Protein AF-A0A2A5E508-F1 (afdb_monomer_lite)

Foldseek 3Di:
DPDVPPPPPQPPPPDDPDDDPQFKRKGKFWLDDPQLCVQWDPVVLQVVLVVVVVVVCRVLPSPPDLQKKKKWKWKAAQDDFIDIDIFIVVDDDPVSRVVSRVVSRPRDHDHINAGITIMMMMISFDCPPDSGPRPPDDRPVVVLVVCLLPDALLVLLVSQLCCLQRPNLSSLLSVQCPDDVVLVLSNVLSVLSVPDRLLDDDDLCVSAVLDLSLVSNVVSDDWQDCSSVLSSLSSCSNNLLLQASVLSLVQSLVRHDPVDPSNVSSVVSNVSSVSSVVNLVVLLVVLVVCVVVVVLVVSLVSLVVSCVSRVLDLSSLQSNLVSVVSVCVVVVVDDPLDCVSVVVSLVSSCVSPVLDADDDDDPALLSQLLNVLSVCLVVAPPDPVCNLVSLQSVLVSCVSSVVLSSSLVSLSNSLNVPDDDSVVSVLSNQLSCVSSVSPPVCVVDDDPNVVSNVVVVVVSVCCSCPDPRNVVRHD

Radius of gyration: 27.61 Å; chains: 1; bounding box: 78×39×84 Å

Secondary structure (DSSP, 8-state):
-----------------S--TT---EEEEE-S-GGGHHHHS-HHHHHHHHHHHHHHHHHHHTTS-TT-EEEEEEEE-SSSSPEEEEEEESPPPHHHHHHHHHHHTTS--PPPSSS-EEEEEEES---SSSS---TT---HHHHHHHHHHHS-HHHHHHHHHHIIIIIIHHHHHHHHHTS-TT-HHHHHHHHHHHH--TTS---HHHHTTT-HHHHHHHHHSPTT--HHHHHHHHHHHHTT-HHHHHHHHHHHGGG--TTSHHHHHHHHHHHHHHHHHHHHHHHHHHHHHHHHTT-HHHHHHHHHHHHHH-TT-HHHHHHHHHHHHHHHHHTTSS-TT--HHHHHHHHHHHHH-TT-------SSHHHHHHHHHHHHGGGTTSSGGGHHHHHHHHHHHHHHTT-HHHHHHHHHHHHHH-SS--HHHHHHHHHHHHHTT--SGGGGS-S-HHHHHHHHHHHHHHHHHH-HHHHTT--

pLDDT: mean 91.11, std 14.02, range [22.0, 98.88]

Structure (mmCIF, N/CA/C/O backbone):
data_AF-A0A2A5E508-F1
#
_entry.id   AF-A0A2A5E508-F1
#
loop_
_atom_site.group_PDB
_atom_site.id
_atom_site.type_symbol
_atom_site.label_atom_id
_atom_site.label_alt_id
_atom_site.label_comp_id
_atom_site.label_asym_id
_atom_site.label_entity_id
_atom_site.label_seq_id
_atom_site.pdbx_PDB_ins_code
_atom_site.Cartn_x
_atom_site.Cartn_y
_atom_site.Cartn_z
_atom_site.occupancy
_atom_site.B_iso_or_equiv
_atom_site.auth_seq_id
_atom_site.auth_comp_id
_atom_site.auth_asym_id
_atom_site.auth_atom_id
_atom_site.pdbx_PDB_model_num
ATOM 1 N N . MET A 1 1 ? -27.174 -1.695 -2.731 1.00 31.20 1 MET A N 1
ATOM 2 C CA . MET A 1 1 ? -27.702 -2.671 -1.748 1.00 31.20 1 MET A CA 1
ATOM 3 C C . MET A 1 1 ? -28.114 -1.898 -0.502 1.00 31.20 1 MET A C 1
ATOM 5 O O . MET A 1 1 ? -27.252 -1.266 0.088 1.00 31.20 1 MET A O 1
ATOM 9 N N . LYS A 1 2 ? -29.403 -1.854 -0.126 1.00 22.00 2 LYS A N 1
ATOM 10 C CA . LYS A 1 2 ? -29.805 -1.292 1.177 1.00 22.00 2 LYS A CA 1
ATOM 11 C C . LYS A 1 2 ? -29.399 -2.305 2.250 1.00 22.00 2 LYS A C 1
ATOM 13 O O . LYS A 1 2 ? -30.232 -3.091 2.694 1.00 22.00 2 LYS A O 1
ATOM 18 N N . LEU A 1 3 ? -28.110 -2.331 2.609 1.00 26.16 3 LEU A N 1
ATOM 19 C CA . LEU A 1 3 ? -27.728 -2.822 3.930 1.00 26.16 3 LEU A CA 1
ATOM 20 C C . LEU A 1 3 ? -28.636 -2.081 4.905 1.00 26.16 3 LEU A C 1
ATOM 22 O O . LEU A 1 3 ? -28.805 -0.864 4.785 1.00 26.16 3 LEU A O 1
ATOM 26 N N . LYS A 1 4 ? -29.240 -2.805 5.843 1.00 26.89 4 LYS A N 1
ATOM 27 C CA . LYS A 1 4 ? -29.723 -2.169 7.059 1.00 26.89 4 LYS A CA 1
ATOM 28 C C . LYS A 1 4 ? -28.480 -1.571 7.718 1.00 26.89 4 LYS A C 1
ATOM 30 O O . LYS A 1 4 ? -27.784 -2.257 8.451 1.00 26.89 4 LYS A O 1
ATOM 35 N N . PHE A 1 5 ? -28.165 -0.327 7.360 1.00 32.62 5 PHE A N 1
ATOM 36 C CA . PHE A 1 5 ? -27.287 0.548 8.109 1.00 32.62 5 PHE A CA 1
ATOM 37 C C . PHE A 1 5 ? -27.988 0.732 9.450 1.00 32.62 5 PHE A C 1
ATOM 39 O O . PHE A 1 5 ? -28.766 1.663 9.647 1.00 32.62 5 PHE A O 1
ATOM 46 N N . THR A 1 6 ? -27.755 -0.184 10.381 1.00 36.19 6 THR A N 1
ATOM 47 C CA . THR A 1 6 ? -27.716 0.212 11.779 1.00 36.19 6 THR A CA 1
ATOM 48 C C . THR A 1 6 ? -26.472 1.072 11.868 1.00 36.19 6 THR A C 1
ATOM 50 O O . THR A 1 6 ? -25.376 0.588 12.125 1.00 36.19 6 THR A O 1
ATOM 53 N N . ALA A 1 7 ? -26.638 2.355 11.528 1.00 36.38 7 ALA A N 1
ATOM 54 C CA . ALA A 1 7 ? -25.718 3.381 11.961 1.00 36.38 7 ALA A CA 1
ATOM 55 C C . ALA A 1 7 ? -25.434 3.073 13.429 1.00 36.38 7 ALA A C 1
ATOM 57 O O . ALA A 1 7 ? -26.375 2.868 14.206 1.00 36.38 7 ALA A O 1
ATOM 58 N N . PHE A 1 8 ? -24.156 2.964 13.782 1.00 40.06 8 PHE A N 1
ATOM 59 C CA . PHE A 1 8 ? -23.723 2.991 15.166 1.00 40.06 8 PHE A CA 1
ATOM 60 C C . PHE A 1 8 ? -24.040 4.412 15.647 1.00 40.06 8 PHE A C 1
ATOM 62 O O . PHE A 1 8 ? -23.209 5.307 15.658 1.00 40.06 8 PHE A O 1
ATOM 69 N N . ILE A 1 9 ? -25.332 4.656 15.871 1.00 39.44 9 ILE A N 1
ATOM 70 C CA . ILE A 1 9 ? -25.879 5.895 16.380 1.00 39.44 9 ILE A CA 1
ATOM 71 C C . ILE A 1 9 ? -25.134 6.106 17.679 1.00 39.44 9 ILE A C 1
ATOM 73 O O . ILE A 1 9 ? -25.100 5.198 18.510 1.00 39.44 9 ILE A O 1
ATOM 77 N N . LEU A 1 10 ? -24.529 7.285 17.805 1.00 38.62 10 LEU A N 1
ATOM 78 C CA . LEU A 1 10 ? -24.146 7.915 19.058 1.00 38.62 10 LEU A CA 1
ATOM 79 C C . LEU A 1 10 ? -25.056 7.362 20.160 1.00 38.62 10 LEU A C 1
ATOM 81 O O . LEU A 1 10 ? -26.228 7.738 20.221 1.00 38.62 10 LEU A O 1
ATOM 85 N N . ILE A 1 11 ? -24.580 6.393 20.952 1.00 42.84 11 ILE A N 1
ATOM 86 C CA . ILE A 1 11 ? -25.413 5.795 21.994 1.00 42.84 11 ILE A CA 1
ATOM 87 C C . ILE A 1 11 ? -25.461 6.829 23.119 1.00 42.84 11 ILE A C 1
ATOM 89 O O . ILE A 1 11 ? -24.784 6.730 24.139 1.00 42.84 11 ILE A O 1
ATOM 93 N N . LEU A 1 12 ? -26.273 7.863 22.908 1.00 38.28 12 LEU A N 1
ATOM 94 C CA . LEU A 1 12 ? -26.947 8.582 23.963 1.00 38.28 12 LEU A CA 1
ATOM 95 C C . LEU A 1 12 ? -27.862 7.545 24.602 1.00 38.28 12 LEU A C 1
ATOM 97 O O . LEU A 1 12 ? -28.999 7.345 24.176 1.00 38.28 12 LEU A O 1
ATOM 101 N N . VAL A 1 13 ? -27.358 6.849 25.622 1.00 38.78 13 VAL A N 1
ATOM 102 C CA . VAL A 1 13 ? -28.239 6.202 26.592 1.00 38.78 13 VAL A CA 1
ATOM 103 C C . VAL A 1 13 ? -28.934 7.338 27.349 1.00 38.78 13 VAL A C 1
ATOM 105 O O . VAL A 1 13 ? -28.588 7.653 28.484 1.00 38.78 13 VAL A O 1
ATOM 108 N N . CYS A 1 14 ? -29.899 7.995 26.703 1.00 33.44 14 CYS A N 1
ATOM 109 C CA . CYS A 1 14 ? -30.878 8.834 27.368 1.00 33.44 14 CYS A CA 1
ATOM 110 C C . CYS A 1 14 ? -31.764 7.885 28.173 1.00 33.44 14 CYS A C 1
ATOM 112 O O . CYS A 1 14 ? -32.794 7.414 27.693 1.00 33.44 14 CYS A O 1
ATOM 114 N N . GLY A 1 15 ? -31.330 7.552 29.390 1.00 34.38 15 GLY A N 1
ATOM 115 C CA . GLY A 1 15 ? -32.227 6.981 30.382 1.00 34.38 15 GLY A CA 1
ATOM 116 C C . GLY A 1 15 ? -33.406 7.936 30.537 1.00 34.38 15 GLY A C 1
ATOM 117 O O . GLY A 1 15 ? -33.190 9.108 30.822 1.00 34.38 15 GLY A O 1
ATOM 118 N N . ASN A 1 16 ? -34.609 7.440 30.238 1.00 30.69 16 ASN A N 1
ATOM 119 C CA . ASN A 1 16 ? -35.920 8.068 30.415 1.00 30.69 16 ASN A CA 1
ATOM 120 C C . ASN A 1 16 ? -35.886 9.527 30.892 1.00 30.69 16 ASN A C 1
ATOM 122 O O . ASN A 1 16 ? -35.824 9.807 32.089 1.00 30.69 16 ASN A O 1
ATOM 126 N N . ALA A 1 17 ? -36.000 10.453 29.939 1.00 29.12 17 ALA A N 1
ATOM 127 C CA . ALA A 1 17 ? -36.277 11.854 30.205 1.00 29.12 17 ALA A CA 1
ATOM 128 C C . ALA A 1 17 ? -37.707 12.013 30.756 1.00 29.12 17 ALA A C 1
ATOM 130 O O . ALA A 1 17 ? -38.631 12.396 30.048 1.00 29.12 17 ALA A O 1
ATOM 131 N N . PHE A 1 18 ? -37.873 11.726 32.044 1.00 28.92 18 PHE A N 1
ATOM 132 C CA . PHE A 1 18 ? -38.863 12.364 32.900 1.00 28.92 18 PHE A CA 1
ATOM 133 C C . PHE A 1 18 ? -38.118 12.921 34.113 1.00 28.92 18 PHE A C 1
ATOM 135 O O . PHE A 1 18 ? -37.776 12.194 35.036 1.00 28.92 18 PHE A O 1
ATOM 142 N N . SER A 1 19 ? -37.825 14.223 34.040 1.00 33.50 19 SER A N 1
ATOM 143 C CA . SER A 1 19 ? -37.636 15.154 35.160 1.00 33.50 19 SER A CA 1
ATOM 144 C C . SER A 1 19 ? -37.196 14.537 36.501 1.00 33.50 19 SER A C 1
ATOM 146 O O . SER A 1 19 ? -38.007 14.311 37.395 1.00 33.50 19 SER A O 1
ATOM 148 N N . GLN A 1 20 ? -35.889 14.341 36.675 1.00 33.56 20 GLN A N 1
ATOM 149 C CA . GLN A 1 20 ? -35.255 14.427 37.992 1.00 33.56 20 GLN A CA 1
ATOM 150 C C . GLN A 1 20 ? -33.941 15.196 37.841 1.00 33.56 20 GLN A C 1
ATOM 152 O O . GLN A 1 20 ? -32.984 14.710 37.246 1.00 33.56 20 GLN A O 1
ATOM 157 N N . GLU A 1 21 ? -33.890 16.417 38.378 1.00 44.00 21 GLU A N 1
ATOM 158 C CA . GLU A 1 21 ? -32.791 17.388 38.223 1.00 44.00 21 GLU A CA 1
ATOM 159 C C . GLU A 1 21 ? -31.424 16.936 38.790 1.00 44.00 21 GLU A C 1
ATOM 161 O O . GLU A 1 21 ? -30.444 17.674 38.669 1.00 44.00 21 GLU A O 1
ATOM 166 N N . ASN A 1 22 ? -31.307 15.721 39.337 1.00 49.94 22 ASN A N 1
ATOM 167 C CA . ASN A 1 22 ? -30.144 15.238 40.091 1.00 49.94 22 ASN A CA 1
ATOM 168 C C . ASN A 1 22 ? -29.423 14.009 39.505 1.00 49.94 22 ASN A C 1
ATOM 170 O O . ASN A 1 22 ? -28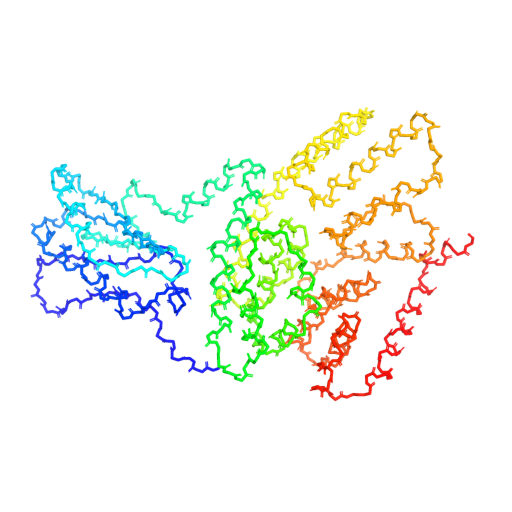.539 13.482 40.171 1.00 49.94 22 ASN A O 1
ATOM 174 N N . GLN A 1 23 ? -29.751 13.539 38.297 1.00 57.78 23 GLN A N 1
ATOM 175 C CA . GLN A 1 23 ? -29.015 12.415 37.697 1.00 57.78 23 GLN A CA 1
ATOM 176 C C . GLN A 1 23 ? -27.729 12.877 36.997 1.00 57.78 23 GLN A C 1
ATOM 178 O O . GLN A 1 23 ? -27.722 13.895 36.300 1.00 57.78 23 GLN A O 1
ATOM 183 N N . ALA A 1 24 ? -26.641 12.130 37.193 1.00 62.75 24 ALA A N 1
ATOM 184 C CA . ALA A 1 24 ? -25.369 12.379 36.527 1.00 62.75 24 ALA A CA 1
ATOM 185 C C . ALA A 1 24 ? -25.492 12.172 35.006 1.00 62.75 24 ALA A C 1
ATOM 187 O O . ALA A 1 24 ? -25.988 11.145 34.540 1.00 62.75 24 ALA A O 1
ATOM 188 N N . GLU A 1 25 ? -25.030 13.151 34.227 1.00 72.88 25 GLU A N 1
ATOM 189 C CA . GLU A 1 25 ? -25.066 13.104 32.762 1.00 72.88 25 GLU A CA 1
ATOM 190 C C . GLU A 1 25 ? -23.936 12.197 32.262 1.00 72.88 25 GLU A C 1
ATOM 192 O O . GLU A 1 25 ? -22.765 12.508 32.488 1.00 72.88 25 GLU A O 1
ATOM 197 N N . LEU A 1 26 ? -24.275 11.072 31.621 1.00 82.81 26 LEU A N 1
ATOM 198 C CA . LEU A 1 26 ? -23.318 10.097 31.089 1.00 82.81 26 LEU A CA 1
ATOM 199 C C . LEU A 1 26 ? -23.293 10.147 29.561 1.00 82.81 26 LEU A C 1
ATOM 201 O O . LEU A 1 26 ? -24.332 10.091 28.908 1.00 82.81 26 LEU A O 1
ATOM 205 N N . MET A 1 27 ? -22.091 10.182 28.996 1.00 84.69 27 MET A N 1
ATOM 206 C CA . MET A 1 27 ? -21.857 10.203 27.554 1.00 84.69 27 MET A CA 1
ATOM 207 C C . MET A 1 27 ? -20.774 9.194 27.184 1.00 84.69 27 MET A C 1
ATOM 209 O O . MET A 1 27 ? -19.806 9.026 27.925 1.00 84.69 27 MET A O 1
ATOM 213 N N . ILE A 1 28 ? -20.923 8.538 26.035 1.00 85.88 28 ILE A N 1
ATOM 214 C CA . ILE A 1 28 ? -19.960 7.568 25.507 1.00 85.88 28 ILE A CA 1
ATOM 215 C C . ILE A 1 28 ? -19.473 8.072 24.150 1.00 85.88 28 ILE A C 1
ATOM 217 O O . ILE A 1 28 ? -20.267 8.254 23.232 1.00 85.88 28 ILE A O 1
ATOM 221 N N . ASN A 1 29 ? -18.167 8.283 24.027 1.00 85.00 29 ASN A N 1
ATOM 222 C CA . ASN A 1 29 ? -17.506 8.707 22.798 1.00 85.00 29 ASN A CA 1
ATOM 223 C C . ASN A 1 29 ? -16.642 7.560 22.269 1.00 85.00 29 ASN A C 1
ATOM 225 O O . ASN A 1 29 ? -15.801 7.029 22.995 1.00 85.00 29 ASN A O 1
ATOM 229 N N . LEU A 1 30 ? -16.812 7.185 21.005 1.00 84.31 30 LEU A N 1
ATOM 230 C CA . LEU A 1 30 ? -15.923 6.226 20.355 1.00 84.31 30 LEU A CA 1
ATOM 231 C C . LEU A 1 30 ? -14.629 6.928 19.941 1.00 84.31 30 LEU A C 1
ATOM 233 O O . LEU A 1 30 ? -14.662 8.001 19.344 1.00 84.31 30 LEU A O 1
ATOM 237 N N . LEU A 1 31 ? -13.488 6.338 20.292 1.00 84.50 31 LEU A N 1
ATOM 238 C CA . LEU A 1 31 ? -12.167 6.850 19.909 1.00 84.50 31 LEU A CA 1
ATOM 239 C C . LEU A 1 31 ? -11.579 6.079 18.726 1.00 84.50 31 LEU A C 1
ATOM 241 O O . LEU A 1 31 ? -10.780 6.625 17.963 1.00 84.50 31 LEU A O 1
ATOM 245 N N . SER A 1 32 ? -11.946 4.803 18.610 1.00 79.69 32 SER A N 1
ATOM 246 C CA . SER A 1 32 ? -11.687 3.979 17.433 1.00 79.69 32 SER A CA 1
ATOM 247 C C . SER A 1 32 ? -12.692 4.289 16.329 1.00 79.69 32 SER A C 1
ATOM 249 O O . SER A 1 32 ? -13.781 4.799 16.584 1.00 79.69 32 SER A O 1
ATOM 251 N N . ASN A 1 33 ? -12.331 3.941 15.097 1.00 79.88 33 ASN A N 1
ATOM 252 C CA . ASN A 1 33 ? -13.217 4.093 13.956 1.00 79.88 33 ASN A CA 1
ATOM 253 C C . ASN A 1 33 ? -14.506 3.273 14.146 1.00 79.88 33 ASN A C 1
ATOM 255 O O . ASN A 1 33 ? -14.470 2.048 14.217 1.00 79.88 33 ASN A O 1
ATOM 259 N N . GLU A 1 34 ? -15.656 3.934 14.205 1.00 79.06 34 GLU A N 1
ATOM 260 C CA . GLU A 1 34 ? -16.954 3.267 14.350 1.00 79.06 34 GLU A CA 1
ATOM 261 C C . GLU A 1 34 ? -17.309 2.385 13.146 1.00 79.06 34 GLU A C 1
ATOM 263 O O . GLU A 1 34 ? -17.997 1.375 13.292 1.00 79.06 34 GLU A O 1
ATOM 268 N N . ARG A 1 35 ? -16.772 2.710 11.962 1.00 84.38 35 ARG A N 1
ATOM 269 C CA . ARG A 1 35 ? -17.058 2.004 10.712 1.00 84.38 35 ARG A CA 1
ATOM 270 C C . ARG A 1 35 ? -16.555 0.573 10.708 1.00 84.38 35 ARG A C 1
ATOM 272 O O . ARG A 1 35 ? -16.964 -0.141 9.810 1.00 84.38 35 ARG A O 1
ATOM 279 N N . ILE A 1 36 ? -15.702 0.158 11.655 1.00 90.31 36 ILE A N 1
ATOM 280 C CA . ILE A 1 36 ? -15.206 -1.227 11.752 1.00 90.31 36 ILE A CA 1
ATOM 281 C C . ILE A 1 36 ? -16.023 -2.107 12.705 1.00 90.31 36 ILE A C 1
ATOM 283 O O . ILE A 1 36 ? -15.734 -3.297 12.828 1.00 90.31 36 ILE A O 1
ATOM 287 N N . ALA A 1 37 ? -17.016 -1.550 13.408 1.00 86.31 37 ALA A N 1
ATOM 288 C CA . ALA A 1 37 ? -17.761 -2.279 14.435 1.00 86.31 37 ALA A CA 1
ATOM 289 C C . ALA A 1 37 ? -18.422 -3.559 13.887 1.00 86.31 37 ALA A C 1
ATOM 291 O O . ALA A 1 37 ? -18.382 -4.597 14.546 1.00 86.31 37 ALA A O 1
ATOM 292 N N . ASP A 1 38 ? -18.939 -3.515 12.655 1.00 86.62 38 ASP A N 1
ATOM 293 C CA . ASP A 1 38 ? -19.639 -4.637 12.009 1.00 86.62 38 ASP A CA 1
ATOM 294 C C . ASP A 1 38 ? -18.783 -5.901 11.857 1.00 86.62 38 ASP A C 1
ATOM 296 O O . ASP A 1 38 ? -19.307 -7.015 11.878 1.00 86.62 38 ASP A O 1
ATOM 300 N N . VAL A 1 39 ? -17.464 -5.742 11.729 1.00 92.62 39 VAL A N 1
ATOM 301 C CA . VAL A 1 39 ? -16.522 -6.865 11.605 1.00 92.62 39 VAL A CA 1
ATOM 302 C C . VAL A 1 39 ? -15.699 -7.088 12.869 1.00 92.62 39 VAL A C 1
ATOM 304 O O . VAL A 1 39 ? -15.227 -8.200 13.104 1.00 92.62 39 VAL A O 1
ATOM 307 N N . ASN A 1 40 ? -15.531 -6.057 13.700 1.00 94.25 40 ASN A N 1
ATOM 308 C CA . ASN A 1 40 ? -14.612 -6.097 14.830 1.00 94.25 40 ASN A CA 1
ATOM 309 C C . ASN A 1 40 ? -15.266 -6.497 16.158 1.00 94.25 40 ASN A C 1
ATOM 311 O O . ASN A 1 40 ? -14.558 -6.893 17.078 1.00 94.25 40 ASN A O 1
ATOM 315 N N . VAL A 1 41 ? -16.591 -6.425 16.296 1.00 91.94 41 VAL A N 1
ATOM 316 C CA . VAL A 1 41 ? -17.270 -6.826 17.538 1.00 91.94 41 VAL A CA 1
ATOM 317 C C . VAL A 1 41 ? -18.458 -7.749 17.275 1.00 91.94 41 VAL A C 1
ATOM 319 O O . VAL A 1 41 ? -18.965 -7.879 16.162 1.00 91.94 41 VAL A O 1
ATOM 322 N N . ASP A 1 42 ? -18.873 -8.486 18.302 1.00 91.75 42 ASP A N 1
ATOM 323 C CA . ASP A 1 42 ? -20.221 -9.053 18.378 1.00 91.75 42 ASP A CA 1
ATOM 324 C C . ASP A 1 42 ? -21.117 -7.954 18.955 1.00 91.75 42 ASP A C 1
ATOM 326 O O . ASP A 1 42 ? -20.965 -7.600 20.122 1.00 91.75 42 ASP A O 1
ATOM 330 N N . GLN A 1 43 ? -21.961 -7.342 18.118 1.00 86.38 43 GLN A N 1
ATOM 331 C CA . GLN A 1 43 ? -22.661 -6.101 18.468 1.00 86.38 43 GLN A CA 1
ATOM 332 C C . GLN A 1 43 ? -23.490 -6.242 19.750 1.00 86.38 43 GLN A C 1
ATOM 334 O O . GLN A 1 43 ? -23.411 -5.380 20.621 1.00 86.38 43 GLN A O 1
ATOM 339 N N . GLU A 1 44 ? -24.229 -7.341 19.906 1.00 88.94 44 GLU A N 1
ATOM 340 C CA . GLU A 1 44 ? -25.077 -7.568 21.077 1.00 88.94 44 GLU A CA 1
ATOM 341 C C . GLU A 1 44 ? -24.233 -7.764 22.343 1.00 88.94 44 GLU A C 1
ATOM 343 O O . GLU A 1 44 ? -24.441 -7.085 23.352 1.00 88.94 44 GLU A O 1
ATOM 348 N N . LYS A 1 45 ? -23.212 -8.630 22.284 1.00 91.69 45 LYS A N 1
ATOM 349 C CA . LYS A 1 45 ? -22.314 -8.851 23.432 1.00 91.69 45 LYS A CA 1
ATOM 350 C C . LYS A 1 45 ? -21.534 -7.599 23.804 1.00 91.69 45 LYS A C 1
ATOM 352 O O . LYS A 1 45 ? -21.305 -7.344 24.989 1.00 91.69 45 LYS A O 1
ATOM 357 N N . PHE A 1 46 ? -21.122 -6.820 22.810 1.00 89.62 46 PHE A N 1
ATOM 358 C CA . PHE A 1 46 ? -20.370 -5.595 23.021 1.00 89.62 46 PHE A CA 1
ATOM 359 C C . PHE A 1 46 ? -21.248 -4.524 23.668 1.00 89.62 46 PHE A C 1
ATOM 361 O O . PHE A 1 46 ? -20.868 -3.992 24.707 1.00 89.62 46 PHE A O 1
ATOM 368 N N . ILE A 1 47 ? -22.460 -4.284 23.153 1.00 88.19 47 ILE A N 1
ATOM 369 C CA . ILE A 1 47 ? -23.429 -3.355 23.761 1.00 88.19 47 ILE A CA 1
ATOM 370 C C . ILE A 1 47 ? -23.745 -3.762 25.206 1.00 88.19 47 ILE A C 1
ATOM 372 O O . ILE A 1 47 ? -23.732 -2.912 26.099 1.00 88.19 47 ILE A O 1
ATOM 376 N N . ASN A 1 48 ? -23.946 -5.057 25.467 1.00 90.88 48 ASN A N 1
ATOM 377 C CA . ASN A 1 48 ? -24.157 -5.562 26.826 1.00 90.88 48 ASN A CA 1
ATOM 378 C C . ASN A 1 48 ? -22.945 -5.296 27.731 1.00 90.88 48 ASN A C 1
ATOM 380 O O . ASN A 1 48 ? -23.105 -4.885 28.878 1.00 90.88 48 ASN A O 1
ATOM 384 N N . SER A 1 49 ? -21.727 -5.472 27.216 1.00 92.44 49 SER A N 1
ATOM 385 C CA . SER A 1 49 ? -20.494 -5.195 27.961 1.00 92.44 49 SER A CA 1
ATOM 386 C C . SER A 1 49 ? -20.348 -3.710 28.301 1.00 92.44 49 SER A C 1
ATOM 388 O O . SER A 1 49 ? -20.064 -3.365 29.446 1.00 92.44 49 SER A O 1
ATOM 390 N N . ILE A 1 50 ? -20.607 -2.817 27.342 1.00 90.19 50 ILE A N 1
ATOM 391 C CA . ILE A 1 50 ? -20.563 -1.366 27.573 1.00 90.19 50 ILE A CA 1
ATOM 392 C C . ILE A 1 50 ? -21.665 -0.921 28.542 1.00 90.19 50 ILE A C 1
ATOM 394 O O . ILE A 1 50 ? -21.429 -0.044 29.374 1.00 90.19 50 ILE A O 1
ATOM 398 N N . SER A 1 51 ? -22.834 -1.565 28.505 1.00 90.06 51 SER A N 1
ATOM 399 C CA . SER A 1 51 ? -23.929 -1.295 29.445 1.00 90.06 51 SER A CA 1
ATOM 400 C C . SER A 1 51 ? -23.527 -1.606 30.888 1.00 90.06 51 SER A C 1
ATOM 402 O O . SER A 1 51 ? -23.746 -0.766 31.752 1.00 90.06 51 SER A O 1
ATOM 404 N N . LYS A 1 52 ? -22.816 -2.717 31.145 1.00 93.62 52 LYS A N 1
ATOM 405 C CA . LYS A 1 52 ? -22.275 -3.027 32.487 1.00 93.62 52 LYS A CA 1
ATOM 406 C C . LYS A 1 52 ? -21.365 -1.916 33.020 1.00 93.62 52 LYS A C 1
ATOM 408 O O . LYS A 1 52 ? -21.445 -1.565 34.194 1.00 93.62 52 LYS A O 1
ATOM 413 N N . ILE A 1 53 ? -20.514 -1.347 32.162 1.00 93.38 53 ILE A N 1
ATOM 414 C CA . ILE A 1 53 ? -19.629 -0.233 32.538 1.00 93.38 53 ILE A CA 1
ATOM 415 C C . ILE A 1 53 ? -20.455 1.034 32.801 1.00 93.38 53 ILE A C 1
ATOM 417 O O . ILE A 1 53 ? -20.213 1.742 33.776 1.00 93.38 53 ILE A O 1
ATOM 421 N N . SER A 1 54 ? -21.457 1.315 31.963 1.00 89.69 54 SER A N 1
ATOM 422 C CA . SER A 1 54 ? -22.363 2.455 32.154 1.00 89.69 54 SER A CA 1
ATOM 423 C C . SER A 1 54 ? -23.142 2.355 33.467 1.00 89.69 54 SER A C 1
ATOM 425 O O . SER A 1 54 ? -23.232 3.338 34.202 1.00 89.69 54 SER A O 1
ATOM 427 N N . ASP A 1 55 ? -23.656 1.172 33.793 1.00 91.19 55 ASP A N 1
ATOM 428 C CA . ASP A 1 55 ? -24.400 0.919 35.025 1.00 91.19 55 ASP A CA 1
ATOM 429 C C . ASP A 1 55 ? -23.493 1.035 36.248 1.00 91.19 55 ASP A C 1
ATOM 431 O O . ASP A 1 55 ? -23.849 1.722 37.205 1.00 91.19 55 ASP A O 1
ATOM 435 N N . TYR A 1 56 ? -22.276 0.486 36.174 1.00 93.62 56 TYR A N 1
ATOM 436 C CA . TYR A 1 56 ? -21.245 0.704 37.186 1.00 93.62 56 TYR A CA 1
ATOM 437 C C . TYR A 1 56 ? -21.005 2.202 37.432 1.00 93.62 56 TYR A C 1
ATOM 439 O O . TYR A 1 56 ? -21.025 2.663 38.577 1.00 93.62 56 TYR A O 1
ATOM 447 N N . CYS A 1 57 ? -20.814 2.973 36.358 1.00 91.12 57 CYS A N 1
ATOM 448 C CA . CYS A 1 57 ? -20.593 4.412 36.420 1.00 91.12 57 CYS A CA 1
ATOM 449 C C . CYS A 1 57 ? -21.776 5.145 37.069 1.00 91.12 57 CYS A C 1
ATOM 451 O O . CYS A 1 57 ? -21.568 6.007 37.922 1.00 91.12 57 CYS A O 1
ATOM 453 N N . LYS A 1 58 ? -23.016 4.795 36.715 1.00 87.12 58 LYS A N 1
ATOM 454 C CA . LYS A 1 58 ? -24.218 5.383 37.327 1.00 87.12 58 LYS A CA 1
ATOM 455 C C . LYS A 1 58 ? -24.291 5.051 38.816 1.00 87.12 58 LYS A C 1
ATOM 457 O O . LYS A 1 58 ? -24.449 5.956 39.627 1.00 87.12 58 LYS A O 1
ATOM 462 N N . SER A 1 59 ? -24.119 3.793 39.206 1.00 89.06 59 SER A N 1
ATOM 463 C CA . SER A 1 59 ? -24.202 3.390 40.614 1.00 89.06 59 SER A CA 1
ATOM 464 C C . SER A 1 59 ? -23.133 4.052 41.486 1.00 89.06 59 SER A C 1
ATOM 466 O O . SER A 1 59 ? -23.434 4.488 42.596 1.00 89.06 59 SER A O 1
ATOM 468 N N . ASN A 1 60 ? -21.903 4.181 40.981 1.00 89.19 60 ASN A N 1
ATOM 469 C CA . ASN A 1 60 ? -20.773 4.660 41.778 1.00 89.19 60 ASN A CA 1
ATOM 470 C C . ASN A 1 60 ? -20.527 6.166 41.695 1.00 89.19 60 ASN A C 1
ATOM 472 O O . ASN A 1 60 ? -19.869 6.704 42.577 1.00 89.19 60 ASN A O 1
ATOM 476 N N . PHE A 1 61 ? -21.057 6.870 40.691 1.00 89.69 61 PHE A N 1
ATOM 477 C CA . PHE A 1 61 ? -20.779 8.300 40.511 1.00 89.69 61 PHE A CA 1
ATOM 478 C C . PHE A 1 61 ? -22.018 9.200 40.544 1.00 89.69 61 PHE A C 1
ATOM 480 O O . PHE A 1 61 ? -21.865 10.417 40.597 1.00 89.69 61 PHE A O 1
ATOM 487 N N . ASN A 1 62 ? -23.240 8.654 40.589 1.00 83.69 62 ASN A N 1
ATOM 488 C CA . ASN A 1 62 ? -24.464 9.470 40.611 1.00 83.69 62 ASN A CA 1
ATOM 489 C C . ASN A 1 62 ? -24.633 10.325 41.882 1.00 83.69 62 ASN A C 1
ATOM 491 O O . ASN A 1 62 ? -25.385 11.291 41.877 1.00 83.69 62 ASN A O 1
ATOM 495 N N . HIS A 1 63 ? -23.931 9.995 42.968 1.00 83.62 63 HIS A N 1
ATOM 496 C CA . HIS A 1 63 ? -23.935 10.791 44.198 1.00 83.62 63 HIS A CA 1
ATOM 497 C C . HIS A 1 63 ? -22.927 11.955 44.174 1.00 83.62 63 HIS A C 1
ATOM 499 O O . HIS A 1 63 ? -22.930 12.784 45.085 1.00 83.62 63 HIS A O 1
ATOM 505 N N . LEU A 1 64 ? -22.040 12.014 43.173 1.00 85.44 64 LEU A N 1
ATOM 506 C CA . LEU A 1 64 ? -21.041 13.072 43.063 1.00 85.44 64 LEU A CA 1
ATOM 507 C C . LEU A 1 64 ? -21.696 14.391 42.619 1.00 85.44 64 LEU A C 1
ATOM 509 O O . LEU A 1 64 ? -22.621 14.381 41.802 1.00 85.44 64 LEU A O 1
ATOM 513 N N . PRO A 1 65 ? -21.214 15.549 43.106 1.00 87.19 65 PRO A N 1
ATOM 514 C CA . PRO A 1 65 ? -21.748 16.837 42.682 1.00 87.19 65 PRO A CA 1
ATOM 515 C C . PRO A 1 65 ? -21.506 17.055 41.183 1.00 87.19 65 PRO A C 1
ATOM 517 O O . PRO A 1 65 ? -20.491 16.621 40.644 1.00 87.19 65 PRO A O 1
ATOM 520 N N . LYS A 1 66 ? -22.378 17.811 40.502 1.00 83.88 66 LYS A N 1
ATOM 521 C CA . LYS A 1 66 ? -22.226 18.120 39.061 1.00 83.88 66 LYS A CA 1
ATOM 522 C C . LYS A 1 66 ? -20.922 18.853 38.713 1.00 83.88 66 LYS A C 1
ATOM 524 O O . LYS A 1 66 ? -20.521 18.887 37.555 1.00 83.88 66 LYS A O 1
ATOM 529 N N . THR A 1 67 ? -20.263 19.457 39.701 1.00 87.38 67 THR A N 1
ATOM 530 C CA . THR A 1 67 ? -18.936 20.072 39.558 1.00 87.38 67 THR A CA 1
ATOM 531 C C . THR A 1 67 ? -17.805 19.044 39.477 1.00 87.38 67 THR A C 1
ATOM 533 O O . THR A 1 67 ? -16.732 19.380 38.984 1.00 87.38 67 THR A O 1
ATOM 536 N N . GLN A 1 68 ? -18.037 17.808 39.929 1.00 89.56 68 GLN A N 1
ATOM 537 C CA . GLN A 1 68 ? -17.109 16.690 39.848 1.00 89.56 68 GLN A CA 1
ATOM 538 C C . GLN A 1 68 ? -17.319 15.942 38.532 1.00 89.56 68 GLN A C 1
ATOM 540 O O . GLN A 1 68 ? -18.304 15.223 38.343 1.00 89.56 68 GLN A O 1
ATOM 545 N N . LYS A 1 69 ? -16.357 16.097 37.627 1.00 91.12 69 LYS A N 1
ATOM 546 C CA . LYS A 1 69 ? -16.308 15.402 36.340 1.00 91.12 69 LYS A CA 1
ATOM 547 C C . LYS A 1 69 ? -15.493 14.130 36.474 1.00 91.12 69 LYS A C 1
ATOM 549 O O . LYS A 1 69 ? -14.441 14.154 37.118 1.00 91.12 69 LYS A O 1
ATOM 554 N N . ILE A 1 70 ? -15.942 13.058 35.828 1.00 92.12 70 ILE A N 1
ATOM 555 C CA . ILE A 1 70 ? -15.215 11.784 35.729 1.00 92.12 70 ILE A CA 1
ATOM 556 C C . ILE A 1 70 ? -15.101 11.390 34.259 1.00 92.12 70 ILE A C 1
ATOM 558 O O . ILE A 1 70 ? -16.028 11.586 33.477 1.00 92.12 70 ILE A O 1
ATOM 562 N N . GLY A 1 71 ? -13.947 10.860 33.880 1.00 92.50 71 GLY A N 1
ATOM 563 C CA . GLY A 1 71 ? -13.673 10.330 32.556 1.00 92.50 71 GLY A CA 1
ATOM 564 C C . GLY A 1 71 ? -13.090 8.934 32.666 1.00 92.50 71 GLY A C 1
ATOM 565 O O . GLY A 1 71 ? -12.198 8.704 33.475 1.00 92.50 71 GLY A O 1
ATOM 566 N N . LEU A 1 72 ? -13.562 8.008 31.848 1.00 93.94 72 LEU A N 1
ATOM 567 C CA . LEU A 1 72 ? -13.090 6.635 31.810 1.00 93.94 72 LEU A CA 1
ATOM 568 C C . LEU A 1 72 ? -12.701 6.286 30.378 1.00 93.94 72 LEU A C 1
ATOM 570 O O . LEU A 1 72 ? -13.557 6.133 29.509 1.00 93.94 72 LEU A O 1
ATOM 574 N N . LEU A 1 73 ? -11.400 6.148 30.137 1.00 95.06 73 LEU A N 1
ATOM 575 C CA . LEU A 1 73 ? -10.898 5.520 28.922 1.00 95.06 73 LEU A CA 1
ATOM 576 C C . LEU A 1 73 ? -10.974 4.005 29.101 1.00 95.06 73 LEU A C 1
ATOM 578 O O . LEU A 1 73 ? -10.407 3.474 30.058 1.00 95.06 73 LEU A O 1
ATOM 582 N N . VAL A 1 74 ? -11.632 3.337 28.161 1.00 95.44 74 VAL A N 1
ATOM 583 C CA . VAL A 1 74 ? -11.715 1.880 28.078 1.00 95.44 74 VAL A CA 1
ATOM 584 C C . VAL A 1 74 ? -11.091 1.451 26.757 1.00 95.44 74 VAL A C 1
ATOM 586 O O . VAL A 1 74 ? -11.518 1.903 25.694 1.00 95.44 74 VAL A O 1
ATOM 589 N N . ILE A 1 75 ? -10.086 0.581 26.820 1.00 95.31 75 ILE A N 1
ATOM 590 C CA . ILE A 1 75 ? -9.504 -0.077 25.648 1.00 95.31 75 ILE A CA 1
ATOM 591 C C . ILE A 1 75 ? -9.895 -1.546 25.728 1.00 95.31 75 ILE A C 1
ATOM 593 O O . ILE A 1 75 ? -9.417 -2.278 26.593 1.00 95.31 75 ILE A O 1
ATOM 597 N N . VAL A 1 76 ? -10.803 -1.963 24.852 1.00 95.38 76 VAL A N 1
ATOM 598 C CA . VAL A 1 76 ? -11.217 -3.359 24.737 1.00 95.38 76 VAL A CA 1
ATOM 599 C C . VAL A 1 76 ? -10.256 -4.054 23.786 1.00 95.38 76 VAL A C 1
ATOM 601 O O . VAL A 1 76 ? -10.139 -3.661 22.625 1.00 95.38 76 VAL A O 1
ATOM 604 N N . HIS A 1 77 ? -9.557 -5.063 24.293 1.00 95.25 77 HIS A N 1
ATOM 605 C CA . HIS A 1 77 ? -8.528 -5.770 23.543 1.00 95.25 77 HIS A CA 1
ATOM 606 C C . HIS A 1 77 ? -9.090 -6.975 22.792 1.00 95.25 77 HIS A C 1
ATOM 608 O O . HIS A 1 77 ? -10.120 -7.541 23.182 1.00 95.25 77 HIS A O 1
ATOM 614 N N . LYS A 1 78 ? -8.368 -7.404 21.753 1.00 94.38 78 LYS A N 1
ATOM 615 C CA . LYS A 1 78 ? -8.655 -8.660 21.039 1.00 94.38 78 LYS A CA 1
ATOM 616 C C . LYS A 1 78 ? -8.541 -9.882 21.958 1.00 94.38 78 LYS A C 1
ATOM 618 O O . LYS A 1 78 ? -9.308 -10.832 21.847 1.00 94.38 78 LYS A O 1
ATOM 623 N N . GLU A 1 79 ? -7.587 -9.849 22.881 1.00 92.81 79 GLU A N 1
ATOM 624 C CA . GLU A 1 79 ? -7.320 -10.920 23.840 1.00 92.81 79 GLU A CA 1
ATOM 625 C C . GLU A 1 79 ? -7.032 -10.310 25.219 1.00 92.81 79 GLU A C 1
ATOM 627 O O . GLU A 1 79 ? -6.479 -9.216 25.321 1.00 92.81 79 GLU A O 1
ATOM 632 N N . GLY A 1 80 ? -7.401 -11.016 26.290 1.00 93.25 80 GLY A N 1
ATOM 633 C CA . GLY A 1 80 ? -7.179 -10.563 27.667 1.00 93.25 80 GLY A CA 1
ATOM 634 C C . GLY A 1 80 ? -8.241 -9.592 28.199 1.00 93.25 80 GLY A C 1
ATOM 635 O O . GLY A 1 80 ? -9.299 -9.402 27.602 1.00 93.25 80 GLY A O 1
ATOM 636 N N . LYS A 1 81 ? -7.987 -9.008 29.376 1.00 94.56 81 LYS A N 1
ATOM 637 C CA . LYS A 1 81 ? -8.908 -8.058 30.025 1.00 94.56 81 LYS A CA 1
ATOM 638 C C . LYS A 1 81 ? -8.769 -6.652 29.431 1.00 94.56 81 LYS A C 1
ATOM 640 O O . LYS A 1 81 ? -7.652 -6.296 29.071 1.00 94.56 81 LYS A O 1
ATOM 645 N N . PRO A 1 82 ? -9.841 -5.836 29.388 1.00 96.00 82 PRO A N 1
ATOM 646 C CA . PRO A 1 82 ? -9.756 -4.439 28.969 1.00 96.00 82 PRO A CA 1
ATOM 647 C C . PRO A 1 82 ? -8.790 -3.620 29.827 1.00 96.00 82 PRO A C 1
ATOM 649 O O . PRO A 1 82 ? -8.659 -3.858 31.027 1.00 96.00 82 PRO A O 1
ATOM 652 N N . THR A 1 83 ? -8.192 -2.594 29.228 1.00 96.25 83 THR A N 1
ATOM 653 C CA . THR A 1 83 ? -7.434 -1.579 29.967 1.00 96.25 83 THR A CA 1
ATOM 654 C C . THR A 1 83 ? -8.335 -0.401 30.326 1.00 96.25 83 THR A C 1
ATOM 656 O O . THR A 1 83 ? -9.023 0.150 29.464 1.00 96.25 83 THR A O 1
ATOM 659 N N . TYR A 1 84 ? -8.274 0.036 31.585 1.00 96.31 84 TYR A N 1
ATOM 660 C CA . TYR A 1 84 ? -9.026 1.180 32.102 1.00 96.31 84 TYR A CA 1
ATOM 661 C C . TYR A 1 84 ? -8.093 2.315 32.546 1.00 96.31 84 TYR A C 1
ATOM 663 O O . TYR A 1 84 ? -7.106 2.078 33.243 1.00 96.31 84 TYR A O 1
ATOM 671 N N . LYS A 1 85 ? -8.427 3.567 32.206 1.00 95.31 85 LYS A N 1
ATOM 672 C CA . LYS A 1 85 ? -7.822 4.764 32.822 1.00 95.31 85 LYS A CA 1
ATOM 673 C C . LYS A 1 85 ? -8.901 5.730 33.301 1.00 95.31 85 LYS A C 1
ATOM 675 O O . LYS A 1 85 ? -9.771 6.122 32.527 1.00 95.31 85 LYS A O 1
ATOM 680 N N . VAL A 1 86 ? -8.793 6.151 34.561 1.00 94.38 86 VAL A N 1
ATOM 681 C CA . VAL A 1 86 ? -9.715 7.103 35.198 1.00 94.38 86 VAL A CA 1
ATOM 682 C C . VAL A 1 86 ? -9.108 8.506 35.222 1.00 94.38 86 VAL A C 1
ATOM 684 O O . VAL A 1 86 ? -7.983 8.708 35.693 1.00 94.38 86 VAL A O 1
ATOM 687 N N . TYR A 1 87 ? -9.898 9.467 34.758 1.00 93.56 87 TYR A N 1
ATOM 688 C CA . TYR A 1 87 ? -9.668 10.904 34.771 1.00 93.56 87 TYR A CA 1
ATOM 689 C C . TYR A 1 87 ? -10.724 11.573 35.651 1.00 93.56 87 TYR A C 1
ATOM 691 O O . TYR A 1 87 ? -11.856 11.105 35.747 1.00 93.56 87 TYR A O 1
ATOM 699 N N . SER A 1 88 ? -10.365 12.682 36.289 1.00 92.38 88 SER A N 1
ATOM 700 C CA . SER A 1 88 ? -11.276 13.409 37.171 1.00 92.38 88 SER A CA 1
ATOM 701 C C . SER A 1 88 ? -10.928 14.889 37.225 1.00 92.38 88 SER A C 1
ATOM 703 O O . SER A 1 88 ? -9.747 15.240 37.175 1.00 92.38 88 SER A O 1
ATOM 705 N N . ASN A 1 89 ? -11.939 15.747 37.342 1.00 90.31 89 ASN A N 1
ATOM 706 C CA . ASN A 1 89 ? -11.760 17.177 37.572 1.00 90.31 89 ASN A CA 1
ATOM 707 C C . ASN A 1 89 ? -12.918 17.741 38.424 1.00 90.31 89 ASN A C 1
ATOM 709 O O . ASN A 1 89 ? -14.048 17.729 37.932 1.00 90.31 89 ASN A O 1
ATOM 713 N N . PRO A 1 90 ? -12.669 18.253 39.648 1.00 91.12 90 PRO A N 1
ATOM 714 C CA . PRO A 1 90 ? -11.404 18.205 40.401 1.00 91.12 90 PRO A CA 1
ATOM 715 C C . PRO A 1 90 ? -10.874 16.775 40.617 1.00 91.12 90 PRO A C 1
ATOM 717 O O . PRO A 1 90 ? -11.553 15.806 40.289 1.00 91.12 90 PRO A O 1
ATOM 720 N N . ASN A 1 91 ? -9.643 16.605 41.109 1.00 91.06 91 ASN A N 1
ATOM 721 C CA . ASN A 1 91 ? -9.122 15.255 41.355 1.00 91.06 91 ASN A CA 1
ATOM 722 C C . ASN A 1 91 ? -9.967 14.539 42.417 1.00 91.06 91 ASN A C 1
ATOM 724 O O . ASN A 1 91 ? -10.163 15.085 43.501 1.00 91.06 91 ASN A O 1
ATOM 728 N N . ILE A 1 92 ? -10.428 13.324 42.110 1.00 90.44 92 ILE A N 1
ATOM 729 C CA . ILE A 1 92 ? -10.992 12.435 43.130 1.00 90.44 92 ILE A CA 1
ATOM 730 C C . ILE A 1 92 ? -9.886 11.882 44.026 1.00 90.44 92 ILE A C 1
ATOM 732 O O . ILE A 1 92 ? -8.713 11.855 43.638 1.00 90.44 92 ILE A O 1
ATOM 736 N N . ASP A 1 93 ? -10.280 11.413 45.206 1.00 91.00 93 ASP A N 1
ATOM 737 C CA . ASP A 1 93 ? -9.368 10.731 46.111 1.00 91.00 93 ASP A CA 1
ATOM 738 C C . ASP A 1 93 ? -8.770 9.455 45.482 1.00 91.00 93 ASP A C 1
ATOM 740 O O . ASP A 1 93 ? -9.391 8.780 44.650 1.00 91.00 93 ASP A O 1
ATOM 744 N N . ILE A 1 94 ? -7.532 9.142 45.870 1.00 92.44 94 ILE A N 1
ATOM 745 C CA . ILE A 1 94 ? -6.772 8.017 45.323 1.00 92.44 94 ILE A CA 1
ATOM 746 C C . ILE A 1 94 ? -7.411 6.670 45.675 1.00 92.44 94 ILE A C 1
ATOM 748 O O . ILE A 1 94 ? -7.362 5.753 44.855 1.00 92.44 94 ILE A O 1
ATOM 752 N N . GLU A 1 95 ? -8.057 6.555 46.840 1.00 93.75 95 GLU A N 1
ATOM 753 C CA . GLU A 1 95 ? -8.753 5.342 47.265 1.00 93.75 95 GLU A CA 1
ATOM 754 C C . GLU A 1 95 ? -9.954 5.073 46.356 1.00 93.75 95 GLU A C 1
ATOM 756 O O . GLU A 1 95 ? -10.090 3.975 45.816 1.00 93.75 95 GLU A O 1
ATOM 761 N N . LEU A 1 96 ? -10.760 6.106 46.074 1.00 91.00 96 LEU A N 1
ATOM 762 C CA . LEU A 1 96 ? -11.887 6.003 45.142 1.00 91.00 96 LEU A CA 1
ATOM 763 C C . LEU A 1 96 ? -11.418 5.628 43.731 1.00 91.00 96 LEU A C 1
ATOM 765 O O . LEU A 1 96 ? -12.038 4.789 43.074 1.00 91.00 96 LEU A O 1
ATOM 769 N N . LYS A 1 97 ? -10.311 6.215 43.262 1.00 94.00 97 LYS A N 1
ATOM 770 C CA . LYS A 1 97 ? -9.727 5.880 41.957 1.00 94.00 97 LYS A CA 1
ATOM 771 C C . LYS A 1 97 ? -9.274 4.418 41.894 1.00 94.00 97 LYS A C 1
ATOM 773 O O . LYS A 1 97 ? -9.563 3.744 40.907 1.00 94.00 97 LYS A O 1
ATOM 778 N N . ASN A 1 98 ? -8.572 3.934 42.916 1.00 95.62 98 ASN A N 1
ATOM 779 C CA . ASN A 1 98 ? -8.069 2.560 42.955 1.00 95.62 98 ASN A CA 1
ATOM 780 C C . ASN A 1 98 ? -9.213 1.552 43.059 1.00 95.62 98 ASN A C 1
ATOM 782 O O . ASN A 1 98 ? -9.259 0.620 42.260 1.00 95.62 98 ASN A O 1
ATOM 786 N N . LYS A 1 99 ? -10.186 1.806 43.942 1.00 95.56 99 LYS A N 1
ATOM 787 C CA . LYS A 1 99 ? -11.410 1.007 44.053 1.00 95.56 99 LYS A CA 1
ATOM 788 C C . LYS A 1 99 ? -12.150 0.930 42.717 1.00 95.56 99 LYS A C 1
ATOM 790 O O . LYS A 1 99 ? -12.539 -0.151 42.289 1.00 95.56 99 LYS A O 1
ATOM 795 N N . THR A 1 100 ? -12.269 2.063 42.021 1.00 95.19 100 THR A N 1
ATOM 796 C CA . THR A 1 100 ? -12.884 2.115 40.687 1.00 95.19 100 THR A CA 1
ATOM 797 C C . THR A 1 100 ? -12.181 1.181 39.707 1.00 95.19 100 THR A C 1
ATOM 799 O O . THR A 1 100 ? -12.826 0.417 38.994 1.00 95.19 100 THR A O 1
ATOM 802 N N . LEU A 1 101 ? -10.849 1.235 39.660 1.00 96.38 101 LEU A N 1
ATOM 803 C CA . LEU A 1 101 ? -10.066 0.386 38.768 1.00 96.38 101 LEU A CA 1
ATOM 804 C C . LEU A 1 101 ? -10.173 -1.096 39.146 1.00 96.38 101 LEU A C 1
ATOM 806 O O . LEU A 1 101 ? -10.295 -1.928 38.250 1.00 96.38 101 LEU A O 1
ATOM 810 N N . GLU A 1 102 ? -10.146 -1.445 40.433 1.00 96.25 102 GLU A N 1
ATOM 811 C CA . GLU A 1 102 ? -10.333 -2.828 40.888 1.00 96.25 102 GLU A CA 1
ATOM 812 C C . GLU A 1 102 ? -11.699 -3.376 40.473 1.00 96.25 102 GLU A C 1
ATOM 814 O O . GLU A 1 102 ? -11.765 -4.429 39.841 1.00 96.25 102 GLU A O 1
ATOM 819 N N . GLU A 1 103 ? -12.778 -2.639 40.741 1.00 96.75 103 GLU A N 1
ATOM 820 C CA . GLU A 1 103 ? -14.142 -3.071 40.430 1.00 96.75 103 GLU A CA 1
ATOM 821 C C . GLU A 1 103 ? -14.373 -3.183 38.917 1.00 96.75 103 GLU A C 1
ATOM 823 O O . GLU A 1 103 ? -14.899 -4.196 38.451 1.00 96.75 103 GLU A O 1
ATOM 828 N N . LEU A 1 104 ? -13.902 -2.218 38.119 1.00 96.25 104 LEU A N 1
ATOM 829 C CA . LEU A 1 104 ? -13.976 -2.300 36.656 1.00 96.25 104 LEU A CA 1
ATOM 830 C C . LEU A 1 104 ? -13.218 -3.516 36.098 1.00 96.25 104 LEU A C 1
ATOM 832 O O . LEU A 1 104 ? -13.671 -4.137 35.136 1.00 96.25 104 LEU A O 1
ATOM 836 N N . ASN A 1 105 ? -12.102 -3.909 36.720 1.00 95.00 105 ASN A N 1
ATOM 837 C CA . ASN A 1 105 ? -11.334 -5.099 36.338 1.00 95.00 105 ASN A CA 1
ATOM 838 C C . ASN A 1 105 ? -12.017 -6.432 36.703 1.00 95.00 105 ASN A C 1
ATOM 840 O O . ASN A 1 105 ? -11.565 -7.495 36.247 1.00 95.00 105 ASN A O 1
ATOM 844 N N . THR A 1 106 ? -13.084 -6.400 37.509 1.00 95.25 106 THR A N 1
ATOM 845 C CA . THR A 1 106 ? -13.946 -7.567 37.771 1.00 95.25 106 THR A CA 1
ATOM 846 C C . THR A 1 106 ? -15.052 -7.734 36.729 1.00 95.25 106 THR A C 1
ATOM 848 O O . THR A 1 106 ? -15.604 -8.826 36.609 1.00 95.25 106 THR A O 1
ATOM 851 N N . LEU A 1 107 ? -15.360 -6.689 35.948 1.00 94.62 107 LEU A N 1
ATOM 852 C CA . LEU A 1 107 ? -16.401 -6.756 34.927 1.00 94.62 107 LEU A CA 1
ATOM 853 C C . LEU A 1 107 ? -15.977 -7.662 33.768 1.00 94.62 107 LEU A C 1
ATOM 855 O O . LEU A 1 107 ? -14.919 -7.489 33.161 1.00 94.62 107 LEU A O 1
ATOM 859 N N . GLU A 1 108 ? -16.855 -8.594 33.409 1.00 93.19 108 GLU A N 1
ATOM 860 C CA . GLU A 1 108 ? -16.704 -9.397 32.199 1.00 93.19 108 GLU A CA 1
ATOM 861 C C . GLU A 1 108 ? -17.139 -8.598 30.968 1.00 93.19 108 GLU A C 1
ATOM 863 O O . GLU A 1 108 ? -18.339 -8.371 30.745 1.00 93.19 108 GLU A O 1
ATOM 868 N N . ILE A 1 109 ? -16.142 -8.202 30.177 1.00 94.25 109 ILE A N 1
ATOM 869 C CA . ILE A 1 109 ? -16.280 -7.458 28.926 1.00 94.25 109 ILE A CA 1
ATOM 870 C C . ILE A 1 109 ? -15.883 -8.367 27.767 1.00 94.25 109 ILE A C 1
ATOM 872 O O . ILE A 1 109 ? -14.826 -8.995 27.799 1.00 94.25 109 ILE A O 1
ATOM 876 N N . ALA A 1 110 ? -16.727 -8.428 26.740 1.00 93.38 110 ALA A N 1
ATOM 877 C CA . ALA A 1 110 ? -16.435 -9.183 25.531 1.00 93.38 110 ALA A CA 1
ATOM 878 C C . ALA A 1 110 ? -15.231 -8.585 24.788 1.00 93.38 110 ALA A C 1
ATOM 880 O O . ALA A 1 110 ? -15.179 -7.378 24.553 1.00 93.38 110 ALA A O 1
ATOM 881 N N . ASN A 1 111 ? -14.294 -9.443 24.386 1.00 94.94 111 ASN A N 1
ATOM 882 C CA . ASN A 1 111 ? -13.171 -9.056 23.542 1.00 94.94 111 ASN A CA 1
ATOM 883 C C . ASN A 1 111 ? -13.618 -8.618 22.142 1.00 94.94 111 ASN A C 1
ATOM 885 O O . ASN A 1 111 ? -14.686 -8.998 21.649 1.00 94.94 111 ASN A O 1
ATOM 889 N N . THR A 1 112 ? -12.762 -7.841 21.483 1.00 95.12 112 THR A N 1
ATOM 890 C CA . THR A 1 112 ? -12.894 -7.565 20.050 1.00 95.12 112 THR A CA 1
ATOM 891 C C . THR A 1 112 ? -12.407 -8.762 19.229 1.00 95.12 112 THR A C 1
ATOM 893 O O . THR A 1 112 ? -11.732 -9.658 19.730 1.00 95.12 112 THR A O 1
ATOM 896 N N . LYS A 1 113 ? -12.778 -8.808 17.949 1.00 95.25 113 LYS A N 1
ATOM 897 C CA . LYS A 1 113 ? -12.472 -9.923 17.043 1.00 95.25 113 LYS A CA 1
ATOM 898 C C . LYS A 1 113 ? -11.143 -9.736 16.316 1.00 95.25 113 LYS A C 1
ATOM 900 O O . LYS A 1 113 ? -10.420 -10.709 16.121 1.00 95.25 113 LYS A O 1
ATOM 905 N N . LEU A 1 114 ? -10.847 -8.512 15.875 1.00 94.69 114 LEU A N 1
ATOM 906 C CA . LEU A 1 114 ? -9.760 -8.238 14.930 1.00 94.69 114 LEU A CA 1
ATOM 907 C C . LEU A 1 114 ? -8.711 -7.298 15.524 1.00 94.69 114 LEU A C 1
ATOM 909 O O . LEU A 1 114 ? -7.527 -7.614 15.490 1.00 94.69 114 LEU A O 1
ATOM 913 N N . VAL A 1 115 ? -9.144 -6.163 16.076 1.00 94.38 115 VAL A N 1
ATOM 914 C CA . VAL A 1 115 ? -8.274 -5.090 16.575 1.00 94.38 115 VAL A CA 1
ATOM 915 C C . VAL A 1 115 ? -8.825 -4.478 17.855 1.00 94.38 115 VAL A C 1
ATOM 917 O O . VAL A 1 115 ? -10.026 -4.551 18.130 1.00 94.38 115 VAL A O 1
ATOM 920 N N . ASP A 1 116 ? -7.958 -3.829 18.622 1.00 93.75 116 ASP A N 1
ATOM 921 C CA . ASP A 1 116 ? -8.356 -3.102 19.825 1.00 93.75 116 ASP A CA 1
ATOM 922 C C . ASP A 1 116 ? -9.382 -2.001 19.516 1.00 93.75 116 ASP A C 1
ATOM 924 O O . ASP A 1 116 ? -9.317 -1.311 18.493 1.00 93.75 116 ASP A O 1
ATOM 928 N N . PHE A 1 117 ? -10.330 -1.814 20.432 1.00 91.88 117 PHE A N 1
ATOM 929 C CA . PHE A 1 117 ? -11.420 -0.858 20.285 1.00 91.88 117 PHE A CA 1
ATOM 930 C C . PHE A 1 117 ? -11.506 0.043 21.516 1.00 91.88 117 PHE A C 1
ATOM 932 O O . PHE A 1 117 ? -11.740 -0.413 22.634 1.00 91.88 117 PHE A O 1
ATOM 939 N N . SER A 1 118 ? -11.268 1.335 21.307 1.00 92.38 118 SER A N 1
ATOM 940 C CA . SER A 1 118 ? -11.152 2.335 22.364 1.00 92.38 118 SER A CA 1
ATOM 941 C C . SER A 1 118 ? -12.387 3.227 22.417 1.00 92.38 118 SER A C 1
ATOM 943 O O . SER A 1 118 ? -12.861 3.723 21.392 1.00 92.38 118 SER A O 1
ATOM 945 N N . LEU A 1 119 ? -12.868 3.486 23.628 1.00 91.88 119 LEU A N 1
ATOM 946 C CA . LEU A 1 119 ? -13.989 4.380 23.912 1.00 91.88 119 LEU A CA 1
ATOM 947 C C . LEU A 1 119 ? -13.720 5.199 25.174 1.00 91.88 119 LEU A C 1
ATOM 949 O O . LEU A 1 119 ? -12.936 4.814 26.041 1.00 91.88 119 LEU A O 1
ATOM 953 N N . PHE A 1 120 ? -14.382 6.343 25.267 1.00 91.50 120 PHE A N 1
ATOM 954 C CA . PHE A 1 120 ? -14.274 7.272 26.375 1.00 91.50 120 PHE A CA 1
ATOM 955 C C . PHE A 1 120 ? -15.652 7.558 26.962 1.00 91.50 120 PHE A C 1
ATOM 957 O O . PHE A 1 120 ? -16.518 8.107 26.283 1.00 91.50 120 PHE A O 1
ATOM 964 N N . ILE A 1 121 ? -15.852 7.196 28.226 1.00 90.94 121 ILE A N 1
ATOM 965 C CA . ILE A 1 121 ? -17.090 7.451 28.962 1.00 90.94 121 ILE A CA 1
ATOM 966 C C . ILE A 1 121 ? -16.871 8.672 29.847 1.00 90.94 121 ILE A C 1
ATOM 968 O O . ILE A 1 121 ? -15.953 8.685 30.662 1.00 90.94 121 ILE A O 1
ATOM 972 N N . SER A 1 122 ? -17.703 9.697 29.710 1.00 89.50 122 SER A N 1
ATOM 973 C CA . SER A 1 122 ? -17.627 10.908 30.526 1.00 89.50 122 SER A CA 1
ATOM 974 C C . SER A 1 122 ? -18.883 11.101 31.362 1.00 89.50 122 SER A C 1
ATOM 976 O O . SER A 1 122 ? -19.989 10.862 30.884 1.00 89.50 122 SER A O 1
ATOM 978 N N . ILE A 1 123 ? -18.697 11.574 32.592 1.00 89.19 123 ILE A N 1
ATOM 979 C CA . ILE A 1 123 ? -19.750 11.840 33.571 1.00 89.19 123 ILE A CA 1
ATOM 980 C C . ILE A 1 123 ? -19.656 13.298 34.011 1.00 89.19 123 ILE A C 1
ATOM 982 O O . ILE A 1 123 ? -18.565 13.764 34.356 1.00 89.19 123 ILE A O 1
ATOM 986 N N . ASN A 1 124 ? -20.789 14.006 34.002 1.00 85.75 124 ASN A N 1
ATOM 987 C CA . ASN A 1 124 ? -20.901 15.437 34.326 1.00 85.75 124 ASN A CA 1
ATOM 988 C C . ASN A 1 124 ? -19.987 16.346 33.472 1.00 85.75 124 ASN A C 1
ATOM 990 O O . ASN A 1 124 ? -19.711 17.491 33.838 1.00 85.75 124 ASN A O 1
ATOM 994 N N . SER A 1 125 ? -19.512 15.853 32.325 1.00 77.19 125 SER A N 1
ATOM 995 C CA . SER A 1 125 ? -18.746 16.627 31.346 1.00 77.19 125 SER A CA 1
ATOM 996 C C . SER A 1 125 ? -19.596 16.875 30.104 1.00 77.19 125 SER A C 1
ATOM 998 O O . SER A 1 125 ? -20.294 15.980 29.631 1.00 77.19 125 SER A O 1
ATOM 1000 N N . LYS A 1 126 ? -19.540 18.106 29.590 1.00 67.00 126 LYS A N 1
ATOM 1001 C CA . LYS A 1 126 ? -20.255 18.523 28.382 1.00 67.00 126 LYS A CA 1
ATOM 1002 C C . LYS A 1 126 ? -19.299 18.497 27.199 1.00 67.00 126 LYS A C 1
ATOM 1004 O O . LYS A 1 126 ? -18.194 19.023 27.291 1.00 67.00 126 LYS A O 1
ATOM 1009 N N . ASN A 1 127 ? -19.758 17.949 26.081 1.00 60.62 127 ASN A N 1
ATOM 1010 C CA . ASN A 1 127 ? -19.009 17.926 24.834 1.00 60.62 127 ASN A CA 1
ATOM 1011 C C . ASN A 1 127 ? -19.316 19.211 24.049 1.00 60.62 127 ASN A C 1
ATOM 1013 O O . ASN A 1 127 ? -20.393 19.367 23.479 1.00 60.62 127 ASN A O 1
ATOM 1017 N N . THR A 1 128 ? -18.384 20.164 24.072 1.00 57.91 128 THR A N 1
ATOM 1018 C CA . THR A 1 128 ? -18.460 21.424 23.312 1.00 57.91 128 THR A CA 1
ATOM 1019 C C . THR A 1 128 ? -17.728 21.329 21.967 1.00 57.91 128 THR A C 1
ATOM 1021 O O . THR A 1 128 ? -17.198 22.327 21.488 1.00 57.91 128 THR A O 1
ATOM 1024 N N . GLY A 1 129 ? -17.663 20.132 21.369 1.00 60.12 129 GLY A N 1
ATOM 1025 C CA . GLY A 1 129 ? -16.962 19.860 20.107 1.00 60.12 129 GLY A CA 1
ATOM 1026 C C . GLY A 1 129 ? -15.601 19.169 20.263 1.00 60.12 129 GLY A C 1
ATOM 1027 O O . GLY A 1 129 ? -14.994 18.796 19.262 1.00 60.12 129 GLY A O 1
ATOM 1028 N N . GLU A 1 130 ? -15.133 18.950 21.494 1.00 67.75 130 GLU A N 1
ATOM 1029 C CA . GLU A 1 130 ? -13.945 18.148 21.805 1.00 67.75 130 GLU A CA 1
ATOM 1030 C C . GLU A 1 130 ? -14.350 16.809 22.432 1.00 67.75 130 GLU A C 1
ATOM 1032 O O . GLU A 1 130 ? -15.283 16.753 23.227 1.00 67.75 130 GLU A O 1
ATOM 1037 N N . ILE A 1 131 ? -13.603 15.733 22.140 1.00 70.00 131 ILE A N 1
ATOM 1038 C CA . ILE A 1 131 ? -13.840 14.388 22.710 1.00 70.00 131 ILE A CA 1
ATOM 1039 C C . ILE A 1 131 ? -13.968 14.439 24.241 1.00 70.00 131 ILE A C 1
ATOM 1041 O O . ILE A 1 131 ? -14.741 13.678 24.822 1.00 70.00 131 ILE A O 1
ATOM 1045 N N . THR A 1 132 ? -13.184 15.302 24.898 1.00 79.75 132 THR A N 1
ATOM 1046 C CA . THR A 1 132 ? -13.219 15.489 26.347 1.00 79.75 132 THR A CA 1
ATOM 1047 C C . THR A 1 132 ? -12.497 16.761 26.796 1.00 79.75 132 THR A C 1
ATOM 1049 O O . THR A 1 132 ? -11.560 17.200 26.138 1.00 79.75 132 THR A O 1
ATOM 1052 N N . ASP A 1 133 ? -12.885 17.307 27.953 1.00 80.31 133 ASP A N 1
ATOM 1053 C CA . ASP A 1 133 ? -12.298 18.494 28.587 1.00 80.31 133 ASP A CA 1
ATOM 1054 C C . ASP A 1 133 ? -11.203 18.173 29.631 1.00 80.31 133 ASP A C 1
ATOM 1056 O O . ASP A 1 133 ? -10.653 19.073 30.281 1.00 80.31 133 ASP A O 1
ATOM 1060 N N . PHE A 1 134 ? -10.848 16.894 29.820 1.00 87.88 134 PHE A N 1
ATOM 1061 C CA . PHE A 1 134 ? -9.750 16.516 30.716 1.00 87.88 134 PHE A CA 1
ATOM 1062 C C . PHE A 1 134 ? -8.390 16.848 30.091 1.00 87.88 134 PHE A C 1
ATOM 1064 O O . PHE A 1 134 ? -7.900 16.139 29.220 1.00 87.88 134 PHE A O 1
ATOM 1071 N N . LYS A 1 135 ? -7.704 17.864 30.629 1.00 83.00 135 LYS A N 1
ATOM 1072 C CA . LYS A 1 135 ? -6.386 18.332 30.142 1.00 83.00 135 LYS A CA 1
ATOM 1073 C C . LYS A 1 135 ? -5.290 17.259 30.050 1.00 83.00 135 LYS A C 1
ATOM 1075 O O . LYS A 1 135 ? -4.357 17.421 29.278 1.00 83.00 135 LYS A O 1
ATOM 1080 N N . LYS A 1 136 ? -5.365 16.204 30.872 1.00 86.19 136 LYS A N 1
ATOM 1081 C CA . LYS A 1 136 ? -4.394 15.090 30.895 1.00 86.19 136 LYS A CA 1
ATOM 1082 C C . LYS A 1 136 ? -4.835 13.886 30.054 1.00 86.19 136 LYS A C 1
ATOM 1084 O O . LYS A 1 136 ? -4.207 12.836 30.133 1.00 86.19 136 LYS A O 1
ATOM 1089 N N . PHE A 1 137 ? -5.955 13.986 29.339 1.00 88.81 137 PHE A N 1
ATOM 1090 C CA . PHE A 1 137 ? -6.425 12.906 28.486 1.00 88.81 137 PHE A CA 1
ATOM 1091 C C . PHE A 1 137 ? -5.493 12.722 27.291 1.00 88.81 137 PHE A C 1
ATOM 1093 O O . PHE A 1 137 ? -5.158 13.672 26.588 1.00 88.81 137 PHE A O 1
ATOM 1100 N N . GLU A 1 138 ? -5.131 11.469 27.042 1.00 86.62 138 GLU A N 1
ATOM 1101 C CA . GLU A 1 138 ? -4.324 11.071 25.901 1.00 86.62 138 GLU A CA 1
ATOM 1102 C C . GLU A 1 138 ? -5.157 10.119 25.045 1.00 86.62 138 GLU A C 1
ATOM 1104 O O . GLU A 1 138 ? -5.520 9.026 25.485 1.00 86.62 138 GLU A O 1
ATOM 1109 N N . ASN A 1 139 ? -5.487 10.533 23.822 1.00 88.62 139 ASN A N 1
ATOM 1110 C CA . ASN A 1 139 ? -6.218 9.682 22.890 1.00 88.62 139 ASN A CA 1
ATOM 1111 C C . ASN A 1 139 ? -5.274 8.577 22.364 1.00 88.62 139 ASN A C 1
ATOM 1113 O O . ASN A 1 139 ? -4.265 8.927 21.745 1.00 88.62 139 ASN A O 1
ATOM 1117 N N . PRO A 1 140 ? -5.588 7.276 22.539 1.00 90.31 140 PRO A N 1
ATOM 1118 C CA . PRO A 1 140 ? -4.713 6.181 22.108 1.00 90.31 140 PRO A CA 1
ATOM 1119 C C . PRO A 1 140 ? -4.323 6.235 20.626 1.00 90.31 140 PRO A C 1
ATOM 1121 O O . PRO A 1 140 ? -3.164 6.014 20.283 1.00 90.31 140 PRO A O 1
ATOM 1124 N N . SER A 1 141 ? -5.260 6.596 19.746 1.00 86.06 141 SER A N 1
ATOM 1125 C CA . SER A 1 141 ? -5.007 6.731 18.308 1.00 86.06 141 SER A CA 1
ATOM 1126 C C . SER A 1 141 ? -4.037 7.880 18.015 1.00 86.06 141 SER A C 1
ATOM 1128 O O . SER A 1 141 ? -3.148 7.739 17.177 1.00 86.06 141 SER A O 1
ATOM 1130 N N . LYS A 1 142 ? -4.151 9.000 18.747 1.00 87.69 142 LYS A N 1
ATOM 1131 C CA . LYS A 1 142 ? -3.205 10.125 18.635 1.00 87.69 142 LYS A CA 1
ATOM 1132 C C . LYS A 1 142 ? -1.829 9.779 19.203 1.00 87.69 142 LYS A C 1
ATOM 1134 O O . LYS A 1 142 ? -0.834 10.223 18.645 1.00 87.69 142 LYS A O 1
ATOM 1139 N N . LEU A 1 143 ? -1.758 8.982 20.272 1.00 90.69 143 LEU A N 1
ATOM 1140 C CA . LEU A 1 143 ? -0.485 8.510 20.825 1.00 90.69 143 LEU A CA 1
ATOM 1141 C C . LEU A 1 143 ? 0.267 7.633 19.821 1.00 90.69 143 LEU A C 1
ATOM 1143 O O . LEU A 1 143 ? 1.428 7.914 19.547 1.00 90.69 143 LEU A O 1
ATOM 1147 N N . LYS A 1 144 ? -0.404 6.644 19.212 1.00 91.19 144 LYS A N 1
ATOM 1148 C CA . LYS A 1 144 ? 0.188 5.807 18.151 1.00 91.19 144 LYS A CA 1
ATOM 1149 C C . LYS A 1 144 ? 0.686 6.640 16.966 1.00 91.19 144 LYS A C 1
ATOM 1151 O O . LYS A 1 144 ? 1.714 6.327 16.372 1.00 91.19 144 LYS A O 1
ATOM 1156 N N . LEU A 1 145 ? -0.057 7.687 16.596 1.00 90.62 145 LEU A N 1
ATOM 1157 C CA . LEU A 1 145 ? 0.348 8.589 15.520 1.00 90.62 145 LEU A CA 1
ATOM 1158 C C . LEU A 1 145 ? 1.570 9.428 15.912 1.00 90.62 145 LEU A C 1
ATOM 1160 O O . LEU A 1 145 ? 2.508 9.509 15.133 1.00 90.62 145 LEU A O 1
ATOM 1164 N N . SER A 1 146 ? 1.589 9.980 17.126 1.00 93.12 146 SER A N 1
ATOM 1165 C CA . SER A 1 146 ? 2.724 10.745 17.655 1.00 93.12 146 SER A CA 1
ATOM 1166 C C . SER A 1 146 ? 3.987 9.887 17.791 1.00 93.12 146 SER A C 1
ATOM 1168 O O . SER A 1 146 ? 5.077 10.324 17.428 1.00 93.12 146 SER A O 1
ATOM 1170 N N . GLU A 1 147 ? 3.857 8.639 18.250 1.00 95.25 147 GLU A N 1
ATOM 1171 C CA . GLU A 1 147 ? 4.959 7.669 18.263 1.00 95.25 147 GLU A CA 1
ATOM 1172 C C . GLU A 1 147 ? 5.517 7.468 16.852 1.00 95.25 147 GLU A C 1
ATOM 1174 O O . GLU A 1 147 ? 6.726 7.537 16.645 1.00 95.25 147 GLU A O 1
ATOM 1179 N N . TYR A 1 148 ? 4.634 7.295 15.867 1.00 97.12 148 TYR A N 1
ATOM 1180 C CA . TYR A 1 148 ? 5.038 7.175 14.475 1.00 97.12 148 TYR A CA 1
ATOM 1181 C C . TYR A 1 148 ? 5.701 8.451 13.941 1.00 97.12 148 TYR A C 1
ATOM 1183 O O . TYR A 1 148 ? 6.727 8.356 13.284 1.00 97.12 148 TYR A O 1
ATOM 1191 N N . GLU A 1 149 ? 5.152 9.638 14.202 1.00 96.75 149 GLU A N 1
ATOM 1192 C CA . GLU A 1 149 ? 5.699 10.922 13.739 1.00 96.75 149 GLU A CA 1
ATOM 1193 C C . GLU A 1 149 ? 7.133 11.149 14.237 1.00 96.75 149 GLU A C 1
ATOM 1195 O O . GLU A 1 149 ? 7.997 11.556 13.454 1.00 96.75 149 GLU A O 1
ATOM 1200 N N . ASN A 1 150 ? 7.387 10.821 15.508 1.00 96.75 150 ASN A N 1
ATOM 1201 C CA . ASN A 1 150 ? 8.669 11.021 16.186 1.00 96.75 150 ASN A CA 1
ATOM 1202 C C . ASN A 1 150 ? 9.667 9.862 16.003 1.00 96.75 150 ASN A C 1
ATOM 1204 O O . ASN A 1 150 ? 10.818 9.977 16.423 1.00 96.75 150 ASN A O 1
ATOM 1208 N N . ALA A 1 151 ? 9.242 8.750 15.403 1.00 98.12 151 ALA A N 1
ATOM 1209 C CA . ALA A 1 151 ? 10.089 7.591 15.158 1.00 98.12 151 ALA A CA 1
ATOM 1210 C C . ALA A 1 151 ? 11.169 7.863 14.093 1.00 98.12 151 ALA A C 1
ATOM 1212 O O . ALA A 1 151 ? 10.964 8.630 13.148 1.00 98.12 151 ALA A O 1
ATOM 1213 N N . ASP A 1 152 ? 12.306 7.173 14.217 1.00 97.88 152 ASP A N 1
ATOM 1214 C CA . ASP A 1 152 ? 13.329 7.134 13.170 1.00 97.88 152 ASP A CA 1
ATOM 1215 C C . ASP A 1 152 ? 12.863 6.337 11.935 1.00 97.88 152 ASP A C 1
ATOM 1217 O O . ASP A 1 152 ? 11.812 5.687 11.931 1.00 97.88 152 ASP A O 1
ATOM 1221 N N . LEU A 1 153 ? 13.649 6.385 10.856 1.00 97.56 153 LEU A N 1
ATOM 1222 C CA . LEU A 1 153 ? 13.295 5.759 9.580 1.00 97.56 153 LEU A CA 1
ATOM 1223 C C . LEU A 1 153 ? 13.068 4.241 9.707 1.00 97.56 153 LEU A C 1
ATOM 1225 O O . LEU A 1 153 ? 12.107 3.705 9.148 1.00 97.56 153 LEU A O 1
ATOM 1229 N N . GLN A 1 154 ? 13.921 3.547 10.467 1.00 98.31 154 GLN A N 1
ATOM 1230 C CA . GLN A 1 154 ? 13.826 2.100 10.676 1.00 98.31 154 GLN A CA 1
ATOM 1231 C C . GLN A 1 154 ? 12.565 1.727 11.459 1.00 98.31 154 GLN A C 1
ATOM 1233 O O . GLN A 1 154 ? 11.852 0.782 11.109 1.00 98.31 154 GLN A O 1
ATOM 1238 N N . THR A 1 155 ? 12.254 2.502 12.491 1.00 98.50 155 THR A N 1
ATOM 1239 C CA . THR A 1 155 ? 11.068 2.321 13.318 1.00 98.50 155 THR A CA 1
ATOM 1240 C C . THR A 1 155 ? 9.805 2.654 12.526 1.00 98.50 155 THR A C 1
ATOM 1242 O O . THR A 1 155 ? 8.853 1.879 12.570 1.00 98.50 155 THR A O 1
ATOM 1245 N N . LYS A 1 156 ? 9.793 3.709 11.697 1.00 98.69 156 LYS A N 1
ATOM 1246 C CA . LYS A 1 156 ? 8.669 4.015 10.789 1.00 98.69 156 LYS A CA 1
ATOM 1247 C C . LYS A 1 156 ? 8.412 2.893 9.782 1.00 98.69 156 LYS A C 1
ATOM 1249 O O . LYS A 1 156 ? 7.254 2.527 9.565 1.00 98.69 156 LYS A O 1
ATOM 1254 N N . LEU A 1 157 ? 9.464 2.307 9.200 1.00 98.62 157 LEU A N 1
ATOM 1255 C CA . LEU A 1 157 ? 9.339 1.133 8.327 1.00 98.62 157 LEU A CA 1
ATOM 1256 C C . LEU A 1 157 ? 8.648 -0.023 9.059 1.00 98.62 157 LEU A C 1
ATOM 1258 O O . LEU A 1 157 ? 7.662 -0.569 8.559 1.00 98.62 157 LEU A O 1
ATOM 1262 N N . LYS A 1 158 ? 9.133 -0.365 10.258 1.00 98.44 158 LYS A N 1
ATOM 1263 C CA . LYS A 1 158 ? 8.554 -1.420 11.096 1.00 98.44 158 LYS A CA 1
ATOM 1264 C C . LYS A 1 158 ? 7.088 -1.130 11.436 1.00 98.44 158 LYS A C 1
ATOM 1266 O O . LYS A 1 158 ? 6.230 -1.966 11.162 1.00 98.44 158 LYS A O 1
ATOM 1271 N N . LEU A 1 159 ? 6.792 0.062 11.951 1.00 98.50 159 LEU A N 1
ATOM 1272 C CA . LEU A 1 159 ? 5.449 0.462 12.374 1.00 98.50 159 LEU A CA 1
ATOM 1273 C C . LEU A 1 159 ? 4.443 0.476 11.217 1.00 98.50 159 LEU A C 1
ATOM 1275 O O . LEU A 1 159 ? 3.276 0.165 11.429 1.00 98.50 159 LEU A O 1
ATOM 1279 N N . ASN A 1 160 ? 4.850 0.818 9.991 1.00 98.62 160 ASN A N 1
ATOM 1280 C CA . ASN A 1 160 ? 3.960 0.730 8.827 1.00 98.62 160 ASN A CA 1
ATOM 1281 C C . ASN A 1 160 ? 3.646 -0.715 8.438 1.00 98.62 160 ASN A C 1
ATOM 1283 O O . ASN A 1 160 ? 2.495 -1.020 8.123 1.00 98.62 160 ASN A O 1
ATOM 1287 N N . LYS A 1 161 ? 4.642 -1.609 8.494 1.00 98.62 161 LYS A N 1
ATOM 1288 C CA . LYS A 1 161 ? 4.422 -3.042 8.263 1.00 98.62 161 LYS A CA 1
ATOM 1289 C C . LYS A 1 161 ? 3.489 -3.623 9.323 1.00 98.62 161 LYS A C 1
ATOM 1291 O O . LYS A 1 161 ? 2.511 -4.273 8.974 1.00 98.62 161 LYS A O 1
ATOM 1296 N N . GLU A 1 162 ? 3.744 -3.343 10.599 1.00 98.12 162 GLU A N 1
ATOM 1297 C CA . GLU A 1 162 ? 2.906 -3.808 11.712 1.00 98.12 162 GLU A CA 1
ATOM 1298 C C . GLU A 1 162 ? 1.485 -3.253 11.628 1.00 98.12 162 GLU A C 1
ATOM 1300 O O . GLU A 1 162 ? 0.531 -4.005 11.798 1.00 98.12 162 GLU A O 1
ATOM 1305 N N . TYR A 1 163 ? 1.327 -1.973 11.286 1.00 97.75 163 TYR A N 1
ATOM 1306 C CA . TYR A 1 163 ? 0.014 -1.373 11.059 1.00 97.75 163 TYR A CA 1
ATOM 1307 C C . TYR A 1 163 ? -0.753 -2.100 9.945 1.00 97.75 163 TYR A C 1
ATOM 1309 O O . TYR A 1 163 ? -1.918 -2.458 10.118 1.00 97.75 163 TYR A O 1
ATOM 1317 N N . ALA A 1 164 ? -0.093 -2.400 8.822 1.00 98.62 164 ALA A N 1
ATOM 1318 C CA . ALA A 1 164 ? -0.703 -3.163 7.737 1.00 98.62 164 ALA A CA 1
ATOM 1319 C C . ALA A 1 164 ? -1.113 -4.583 8.164 1.00 98.62 164 ALA A C 1
ATOM 1321 O O . ALA A 1 164 ? -2.242 -4.992 7.898 1.00 98.62 164 ALA A O 1
ATOM 1322 N N . ILE A 1 165 ? -0.210 -5.315 8.823 1.00 98.50 165 ILE A N 1
ATOM 1323 C CA . ILE A 1 165 ? -0.382 -6.734 9.177 1.00 98.50 165 ILE A CA 1
ATOM 1324 C C . ILE A 1 165 ? -1.397 -6.916 10.304 1.00 98.50 165 ILE A C 1
ATOM 1326 O O . ILE A 1 165 ? -2.275 -7.769 10.206 1.00 98.50 165 ILE A O 1
ATOM 1330 N N . ASN A 1 166 ? -1.268 -6.134 11.374 1.00 96.19 166 ASN A N 1
ATOM 1331 C CA . ASN A 1 166 ? -1.974 -6.381 12.628 1.00 96.19 166 ASN A CA 1
ATOM 1332 C C . ASN A 1 166 ? -3.285 -5.606 12.729 1.00 96.19 166 ASN A C 1
ATOM 1334 O O . ASN A 1 166 ? -4.181 -6.041 13.446 1.00 96.19 166 ASN A O 1
ATOM 1338 N N . GLU A 1 167 ? -3.406 -4.468 12.036 1.00 95.06 167 GLU A N 1
ATOM 1339 C CA . GLU A 1 167 ? -4.599 -3.626 12.138 1.00 95.06 167 GLU A CA 1
ATOM 1340 C C . GLU A 1 167 ? -5.444 -3.659 10.864 1.00 95.06 167 GLU A C 1
ATOM 1342 O O . GLU A 1 167 ? -6.653 -3.872 10.929 1.00 95.06 167 GLU A O 1
ATOM 1347 N N . ILE A 1 168 ? -4.834 -3.480 9.690 1.00 97.75 168 ILE A N 1
ATOM 1348 C CA . ILE A 1 168 ? -5.614 -3.151 8.490 1.00 97.75 168 ILE A CA 1
ATOM 1349 C C . ILE A 1 168 ? -6.027 -4.363 7.658 1.00 97.75 168 ILE A C 1
ATOM 1351 O O . ILE A 1 168 ? -7.209 -4.502 7.333 1.00 97.75 168 ILE A O 1
ATOM 1355 N N . LEU A 1 169 ? -5.096 -5.254 7.311 1.00 98.50 169 LEU A N 1
ATOM 1356 C CA . LEU A 1 169 ? -5.416 -6.448 6.519 1.00 98.50 169 LEU A CA 1
ATOM 1357 C C . LEU A 1 169 ? -6.477 -7.348 7.185 1.00 98.50 169 LEU A C 1
ATOM 1359 O O . LEU A 1 169 ? -7.376 -7.795 6.463 1.00 98.50 169 LEU A O 1
ATOM 1363 N N . PRO A 1 170 ? -6.480 -7.564 8.520 1.00 97.81 170 PRO A N 1
ATOM 1364 C CA . PRO A 1 170 ? -7.544 -8.314 9.188 1.00 97.81 170 PRO A CA 1
ATOM 1365 C C . PRO A 1 170 ? -8.926 -7.676 9.003 1.00 97.81 170 PRO A C 1
ATOM 1367 O O . PRO A 1 170 ? -9.893 -8.371 8.699 1.00 97.81 170 PRO A O 1
ATOM 1370 N N . VAL A 1 171 ? -9.023 -6.347 9.120 1.00 97.81 171 VAL A N 1
ATOM 1371 C CA . VAL A 1 171 ? -10.291 -5.617 8.969 1.00 97.81 171 VAL A CA 1
ATOM 1372 C C . VAL A 1 171 ? -10.774 -5.632 7.519 1.00 97.81 171 VAL A C 1
ATOM 1374 O O . VAL A 1 171 ? -11.927 -5.977 7.257 1.00 97.81 171 VAL A O 1
ATOM 1377 N N . LEU A 1 172 ? -9.907 -5.291 6.562 1.00 98.25 172 LEU A N 1
ATOM 1378 C CA . LEU A 1 172 ? -10.279 -5.240 5.145 1.00 98.25 172 LEU A CA 1
ATOM 1379 C C . LEU A 1 172 ? -10.718 -6.608 4.618 1.00 98.25 172 LEU A C 1
ATOM 1381 O O . LEU A 1 172 ? -11.717 -6.703 3.903 1.00 98.25 172 LEU A O 1
ATOM 1385 N N . SER A 1 173 ? -9.994 -7.664 4.982 1.00 98.25 173 SER A N 1
ATOM 1386 C CA . SER A 1 173 ? -10.326 -9.026 4.566 1.00 98.25 173 SER A CA 1
ATOM 1387 C C . SER A 1 173 ? -11.595 -9.546 5.244 1.00 98.25 173 SER A C 1
ATOM 1389 O O . SER A 1 173 ? -12.395 -10.213 4.594 1.00 98.25 173 SER A O 1
ATOM 1391 N N . ALA A 1 174 ? -11.867 -9.170 6.500 1.00 98.06 174 ALA A N 1
ATOM 1392 C CA . ALA A 1 174 ? -13.144 -9.476 7.142 1.00 98.06 174 ALA A CA 1
ATOM 1393 C C . ALA A 1 174 ? -14.330 -8.873 6.378 1.00 98.06 174 ALA A C 1
ATOM 1395 O O . ALA A 1 174 ? -15.288 -9.593 6.102 1.00 98.06 174 ALA A O 1
ATOM 1396 N N . TYR A 1 175 ? -14.240 -7.610 5.941 1.00 97.31 175 TYR A N 1
ATOM 1397 C CA . TYR A 1 175 ? -15.270 -7.002 5.085 1.00 97.31 175 TYR A CA 1
ATOM 1398 C C . TYR A 1 175 ? -15.474 -7.744 3.765 1.00 97.31 175 TYR A C 1
ATOM 1400 O O . TYR A 1 175 ? -16.597 -7.816 3.275 1.00 97.31 175 TYR A O 1
ATOM 1408 N N . GLN A 1 176 ? -14.407 -8.306 3.201 1.00 98.25 176 GLN A N 1
ATOM 1409 C CA . GLN A 1 176 ? -14.474 -9.085 1.966 1.00 98.25 176 GLN A CA 1
ATOM 1410 C C . GLN A 1 176 ? -15.123 -10.453 2.179 1.00 98.25 176 GLN A C 1
ATOM 1412 O O . GLN A 1 176 ? -15.861 -10.914 1.319 1.00 98.25 176 GLN A O 1
ATOM 1417 N N . VAL A 1 177 ? -14.894 -11.105 3.320 1.00 97.88 177 VAL A N 1
ATOM 1418 C CA . VAL A 1 177 ? -15.436 -12.445 3.593 1.00 97.88 177 VAL A CA 1
ATOM 1419 C C . VAL A 1 177 ? -16.924 -12.413 3.949 1.00 97.88 177 VAL A C 1
ATOM 1421 O O . VAL A 1 177 ? -17.651 -13.348 3.609 1.00 97.88 177 VAL A O 1
ATOM 1424 N N . ILE A 1 178 ? -17.410 -11.350 4.597 1.00 95.50 178 ILE A N 1
ATOM 1425 C CA . ILE A 1 178 ? -18.818 -11.265 5.030 1.00 95.50 178 ILE A CA 1
ATOM 1426 C C . ILE A 1 178 ? -19.799 -10.874 3.915 1.00 95.50 178 ILE A C 1
ATOM 1428 O O . ILE A 1 178 ? -21.002 -10.800 4.162 1.00 95.50 178 ILE A O 1
ATOM 1432 N N . VAL A 1 179 ? -19.314 -10.604 2.699 1.00 95.88 179 VAL A N 1
ATOM 1433 C CA . VAL A 1 179 ? -20.186 -10.277 1.564 1.00 95.88 179 VAL A CA 1
ATOM 1434 C C . VAL A 1 179 ? -21.099 -11.452 1.190 1.00 95.88 179 VAL A C 1
ATOM 1436 O O . VAL A 1 179 ? -20.819 -12.620 1.488 1.00 95.88 179 VAL A O 1
ATOM 1439 N N . ASP A 1 180 ? -22.194 -11.125 0.502 1.00 96.25 180 ASP A N 1
ATOM 1440 C CA . ASP A 1 180 ? -23.122 -12.091 -0.097 1.00 96.25 180 ASP A CA 1
ATOM 1441 C C . ASP A 1 180 ? -22.374 -13.092 -0.999 1.00 96.25 180 ASP A C 1
ATOM 1443 O O . ASP A 1 180 ? -21.462 -12.710 -1.736 1.00 96.25 180 ASP A O 1
ATOM 1447 N N . ASP A 1 181 ? -22.771 -14.367 -0.955 1.00 96.50 181 ASP A N 1
ATOM 1448 C CA . ASP A 1 181 ? -22.132 -15.475 -1.681 1.00 96.50 181 ASP A CA 1
ATOM 1449 C C . ASP A 1 181 ? -22.053 -15.264 -3.199 1.00 96.50 181 ASP A C 1
ATOM 1451 O O . ASP A 1 181 ? -21.205 -15.863 -3.861 1.00 96.50 181 ASP A O 1
ATOM 1455 N N . LYS A 1 182 ? -22.889 -14.388 -3.773 1.00 96.56 182 LYS A N 1
ATOM 1456 C CA . LYS A 1 182 ? -22.805 -14.040 -5.199 1.00 96.56 182 LYS A CA 1
ATOM 1457 C C . LYS A 1 182 ? -21.523 -13.284 -5.577 1.00 96.56 182 LYS A C 1
ATOM 1459 O O . LYS A 1 182 ? -21.120 -13.343 -6.739 1.00 96.56 182 LYS A O 1
ATOM 1464 N N . PHE A 1 183 ? -20.881 -12.589 -4.633 1.00 97.81 183 PHE A N 1
ATOM 1465 C CA . PHE A 1 183 ? -19.626 -11.852 -4.844 1.00 97.81 183 PHE A CA 1
ATOM 1466 C C . PHE A 1 183 ? -18.418 -12.762 -4.584 1.00 97.81 183 PHE A C 1
ATOM 1468 O O . PHE A 1 183 ? -17.638 -12.575 -3.648 1.00 97.81 183 PHE A O 1
ATOM 1475 N N . VAL A 1 184 ? -18.313 -13.816 -5.395 1.00 97.56 184 VAL A N 1
ATOM 1476 C CA . VAL A 1 184 ? -17.336 -14.897 -5.200 1.00 97.56 184 VAL A CA 1
ATOM 1477 C C . VAL A 1 184 ? -15.900 -14.379 -5.282 1.00 97.56 184 VAL A C 1
ATOM 1479 O O . VAL A 1 184 ? -15.062 -14.809 -4.497 1.00 97.56 184 VAL A O 1
ATOM 1482 N N . GLY A 1 185 ? -15.597 -13.457 -6.202 1.00 98.19 185 GLY A N 1
ATOM 1483 C CA . GLY A 1 185 ? -14.252 -12.895 -6.324 1.00 98.19 185 GLY A CA 1
ATOM 1484 C C . GLY A 1 185 ? -13.830 -12.180 -5.046 1.00 98.19 185 GLY A C 1
ATOM 1485 O O . GLY A 1 185 ? -12.760 -12.469 -4.510 1.00 98.19 185 GLY A O 1
ATOM 1486 N N . VAL A 1 186 ? -14.695 -11.299 -4.534 1.00 98.62 186 VAL A N 1
ATOM 1487 C CA . VAL A 1 186 ? -14.462 -10.561 -3.282 1.00 98.62 186 VAL A CA 1
ATOM 1488 C C . VAL A 1 186 ? -14.250 -11.527 -2.118 1.00 98.62 186 VAL A C 1
ATOM 1490 O O . VAL A 1 186 ? -13.258 -11.415 -1.400 1.00 98.62 186 VAL A O 1
ATOM 1493 N N . LYS A 1 187 ? -15.133 -12.517 -1.969 1.00 98.56 187 LYS A N 1
ATOM 1494 C CA . LYS A 1 187 ? -15.098 -13.471 -0.857 1.00 98.56 187 LYS A CA 1
ATOM 1495 C C . LYS A 1 187 ? -13.850 -14.350 -0.864 1.00 98.56 187 LYS A C 1
ATOM 1497 O O . LYS A 1 187 ? -13.189 -14.483 0.164 1.00 98.56 187 LYS A O 1
ATOM 1502 N N . GLU A 1 188 ? -13.507 -14.929 -2.013 1.00 98.56 188 GLU A N 1
ATOM 1503 C CA . GLU A 1 188 ? -12.345 -15.815 -2.144 1.00 98.56 188 GLU A CA 1
ATOM 1504 C C . GLU A 1 188 ? -11.020 -15.049 -2.057 1.00 98.56 188 GLU A C 1
ATOM 1506 O O . GLU A 1 188 ? -10.054 -15.555 -1.486 1.00 98.56 188 GLU A O 1
ATOM 1511 N N . PHE A 1 189 ? -10.965 -13.807 -2.551 1.00 98.69 189 PHE A N 1
ATOM 1512 C CA . PHE A 1 189 ? -9.808 -12.945 -2.312 1.00 98.69 189 PHE A CA 1
ATOM 1513 C C . PHE A 1 189 ? -9.673 -12.599 -0.820 1.00 98.69 189 PHE A C 1
ATOM 1515 O O . PHE A 1 189 ? -8.585 -12.726 -0.266 1.00 98.69 189 PHE A O 1
ATOM 1522 N N . GLY A 1 190 ? -10.777 -12.272 -0.140 1.00 98.56 190 GLY A N 1
ATOM 1523 C CA . GLY A 1 190 ? -10.788 -12.024 1.303 1.00 98.56 190 GLY A CA 1
ATOM 1524 C C . GLY A 1 190 ? -10.266 -13.202 2.126 1.00 98.56 190 GLY A C 1
ATOM 1525 O O . GLY A 1 190 ? -9.421 -13.003 2.998 1.00 98.56 190 GLY A O 1
ATOM 1526 N N . LYS A 1 191 ? -10.705 -14.431 1.820 1.00 98.62 191 LYS A N 1
ATOM 1527 C CA . LYS A 1 191 ? -10.212 -15.655 2.479 1.00 98.62 191 LYS A CA 1
ATOM 1528 C C . LYS A 1 191 ? -8.712 -15.843 2.289 1.00 98.62 191 LYS A C 1
ATOM 1530 O O . LYS A 1 191 ? -8.005 -16.050 3.270 1.00 98.62 191 LYS A O 1
ATOM 1535 N N . LEU A 1 192 ? -8.217 -15.681 1.058 1.00 98.56 192 LEU A N 1
ATOM 1536 C CA . LEU A 1 192 ? -6.781 -15.752 0.779 1.00 98.56 192 LEU A CA 1
ATOM 1537 C C . LEU A 1 192 ? -5.995 -14.774 1.663 1.00 98.56 192 LEU A C 1
ATOM 1539 O O . LEU A 1 192 ? -4.971 -15.146 2.233 1.00 98.56 192 LEU A O 1
ATOM 1543 N N . ILE A 1 193 ? -6.468 -13.531 1.793 1.00 98.50 193 ILE A N 1
ATOM 1544 C CA . ILE A 1 193 ? -5.805 -12.525 2.630 1.00 98.50 193 ILE A CA 1
ATOM 1545 C C . ILE A 1 193 ? -5.873 -12.902 4.119 1.00 98.50 193 ILE A C 1
ATOM 1547 O O . ILE A 1 193 ? -4.867 -12.747 4.804 1.00 98.50 193 ILE A O 1
ATOM 1551 N N . GLN A 1 194 ? -6.994 -13.439 4.619 1.00 97.00 194 GLN A N 1
ATOM 1552 C CA . GLN A 1 194 ? -7.108 -13.902 6.014 1.00 97.00 194 GLN A CA 1
ATOM 1553 C C . GLN A 1 194 ? -6.172 -15.071 6.342 1.00 97.00 194 GLN A C 1
ATOM 1555 O O . GLN A 1 194 ? -5.619 -15.127 7.437 1.00 97.00 194 GLN A O 1
ATOM 1560 N N . GLU A 1 195 ? -5.998 -16.002 5.406 1.00 97.19 195 GLU A N 1
ATOM 1561 C CA . GLU A 1 195 ? -5.181 -17.207 5.589 1.00 97.19 195 GLU A CA 1
ATOM 1562 C C . GLU A 1 195 ? -3.676 -16.939 5.411 1.00 97.19 195 GLU A C 1
ATOM 1564 O O . GLU A 1 195 ? -2.836 -17.739 5.831 1.00 97.19 195 GLU A O 1
ATOM 1569 N N . THR A 1 196 ? -3.307 -15.806 4.806 1.00 97.69 196 THR A N 1
ATOM 1570 C CA . THR A 1 196 ? -1.910 -15.466 4.524 1.00 97.69 196 THR A CA 1
ATOM 1571 C C . THR A 1 196 ? -1.213 -14.863 5.748 1.00 97.69 196 THR A C 1
ATOM 1573 O O . THR A 1 196 ? -1.573 -13.795 6.240 1.00 97.69 196 THR A O 1
ATOM 1576 N N . ASN A 1 197 ? -0.122 -15.489 6.203 1.00 97.12 197 ASN A N 1
ATOM 1577 C CA . ASN A 1 197 ? 0.727 -14.929 7.259 1.00 97.12 197 ASN A CA 1
ATOM 1578 C C . ASN A 1 197 ? 1.695 -13.866 6.712 1.00 97.12 197 ASN A C 1
ATOM 1580 O O . ASN A 1 197 ? 2.824 -14.183 6.337 1.00 97.12 197 ASN A O 1
ATOM 1584 N N . PHE A 1 198 ? 1.300 -12.596 6.724 1.00 97.00 198 PHE A N 1
ATOM 1585 C CA . PHE A 1 198 ? 2.126 -11.496 6.208 1.00 97.00 198 PHE A CA 1
ATOM 1586 C C . PHE A 1 198 ? 3.376 -11.148 7.038 1.00 97.00 198 PHE A C 1
ATOM 1588 O O . PHE A 1 198 ? 4.159 -10.299 6.612 1.00 97.00 198 PHE A O 1
ATOM 1595 N N . ASN A 1 199 ? 3.621 -11.817 8.172 1.00 96.19 199 ASN A N 1
ATOM 1596 C CA . ASN A 1 199 ? 4.886 -11.680 8.908 1.00 96.19 199 ASN A CA 1
ATOM 1597 C C . ASN A 1 199 ? 6.069 -12.353 8.191 1.00 96.19 199 ASN A C 1
ATOM 1599 O O . ASN A 1 199 ? 7.224 -12.080 8.516 1.00 96.19 199 ASN A O 1
ATOM 1603 N N . THR A 1 200 ? 5.801 -13.230 7.220 1.00 96.00 200 THR A N 1
ATOM 1604 C CA . THR A 1 200 ? 6.822 -13.847 6.365 1.00 96.00 200 THR A CA 1
ATOM 1605 C C . THR A 1 200 ? 6.834 -13.212 4.979 1.00 96.00 200 THR A C 1
ATOM 1607 O O . THR A 1 200 ? 5.852 -12.606 4.559 1.00 96.00 200 THR A O 1
ATOM 1610 N N . LYS A 1 201 ? 7.941 -13.378 4.245 1.00 95.75 201 LYS A N 1
ATOM 1611 C CA . LYS A 1 201 ? 8.065 -12.876 2.872 1.00 95.75 201 LYS A CA 1
ATOM 1612 C C . LYS A 1 201 ? 7.089 -13.594 1.937 1.00 95.75 201 LYS A C 1
ATOM 1614 O O . LYS A 1 201 ? 7.112 -14.821 1.872 1.00 95.75 201 LYS A O 1
ATOM 1619 N N . HIS A 1 202 ? 6.318 -12.830 1.167 1.00 94.69 202 HIS A N 1
ATOM 1620 C CA . HIS A 1 202 ? 5.380 -13.350 0.166 1.00 94.69 202 HIS A CA 1
ATOM 1621 C C . HIS A 1 202 ? 5.586 -12.736 -1.215 1.00 94.69 202 HIS A C 1
ATOM 1623 O O . HIS A 1 202 ? 6.052 -11.608 -1.361 1.00 94.69 202 HIS A O 1
ATOM 1629 N N . ASP A 1 203 ? 5.195 -13.490 -2.241 1.00 94.50 203 ASP A N 1
ATOM 1630 C CA . ASP A 1 203 ? 5.094 -12.994 -3.612 1.00 94.50 203 ASP A CA 1
ATOM 1631 C C . ASP A 1 203 ? 3.765 -12.244 -3.784 1.00 94.50 203 ASP A C 1
ATOM 1633 O O . ASP A 1 203 ? 2.699 -12.839 -3.970 1.00 94.50 203 ASP A O 1
ATOM 1637 N N . ILE A 1 204 ? 3.832 -10.915 -3.699 1.00 94.75 204 ILE A N 1
ATOM 1638 C CA . ILE A 1 204 ? 2.640 -10.065 -3.759 1.00 94.75 204 ILE A CA 1
ATOM 1639 C C . ILE A 1 204 ? 1.964 -10.094 -5.126 1.00 94.75 204 ILE A C 1
ATOM 1641 O O . ILE A 1 204 ? 0.737 -9.978 -5.200 1.00 94.75 204 ILE A O 1
ATOM 1645 N N . GLN A 1 205 ? 2.718 -10.309 -6.207 1.00 94.56 205 GLN A N 1
ATOM 1646 C CA . GLN A 1 205 ? 2.123 -10.420 -7.535 1.00 94.56 205 GLN A CA 1
ATOM 1647 C C . GLN A 1 205 ? 1.260 -11.675 -7.631 1.00 94.56 205 GLN A C 1
ATOM 1649 O O . GLN A 1 205 ? 0.148 -11.596 -8.147 1.00 94.56 205 GLN A O 1
ATOM 1654 N N . LYS A 1 206 ? 1.702 -12.804 -7.063 1.00 96.44 206 LYS A N 1
ATOM 1655 C CA . LYS A 1 206 ? 0.877 -14.023 -6.991 1.00 96.44 206 LYS A CA 1
ATOM 1656 C C . LYS A 1 206 ? -0.379 -13.847 -6.152 1.00 96.44 206 LYS A C 1
ATOM 1658 O O . LYS A 1 206 ? -1.429 -14.336 -6.551 1.00 96.44 206 LYS A O 1
ATOM 1663 N N . ALA A 1 207 ? -0.288 -13.151 -5.020 1.00 95.69 207 ALA A N 1
ATOM 1664 C CA . ALA A 1 207 ? -1.455 -12.902 -4.176 1.00 95.69 207 ALA A CA 1
ATOM 1665 C C . ALA A 1 207 ? -2.479 -11.976 -4.859 1.00 95.69 207 ALA A C 1
ATOM 1667 O O . ALA A 1 207 ? -3.679 -12.129 -4.633 1.00 95.69 207 ALA A O 1
ATOM 1668 N N . THR A 1 208 ? -2.019 -11.046 -5.707 1.00 96.88 208 THR A N 1
ATOM 1669 C CA . THR A 1 208 ? -2.842 -9.970 -6.286 1.00 96.88 208 THR A CA 1
ATOM 1670 C C . THR A 1 208 ? -2.860 -9.983 -7.819 1.00 96.88 208 THR A C 1
ATOM 1672 O O . THR A 1 208 ? -3.767 -10.539 -8.423 1.00 96.88 208 THR A O 1
ATOM 1675 N N . SER A 1 209 ? -1.868 -9.391 -8.477 1.00 95.81 209 SER A N 1
ATOM 1676 C CA . SER A 1 209 ? -1.842 -9.119 -9.920 1.00 95.81 209 SER A CA 1
ATOM 1677 C C . SER A 1 209 ? -2.013 -10.345 -10.824 1.00 95.81 209 SER A C 1
ATOM 1679 O O . SER A 1 209 ? -2.616 -10.242 -11.890 1.00 95.81 209 SER A O 1
ATOM 1681 N N . LEU A 1 210 ? -1.510 -11.508 -10.416 1.00 97.38 210 LEU A N 1
ATOM 1682 C CA . LEU A 1 210 ? -1.637 -12.775 -11.144 1.00 97.38 210 LEU A CA 1
ATOM 1683 C C . LEU A 1 210 ? -2.831 -13.612 -10.656 1.00 97.38 210 LEU A C 1
ATOM 1685 O O . LEU A 1 210 ? -3.098 -14.682 -11.194 1.00 97.38 210 LEU A O 1
ATOM 1689 N N . ASN A 1 211 ? -3.559 -13.133 -9.647 1.00 97.62 211 ASN A N 1
ATOM 1690 C CA . ASN A 1 211 ? -4.689 -13.825 -9.050 1.00 97.62 211 ASN A CA 1
ATOM 1691 C C . ASN A 1 211 ? -6.000 -13.444 -9.749 1.00 97.62 211 ASN A C 1
ATOM 1693 O O . ASN A 1 211 ? -6.439 -12.293 -9.721 1.00 97.62 211 ASN A O 1
ATOM 1697 N N . THR A 1 212 ? -6.688 -14.434 -10.314 1.00 97.50 212 THR A N 1
ATOM 1698 C CA . THR A 1 212 ? -7.985 -14.217 -10.966 1.00 97.50 212 THR A CA 1
ATOM 1699 C C . THR A 1 212 ? -9.059 -13.727 -9.997 1.00 97.50 212 THR A C 1
ATOM 1701 O O . THR A 1 212 ? -9.886 -12.904 -10.389 1.00 97.50 212 THR A O 1
ATOM 1704 N N . ASN A 1 213 ? -9.029 -14.146 -8.727 1.00 98.19 213 ASN A N 1
ATOM 1705 C CA . ASN A 1 213 ? -9.988 -13.679 -7.725 1.00 98.19 213 ASN A CA 1
ATOM 1706 C C . ASN A 1 213 ? -9.789 -12.198 -7.383 1.00 98.19 213 ASN A C 1
ATOM 1708 O O . ASN A 1 213 ? -10.783 -11.510 -7.201 1.00 98.19 213 ASN A O 1
ATOM 1712 N N . TYR A 1 214 ? -8.558 -11.671 -7.397 1.00 98.62 214 TYR A N 1
ATOM 1713 C CA . TYR A 1 214 ? -8.309 -10.231 -7.214 1.00 98.62 214 TYR A CA 1
ATOM 1714 C C . TYR A 1 214 ? -8.982 -9.394 -8.314 1.00 98.62 214 TYR A C 1
ATOM 1716 O O . TYR A 1 214 ? -9.668 -8.404 -8.041 1.00 98.62 214 TYR A O 1
ATOM 1724 N N . TRP A 1 215 ? -8.829 -9.806 -9.574 1.00 98.44 215 TRP A N 1
ATOM 1725 C CA . TRP A 1 215 ? -9.434 -9.090 -10.698 1.00 98.44 215 TRP A CA 1
ATOM 1726 C C . TRP A 1 215 ? -10.943 -9.268 -10.758 1.00 98.44 215 TRP A C 1
ATOM 1728 O O . TRP A 1 215 ? -11.663 -8.306 -11.010 1.00 98.44 215 TRP A O 1
ATOM 1738 N N . ARG A 1 216 ? -11.437 -10.473 -10.463 1.00 98.25 216 ARG A N 1
ATOM 1739 C CA . ARG A 1 216 ? -12.872 -10.716 -10.324 1.00 98.25 216 ARG A CA 1
ATOM 1740 C C . ARG A 1 216 ? -13.469 -9.851 -9.215 1.00 98.25 216 ARG A C 1
ATOM 1742 O O . ARG A 1 216 ? -14.484 -9.210 -9.447 1.00 98.25 216 ARG A O 1
ATOM 1749 N N . ALA A 1 217 ? -12.815 -9.781 -8.057 1.00 98.44 217 ALA A N 1
ATOM 1750 C CA . ALA A 1 217 ? -13.233 -8.934 -6.949 1.00 98.44 217 ALA A CA 1
ATOM 1751 C C . ALA A 1 217 ? -13.280 -7.458 -7.364 1.00 98.44 217 ALA A C 1
ATOM 1753 O O . ALA A 1 217 ? -14.265 -6.783 -7.099 1.00 98.44 217 ALA A O 1
ATOM 1754 N N . THR A 1 218 ? -12.258 -6.974 -8.078 1.00 97.81 218 THR A N 1
ATOM 1755 C CA . THR A 1 218 ? -12.218 -5.604 -8.622 1.00 97.81 218 THR A CA 1
ATOM 1756 C C . THR A 1 218 ? -13.423 -5.295 -9.525 1.00 97.81 218 THR A C 1
ATOM 1758 O O . THR A 1 218 ? -13.966 -4.195 -9.452 1.00 97.81 218 THR A O 1
ATOM 1761 N N . LEU A 1 219 ? -13.866 -6.258 -10.343 1.00 96.75 219 LEU A N 1
ATOM 1762 C CA . LEU A 1 219 ? -15.049 -6.131 -11.210 1.00 96.75 219 LEU A CA 1
ATOM 1763 C C . LEU A 1 219 ? -16.382 -6.201 -10.450 1.00 96.75 219 LEU A C 1
ATOM 1765 O O . LEU A 1 219 ? -17.386 -5.678 -10.923 1.00 96.75 219 LEU A O 1
ATOM 1769 N N . GLU A 1 220 ? -16.401 -6.876 -9.303 1.00 97.25 220 GLU A N 1
ATOM 1770 C CA . GLU A 1 220 ? -17.582 -7.046 -8.450 1.00 97.25 220 GLU A CA 1
ATOM 1771 C C . GLU A 1 220 ? -17.844 -5.828 -7.543 1.00 97.25 220 GLU A C 1
ATOM 1773 O O . GLU A 1 220 ? -18.904 -5.754 -6.919 1.00 97.25 220 GLU A O 1
ATOM 1778 N N . MET A 1 221 ? -16.909 -4.871 -7.469 1.00 95.56 221 MET A N 1
ATOM 1779 C CA . MET A 1 221 ? -17.048 -3.678 -6.635 1.00 95.56 221 MET A CA 1
ATOM 1780 C C . MET A 1 221 ? -17.927 -2.594 -7.261 1.00 95.56 221 MET A C 1
ATOM 1782 O O . MET A 1 221 ? -17.796 -2.258 -8.438 1.00 95.56 221 MET A O 1
ATOM 1786 N N . ASP A 1 222 ? -18.748 -1.958 -6.422 1.00 93.12 222 ASP A N 1
ATOM 1787 C CA . ASP A 1 222 ? -19.437 -0.717 -6.774 1.00 93.12 222 ASP A CA 1
ATOM 1788 C C . ASP A 1 222 ? -18.429 0.423 -7.017 1.00 93.12 222 ASP A C 1
ATOM 1790 O O . ASP A 1 222 ? -17.389 0.526 -6.355 1.00 93.12 222 ASP A O 1
ATOM 1794 N N . GLN A 1 223 ? -18.773 1.332 -7.933 1.00 92.88 223 GLN A N 1
ATOM 1795 C CA . GLN A 1 223 ? -17.983 2.530 -8.212 1.00 92.88 223 GLN A CA 1
ATOM 1796 C C . GLN A 1 223 ? -17.705 3.316 -6.919 1.00 92.88 223 GLN A C 1
ATOM 1798 O O . GLN A 1 223 ? -18.602 3.580 -6.120 1.00 92.88 223 GLN A O 1
ATOM 1803 N N . GLY A 1 224 ? -16.448 3.705 -6.709 1.00 92.94 224 GLY A N 1
ATOM 1804 C CA . GLY A 1 224 ? -16.030 4.438 -5.512 1.00 92.94 224 GLY A CA 1
ATOM 1805 C C . GLY A 1 224 ? -15.609 3.555 -4.338 1.00 92.94 224 GLY A C 1
ATOM 1806 O O . GLY A 1 224 ? -14.911 4.033 -3.443 1.00 92.94 224 GLY A O 1
ATOM 1807 N N . ASN A 1 225 ? -15.976 2.272 -4.332 1.00 94.75 225 ASN A N 1
ATOM 1808 C CA . ASN A 1 225 ? -15.557 1.346 -3.290 1.00 94.75 225 ASN A CA 1
ATOM 1809 C C . ASN A 1 225 ? -14.209 0.701 -3.648 1.00 94.75 225 ASN A C 1
ATOM 1811 O O . ASN A 1 225 ? -14.135 -0.271 -4.396 1.00 94.75 225 ASN A O 1
ATOM 1815 N N . GLN A 1 226 ? -13.134 1.246 -3.079 1.00 96.75 226 GLN A N 1
ATOM 1816 C CA . GLN A 1 226 ? -11.758 0.829 -3.363 1.00 96.75 226 GLN A CA 1
ATOM 1817 C C . GLN A 1 226 ? -11.261 -0.302 -2.444 1.00 96.75 226 GLN A C 1
ATOM 1819 O O . GLN A 1 226 ? -10.058 -0.499 -2.313 1.00 96.75 226 GLN A O 1
ATOM 1824 N N . LEU A 1 227 ? -12.156 -1.075 -1.815 1.00 97.81 227 LEU A N 1
ATOM 1825 C CA . LEU A 1 227 ? -11.810 -2.145 -0.865 1.00 97.81 227 LEU A CA 1
ATOM 1826 C C . LEU A 1 227 ? -10.718 -3.102 -1.377 1.00 97.81 227 LEU A C 1
ATOM 1828 O O . LEU A 1 227 ? -9.742 -3.375 -0.672 1.00 97.81 227 LEU A O 1
ATOM 1832 N N . ILE A 1 228 ? -10.853 -3.580 -2.614 1.00 98.56 228 ILE A N 1
ATOM 1833 C CA . ILE A 1 228 ? -9.932 -4.549 -3.225 1.00 98.56 228 ILE A CA 1
ATOM 1834 C C . ILE A 1 228 ? -8.551 -3.940 -3.516 1.00 98.56 228 ILE A C 1
ATOM 1836 O O . ILE A 1 228 ? -7.558 -4.454 -2.988 1.00 98.56 228 ILE A O 1
ATOM 1840 N N . PRO A 1 229 ? -8.428 -2.832 -4.271 1.00 98.25 229 PRO A N 1
ATOM 1841 C CA . PRO A 1 229 ? -7.118 -2.237 -4.520 1.00 98.25 229 PRO A CA 1
ATOM 1842 C C . PRO A 1 229 ? -6.477 -1.621 -3.260 1.00 98.25 229 PRO A C 1
ATOM 1844 O O . PRO A 1 229 ? -5.253 -1.665 -3.123 1.00 98.25 229 PRO A O 1
ATOM 1847 N N . THR A 1 230 ? -7.254 -1.149 -2.276 1.00 98.69 230 THR A N 1
ATOM 1848 C CA . THR A 1 230 ? -6.714 -0.762 -0.957 1.00 98.69 230 THR A CA 1
ATOM 1849 C C . THR A 1 230 ? -6.100 -1.962 -0.23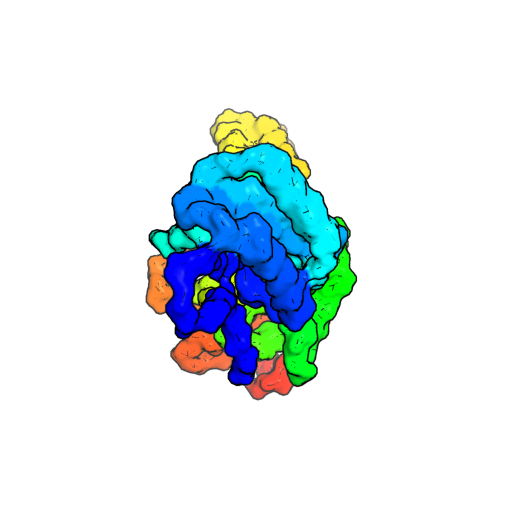6 1.00 98.69 230 THR A C 1
ATOM 1851 O O . THR A 1 230 ? -5.028 -1.851 0.353 1.00 98.69 230 THR A O 1
ATOM 1854 N N . THR A 1 231 ? -6.708 -3.145 -0.332 1.00 98.81 231 THR A N 1
ATOM 1855 C CA . THR A 1 231 ? -6.130 -4.373 0.243 1.00 98.81 231 THR A CA 1
ATOM 1856 C C . THR A 1 231 ? -4.806 -4.743 -0.423 1.00 98.81 231 THR A C 1
ATOM 1858 O O . THR A 1 231 ? -3.859 -5.125 0.268 1.00 98.81 231 THR A O 1
ATOM 1861 N N . LYS A 1 232 ? -4.681 -4.546 -1.743 1.00 98.62 232 LYS A N 1
ATOM 1862 C CA . LYS A 1 232 ? -3.397 -4.684 -2.450 1.00 98.62 232 LYS A CA 1
ATOM 1863 C C . LYS A 1 232 ? -2.347 -3.697 -1.934 1.00 98.62 232 LYS A C 1
ATOM 1865 O O . LYS A 1 232 ? -1.216 -4.110 -1.693 1.00 98.62 232 LYS A O 1
ATOM 1870 N N . ILE A 1 233 ? -2.705 -2.431 -1.708 1.00 98.81 233 ILE A N 1
ATOM 1871 C CA . ILE A 1 233 ? -1.792 -1.439 -1.111 1.00 98.81 233 ILE A CA 1
ATOM 1872 C C . ILE A 1 233 ? -1.262 -1.929 0.235 1.00 98.81 233 ILE A C 1
ATOM 1874 O O . ILE A 1 233 ? -0.054 -1.938 0.448 1.00 98.81 233 ILE A O 1
ATOM 1878 N N . TYR A 1 234 ? -2.132 -2.387 1.132 1.00 98.81 234 TYR A N 1
ATOM 1879 C CA . TYR A 1 234 ? -1.687 -2.872 2.440 1.00 98.81 234 TYR A CA 1
ATOM 1880 C C . TYR A 1 234 ? -0.919 -4.194 2.366 1.00 98.81 234 TYR A C 1
ATOM 1882 O O . TYR A 1 234 ? -0.036 -4.444 3.184 1.00 98.81 234 TYR A O 1
ATOM 1890 N N . THR A 1 235 ? -1.180 -5.003 1.342 1.00 98.69 235 THR A N 1
ATOM 1891 C CA . THR A 1 235 ? -0.379 -6.187 1.028 1.00 98.69 235 THR A CA 1
ATOM 1892 C C . THR A 1 235 ? 1.043 -5.801 0.593 1.00 98.69 235 THR A C 1
ATOM 1894 O O . THR A 1 235 ? 1.999 -6.424 1.038 1.00 98.69 235 THR A O 1
ATOM 1897 N N . LEU A 1 236 ? 1.210 -4.739 -0.206 1.00 98.69 236 LEU A N 1
ATOM 1898 C CA . LEU A 1 236 ? 2.526 -4.178 -0.544 1.00 98.69 236 LEU A CA 1
ATOM 1899 C C . LEU A 1 236 ? 3.222 -3.597 0.697 1.00 98.69 236 LEU A C 1
ATOM 1901 O O . LEU A 1 236 ? 4.384 -3.903 0.963 1.00 98.69 236 LEU A O 1
ATOM 1905 N N . VAL A 1 237 ? 2.500 -2.807 1.499 1.00 98.81 237 VAL A N 1
ATOM 1906 C CA . VAL A 1 237 ? 3.029 -2.186 2.726 1.00 98.81 237 VAL A CA 1
ATOM 1907 C C . VAL A 1 237 ? 3.482 -3.238 3.737 1.00 98.81 237 VAL A C 1
ATOM 1909 O O . VAL A 1 237 ? 4.544 -3.074 4.328 1.00 98.81 237 VAL A O 1
ATOM 1912 N N . SER A 1 238 ? 2.756 -4.348 3.903 1.00 98.62 238 SER A N 1
ATOM 1913 C CA . SER A 1 238 ? 3.172 -5.426 4.817 1.00 98.62 238 SER A CA 1
ATOM 1914 C C . SER A 1 238 ? 4.540 -6.017 4.456 1.00 98.62 238 SER A C 1
ATOM 1916 O O . SER A 1 238 ? 5.283 -6.443 5.340 1.00 98.62 238 SER A O 1
ATOM 1918 N N . GLN A 1 239 ? 4.905 -5.986 3.171 1.00 97.94 239 GLN A N 1
ATOM 1919 C CA . GLN A 1 239 ? 6.184 -6.478 2.658 1.00 97.94 239 GLN A CA 1
ATOM 1920 C C . GLN A 1 239 ? 7.245 -5.381 2.500 1.00 97.94 239 GLN A C 1
ATOM 1922 O O . GLN A 1 239 ? 8.362 -5.673 2.082 1.00 97.94 239 GLN A O 1
ATOM 1927 N N . GLY A 1 240 ? 6.934 -4.135 2.867 1.00 98.06 240 GLY A N 1
ATOM 1928 C CA . GLY A 1 240 ? 7.842 -3.002 2.706 1.00 98.06 240 GLY A CA 1
ATOM 1929 C C . GLY A 1 240 ? 7.947 -2.490 1.268 1.00 98.06 240 GLY A C 1
ATOM 1930 O O . GLY A 1 240 ? 8.908 -1.815 0.943 1.00 98.06 240 GLY A O 1
ATOM 1931 N N . GLU A 1 241 ? 7.009 -2.790 0.372 1.00 98.12 241 GLU A N 1
ATOM 1932 C CA . GLU A 1 241 ? 7.014 -2.273 -1.009 1.00 98.12 241 GLU A CA 1
ATOM 1933 C C . GLU A 1 241 ? 6.360 -0.876 -1.071 1.00 98.12 241 GLU A C 1
ATOM 1935 O O . GLU A 1 241 ? 5.325 -0.676 -1.715 1.00 98.12 241 GLU A O 1
ATOM 1940 N N . PHE A 1 242 ? 6.908 0.097 -0.328 1.00 98.62 242 PHE A N 1
ATOM 1941 C CA . PHE A 1 242 ? 6.266 1.408 -0.150 1.00 98.62 242 PHE A CA 1
ATOM 1942 C C . PHE A 1 242 ? 6.280 2.250 -1.421 1.00 98.62 242 PHE A C 1
ATOM 1944 O O . PHE A 1 242 ? 5.289 2.924 -1.704 1.00 98.62 242 PHE A O 1
ATOM 1951 N N . ASP A 1 243 ? 7.358 2.190 -2.203 1.00 98.19 243 ASP A N 1
ATOM 1952 C CA . ASP A 1 243 ? 7.482 2.968 -3.435 1.00 98.19 243 ASP A CA 1
ATOM 1953 C C . ASP A 1 243 ? 6.359 2.605 -4.417 1.00 98.19 243 ASP A C 1
ATOM 1955 O O . ASP A 1 243 ? 5.690 3.491 -4.956 1.00 98.19 243 ASP A O 1
ATOM 1959 N N . TYR A 1 244 ? 6.082 1.307 -4.589 1.00 97.88 244 TYR A N 1
ATOM 1960 C CA . TYR A 1 244 ? 4.997 0.864 -5.459 1.00 97.88 244 TYR A CA 1
ATOM 1961 C C . TYR A 1 244 ? 3.612 1.087 -4.844 1.00 97.88 244 TYR A C 1
ATOM 1963 O O . TYR A 1 244 ? 2.689 1.511 -5.544 1.00 97.88 244 TYR A O 1
ATOM 1971 N N . ALA A 1 245 ? 3.455 0.882 -3.530 1.00 98.62 245 ALA A N 1
ATOM 1972 C CA . ALA A 1 245 ? 2.210 1.190 -2.826 1.00 98.62 245 ALA A CA 1
ATOM 1973 C C . ALA A 1 245 ? 1.794 2.658 -3.025 1.00 98.62 245 ALA A C 1
ATOM 1975 O O . ALA A 1 245 ? 0.627 2.934 -3.318 1.00 98.62 245 ALA A O 1
ATOM 1976 N N . LYS A 1 246 ? 2.749 3.597 -2.952 1.00 98.12 246 LYS A N 1
ATOM 1977 C CA . LYS A 1 246 ? 2.500 5.025 -3.198 1.00 98.12 246 LYS A CA 1
ATOM 1978 C C . LYS A 1 246 ? 1.938 5.294 -4.592 1.00 98.12 246 LYS A C 1
ATOM 1980 O O . LYS A 1 246 ? 1.038 6.118 -4.703 1.00 98.12 246 LYS A O 1
ATOM 1985 N N . LYS A 1 247 ? 2.367 4.563 -5.628 1.00 97.44 247 LYS A N 1
ATOM 1986 C CA . LYS A 1 247 ? 1.817 4.723 -6.988 1.00 97.44 247 LYS A CA 1
ATOM 1987 C C . LYS A 1 247 ? 0.336 4.392 -7.075 1.00 97.44 247 LYS A C 1
ATOM 1989 O O . LYS A 1 247 ? -0.416 5.123 -7.715 1.00 97.44 247 LYS A O 1
ATOM 1994 N N . TYR A 1 248 ? -0.116 3.356 -6.375 1.00 98.25 248 TYR A N 1
ATOM 1995 C CA . TYR A 1 248 ? -1.548 3.075 -6.272 1.00 98.25 248 TYR A CA 1
ATOM 1996 C C . TYR A 1 248 ? -2.283 4.144 -5.455 1.00 98.25 248 TYR A C 1
ATOM 1998 O O . TYR A 1 248 ? -3.354 4.589 -5.862 1.00 98.25 248 TYR A O 1
ATOM 2006 N N . ILE A 1 249 ? -1.709 4.586 -4.333 1.00 98.25 249 ILE A N 1
ATOM 2007 C CA . ILE A 1 249 ? -2.311 5.595 -3.447 1.00 98.25 249 ILE A CA 1
ATOM 2008 C C . ILE A 1 249 ? -2.518 6.935 -4.174 1.00 98.25 249 ILE A C 1
ATOM 2010 O O . ILE A 1 249 ? -3.599 7.517 -4.062 1.00 98.25 249 ILE A O 1
ATOM 2014 N N . GLU A 1 250 ? -1.513 7.403 -4.928 1.00 94.50 250 GLU A N 1
ATOM 2015 C CA . GLU A 1 250 ? -1.540 8.650 -5.715 1.00 94.50 250 GLU A CA 1
ATOM 2016 C C . GLU A 1 250 ? -2.796 8.730 -6.602 1.00 94.50 250 GLU A C 1
ATOM 2018 O O . GLU A 1 250 ? -3.441 9.778 -6.686 1.00 94.50 250 GLU A O 1
ATOM 2023 N N . ILE A 1 251 ? -3.190 7.603 -7.202 1.00 95.62 251 ILE A N 1
ATOM 2024 C CA . ILE A 1 251 ? -4.350 7.525 -8.092 1.00 95.62 251 ILE A CA 1
ATOM 2025 C C . ILE A 1 251 ? -5.637 7.218 -7.322 1.00 95.62 251 ILE A C 1
ATOM 2027 O O . ILE A 1 251 ? -6.615 7.954 -7.444 1.00 95.62 251 ILE A O 1
ATOM 2031 N N . LEU A 1 252 ? -5.670 6.158 -6.510 1.00 96.38 252 LEU A N 1
ATOM 2032 C CA . LEU A 1 252 ? -6.916 5.614 -5.949 1.00 96.38 252 LEU A CA 1
ATOM 2033 C C . LEU A 1 252 ? -7.645 6.569 -5.006 1.00 96.38 252 LEU A C 1
ATOM 2035 O O . LEU A 1 252 ? -8.876 6.575 -4.993 1.00 96.38 252 LEU A O 1
ATOM 2039 N N . ARG A 1 253 ? -6.918 7.414 -4.264 1.00 94.75 253 ARG A N 1
ATOM 2040 C CA . ARG A 1 253 ? -7.520 8.419 -3.365 1.00 94.75 253 ARG A CA 1
ATOM 2041 C C . ARG A 1 253 ? -8.501 9.336 -4.090 1.00 94.75 253 ARG A C 1
ATOM 2043 O O . ARG A 1 253 ? -9.523 9.728 -3.546 1.00 94.75 253 ARG A O 1
ATOM 2050 N N . SER A 1 254 ? -8.226 9.619 -5.359 1.00 92.00 254 SER A N 1
ATOM 2051 C CA . SER A 1 254 ? -9.070 10.458 -6.208 1.00 92.00 254 SER A CA 1
ATOM 2052 C C . SER A 1 254 ? -10.408 9.833 -6.607 1.00 92.00 254 SER A C 1
ATOM 2054 O O . SER A 1 254 ? -11.290 10.552 -7.070 1.00 92.00 254 SER A O 1
ATOM 2056 N N . PHE A 1 255 ? -10.527 8.513 -6.473 1.00 94.00 255 PHE A N 1
ATOM 2057 C CA . PHE A 1 255 ? -11.672 7.705 -6.900 1.00 94.00 255 PHE A CA 1
ATOM 2058 C C . PHE A 1 255 ? -12.345 6.995 -5.737 1.00 94.00 255 PHE A C 1
ATOM 2060 O O . PHE A 1 255 ? -13.197 6.136 -5.949 1.00 94.00 255 PHE A O 1
ATOM 2067 N N . SER A 1 256 ? -11.924 7.286 -4.514 1.00 95.69 256 SER A N 1
ATOM 2068 C CA . SER A 1 256 ? -12.408 6.613 -3.325 1.00 95.69 256 SER A CA 1
ATOM 2069 C C . SER A 1 256 ? -13.576 7.390 -2.726 1.00 95.69 256 SER A C 1
ATOM 2071 O O . SER A 1 256 ? -13.514 8.609 -2.581 1.00 95.69 256 SER A O 1
ATOM 2073 N N . ASN A 1 257 ? -14.665 6.693 -2.398 1.00 95.19 257 ASN A N 1
ATOM 2074 C CA . ASN A 1 257 ? -15.815 7.296 -1.733 1.00 95.19 257 ASN A CA 1
ATOM 2075 C C . ASN A 1 257 ? -15.458 7.592 -0.257 1.00 95.19 257 ASN A C 1
ATOM 2077 O O . ASN A 1 257 ? -15.192 6.634 0.481 1.00 95.19 257 ASN A O 1
ATOM 2081 N N . PRO A 1 258 ? -15.516 8.862 0.206 1.00 94.25 258 PRO A N 1
ATOM 2082 C CA . PRO A 1 258 ? -15.188 9.259 1.582 1.00 94.25 258 PRO A CA 1
ATOM 2083 C C . PRO A 1 258 ? -15.972 8.540 2.688 1.00 94.25 258 PRO A C 1
ATOM 2085 O O . PRO A 1 258 ? -15.524 8.474 3.835 1.00 94.25 258 PRO A O 1
ATOM 2088 N N . GLU A 1 259 ? -17.136 7.982 2.362 1.00 91.06 259 GLU A N 1
ATOM 2089 C CA . GLU A 1 259 ? -17.988 7.244 3.300 1.00 91.06 259 GLU A CA 1
ATOM 2090 C C . GLU A 1 259 ? -17.509 5.805 3.550 1.00 91.06 259 GLU A C 1
ATOM 2092 O O . GLU A 1 259 ? -17.958 5.153 4.490 1.00 91.06 259 GLU A O 1
ATOM 2097 N N . THR A 1 260 ? -16.570 5.296 2.747 1.00 91.50 260 THR A N 1
ATOM 2098 C CA . THR A 1 260 ? -16.074 3.916 2.866 1.00 91.50 260 THR A CA 1
ATOM 2099 C C . THR A 1 260 ? -14.930 3.790 3.871 1.00 91.50 260 THR A C 1
ATOM 2101 O O . THR A 1 260 ? -14.121 4.705 4.043 1.00 91.50 260 THR A O 1
ATOM 2104 N N . ILE A 1 261 ? -14.804 2.615 4.499 1.00 92.38 261 ILE A N 1
ATOM 2105 C CA . ILE A 1 261 ? -13.648 2.284 5.348 1.00 92.38 261 ILE A CA 1
ATOM 2106 C C . ILE A 1 261 ? -12.335 2.274 4.550 1.00 92.38 261 ILE A C 1
ATOM 2108 O O . ILE A 1 261 ? -11.304 2.743 5.028 1.00 92.38 261 ILE A O 1
ATOM 2112 N N . SER A 1 262 ? -12.379 1.816 3.294 1.00 93.81 262 SER A N 1
ATOM 2113 C CA . SER A 1 262 ? -11.219 1.813 2.402 1.00 93.81 262 SER A CA 1
ATOM 2114 C C . SER A 1 262 ? -10.657 3.211 2.172 1.00 93.81 262 SER A C 1
ATOM 2116 O O . SER A 1 262 ? -9.441 3.349 2.084 1.00 93.81 262 SER A O 1
ATOM 2118 N N . ASN A 1 263 ? -11.509 4.240 2.109 1.00 95.62 263 ASN A N 1
ATOM 2119 C CA . ASN A 1 263 ? -11.054 5.617 1.956 1.00 95.62 263 ASN A CA 1
ATOM 2120 C C . ASN A 1 263 ? -10.245 6.093 3.155 1.00 95.62 263 ASN A C 1
ATOM 2122 O O . ASN A 1 263 ? -9.168 6.650 2.996 1.00 95.62 263 ASN A O 1
ATOM 2126 N N . GLU A 1 264 ? -10.763 5.866 4.357 1.00 94.19 264 GLU A N 1
ATOM 2127 C CA . GLU A 1 264 ? -10.083 6.294 5.574 1.00 94.19 264 GLU A CA 1
ATOM 2128 C C . GLU A 1 264 ? -8.711 5.631 5.709 1.00 94.19 264 GLU A C 1
ATOM 2130 O O . GLU A 1 264 ? -7.716 6.295 5.996 1.00 94.19 264 GLU A O 1
ATOM 2135 N N . TYR A 1 265 ? -8.631 4.333 5.422 1.00 96.44 265 TYR A N 1
ATOM 2136 C CA . TYR A 1 265 ? -7.358 3.625 5.413 1.00 96.44 265 TYR A CA 1
ATOM 2137 C C . TYR A 1 265 ? -6.415 4.133 4.317 1.00 96.44 265 TYR A C 1
ATOM 2139 O O . TYR A 1 265 ? -5.235 4.331 4.599 1.00 96.44 265 TYR A O 1
ATOM 2147 N N . LEU A 1 266 ? -6.910 4.452 3.115 1.00 97.38 266 LEU A N 1
ATOM 2148 C CA . LEU A 1 266 ? -6.100 5.103 2.074 1.00 97.38 266 LEU A CA 1
ATOM 2149 C C . LEU A 1 266 ? -5.520 6.451 2.529 1.00 97.38 266 LEU A C 1
ATOM 2151 O O . LEU A 1 266 ? -4.343 6.716 2.286 1.00 97.38 266 LEU A O 1
ATOM 2155 N N . GLU A 1 267 ? -6.307 7.289 3.203 1.00 96.88 267 GLU A N 1
ATOM 2156 C CA . GLU A 1 267 ? -5.831 8.576 3.723 1.00 96.88 267 GLU A CA 1
ATOM 2157 C C . GLU A 1 267 ? -4.785 8.393 4.832 1.00 96.88 267 GLU A C 1
ATOM 2159 O O . GLU A 1 267 ? -3.729 9.033 4.804 1.00 96.88 267 GLU A O 1
ATOM 2164 N N . ASN A 1 268 ? -5.026 7.463 5.760 1.00 95.62 268 ASN A N 1
ATOM 2165 C CA . ASN A 1 268 ? -4.106 7.169 6.858 1.00 95.62 268 ASN A CA 1
ATOM 2166 C C . ASN A 1 268 ? -2.759 6.633 6.355 1.00 95.62 268 ASN A C 1
ATOM 2168 O O . ASN A 1 268 ? -1.704 7.095 6.800 1.00 95.62 268 ASN A O 1
ATOM 2172 N N . ILE A 1 269 ? -2.760 5.679 5.415 1.00 98.06 269 ILE A N 1
ATOM 2173 C CA . ILE A 1 269 ? -1.503 5.149 4.871 1.00 98.06 269 ILE A CA 1
ATOM 2174 C C . ILE A 1 269 ? -0.783 6.174 3.999 1.00 98.06 269 ILE A C 1
ATOM 2176 O O . ILE A 1 269 ? 0.440 6.260 4.059 1.00 98.06 269 ILE A O 1
ATOM 2180 N N . ASN A 1 270 ? -1.513 7.006 3.252 1.00 98.44 270 ASN A N 1
ATOM 2181 C CA . ASN A 1 270 ? -0.923 8.115 2.510 1.00 98.44 270 ASN A CA 1
ATOM 2182 C C . ASN A 1 270 ? -0.180 9.078 3.441 1.00 98.44 270 ASN A C 1
ATOM 2184 O O . ASN A 1 270 ? 0.974 9.412 3.184 1.00 98.44 270 ASN A O 1
ATOM 2188 N N . TYR A 1 271 ? -0.817 9.494 4.538 1.00 97.81 271 TYR A N 1
ATOM 2189 C CA . TYR A 1 271 ? -0.187 10.356 5.535 1.00 97.81 271 TYR A CA 1
ATOM 2190 C C . TYR A 1 271 ? 1.100 9.728 6.086 1.00 97.81 271 TYR A C 1
ATOM 2192 O O . TYR A 1 271 ? 2.170 10.338 6.034 1.00 97.81 271 TYR A O 1
ATOM 2200 N N . ARG A 1 272 ? 1.018 8.468 6.529 1.00 98.25 272 ARG A N 1
ATOM 2201 C CA . ARG A 1 272 ? 2.163 7.731 7.072 1.00 98.25 272 ARG A CA 1
ATOM 2202 C C . ARG A 1 272 ? 3.310 7.622 6.071 1.00 98.25 272 ARG A C 1
ATOM 2204 O O . ARG A 1 272 ? 4.442 7.979 6.401 1.00 98.25 272 ARG A O 1
ATOM 2211 N N . LEU A 1 273 ? 3.039 7.162 4.850 1.00 98.62 273 LEU A N 1
ATOM 2212 C CA . LEU A 1 273 ? 4.075 6.983 3.834 1.00 98.62 273 LEU A CA 1
ATOM 2213 C C . LEU A 1 273 ? 4.663 8.315 3.356 1.00 98.62 273 LEU A C 1
ATOM 2215 O O . LEU A 1 273 ? 5.833 8.342 2.978 1.00 98.62 273 LEU A O 1
ATOM 2219 N N . ASN A 1 274 ? 3.919 9.423 3.418 1.00 98.38 274 ASN A N 1
ATOM 2220 C CA . ASN A 1 274 ? 4.467 10.750 3.133 1.00 98.38 274 ASN A CA 1
ATOM 2221 C C . ASN A 1 274 ? 5.491 11.180 4.187 1.00 98.38 274 ASN A C 1
ATOM 2223 O O . ASN A 1 274 ? 6.582 11.596 3.808 1.00 98.38 274 ASN A O 1
ATOM 2227 N N . LEU A 1 275 ? 5.203 10.997 5.479 1.00 98.19 275 LEU A N 1
ATOM 2228 C CA . LEU A 1 275 ? 6.183 11.259 6.542 1.00 98.19 275 LEU A CA 1
ATOM 2229 C C . LEU A 1 275 ? 7.427 10.372 6.414 1.00 98.19 275 LEU A C 1
ATOM 2231 O O . LEU A 1 275 ? 8.546 10.861 6.529 1.00 98.19 275 LEU A O 1
ATOM 2235 N N . PHE A 1 276 ? 7.242 9.078 6.129 1.00 98.69 276 PHE A N 1
ATOM 2236 C CA . PHE A 1 276 ? 8.363 8.169 5.865 1.00 98.69 276 PHE A CA 1
ATOM 2237 C C . PHE A 1 276 ? 9.212 8.659 4.685 1.00 98.69 276 PHE A C 1
ATOM 2239 O O . PHE A 1 276 ? 10.435 8.686 4.768 1.00 98.69 276 PHE A O 1
ATOM 2246 N N . SER A 1 277 ? 8.559 9.083 3.599 1.00 98.38 277 SER A N 1
ATOM 2247 C CA . SER A 1 277 ? 9.243 9.557 2.391 1.00 98.38 277 SER A CA 1
ATOM 2248 C C . SER A 1 277 ? 10.034 10.838 2.640 1.00 98.38 277 SER A C 1
ATOM 2250 O O . SER A 1 277 ? 11.130 10.962 2.114 1.00 98.38 277 SER A O 1
ATOM 2252 N N . GLN A 1 278 ? 9.510 11.761 3.452 1.00 98.19 278 GLN A N 1
ATOM 2253 C CA . GLN A 1 278 ? 10.211 12.995 3.820 1.00 98.19 278 GLN A CA 1
ATOM 2254 C C . GLN A 1 278 ? 11.495 12.712 4.605 1.00 98.19 278 GLN A C 1
ATOM 2256 O O . GLN A 1 278 ? 12.505 13.377 4.393 1.00 98.19 278 GLN A O 1
ATOM 2261 N N . ASP A 1 279 ? 11.482 11.732 5.509 1.00 98.25 279 ASP A N 1
ATOM 2262 C CA . ASP A 1 279 ? 12.692 11.363 6.247 1.00 98.25 279 ASP A CA 1
ATOM 2263 C C . ASP A 1 279 ? 13.678 10.580 5.380 1.00 98.25 279 ASP A C 1
ATOM 2265 O O . ASP A 1 279 ? 14.878 10.843 5.436 1.00 98.25 279 ASP A O 1
ATOM 2269 N N . LEU A 1 280 ? 13.182 9.683 4.522 1.00 98.62 280 LEU A N 1
ATOM 2270 C CA . LEU A 1 280 ? 14.009 8.996 3.530 1.00 98.62 280 LEU A CA 1
ATOM 2271 C C . LEU A 1 280 ? 14.704 9.997 2.593 1.00 98.62 280 LEU A C 1
ATOM 2273 O O . LEU A 1 280 ? 15.901 9.881 2.349 1.00 98.62 280 LEU A O 1
ATOM 2277 N N . GLU A 1 281 ? 13.968 10.996 2.104 1.00 98.62 281 GLU A N 1
ATOM 2278 C CA . GLU A 1 281 ? 14.485 12.066 1.248 1.00 98.62 281 GLU A CA 1
ATOM 2279 C C . GLU A 1 281 ? 15.617 12.839 1.936 1.00 98.62 281 GLU A C 1
ATOM 2281 O O . GLU A 1 281 ? 16.670 13.036 1.334 1.00 98.62 281 GLU A O 1
ATOM 2286 N N . LYS A 1 282 ? 15.463 13.206 3.217 1.00 98.31 282 LYS A N 1
ATOM 2287 C CA . LYS A 1 282 ? 16.534 13.872 3.982 1.00 98.31 282 LYS A CA 1
ATOM 2288 C C . LYS A 1 282 ? 17.816 13.042 4.032 1.00 98.31 282 LYS A C 1
ATOM 2290 O O . LYS A 1 282 ? 18.900 13.608 3.910 1.00 98.31 282 LYS A O 1
ATOM 2295 N N . GLU A 1 283 ? 17.715 11.727 4.223 1.00 98.50 283 GLU A N 1
ATOM 2296 C CA . GLU A 1 283 ? 18.889 10.846 4.241 1.00 98.50 283 GLU A CA 1
ATOM 2297 C C . GLU A 1 283 ? 19.519 10.703 2.849 1.00 98.50 283 GLU A C 1
ATOM 2299 O O . GLU A 1 283 ? 20.740 10.805 2.717 1.00 98.50 283 GLU A O 1
ATOM 2304 N N . ILE A 1 284 ? 18.705 10.547 1.799 1.00 98.69 284 ILE A N 1
ATOM 2305 C CA . ILE A 1 284 ? 19.184 10.474 0.411 1.00 98.69 284 ILE A CA 1
ATOM 2306 C C . ILE A 1 284 ? 19.919 11.761 0.018 1.00 98.69 284 ILE A C 1
ATOM 2308 O O . ILE A 1 284 ? 21.017 11.692 -0.535 1.00 98.69 284 ILE A O 1
ATOM 2312 N N . LEU A 1 285 ? 19.384 12.932 0.376 1.00 98.69 285 LEU A N 1
ATOM 2313 C CA . LEU A 1 285 ? 20.004 14.226 0.082 1.00 98.69 285 LEU A CA 1
ATOM 2314 C C . LEU A 1 285 ? 21.408 14.368 0.691 1.00 98.69 285 LEU A C 1
ATOM 2316 O O . LEU A 1 285 ? 22.265 15.017 0.092 1.00 98.69 285 LEU A O 1
ATOM 2320 N N . LYS A 1 286 ? 21.699 13.729 1.834 1.00 98.69 286 LYS A N 1
ATOM 2321 C CA . LYS A 1 286 ? 23.072 13.694 2.377 1.00 98.69 286 LYS A CA 1
ATOM 2322 C C . LYS A 1 286 ? 24.025 12.967 1.429 1.00 98.69 286 LYS A C 1
ATOM 2324 O O . LYS A 1 286 ? 25.154 13.418 1.241 1.00 98.69 286 LYS A O 1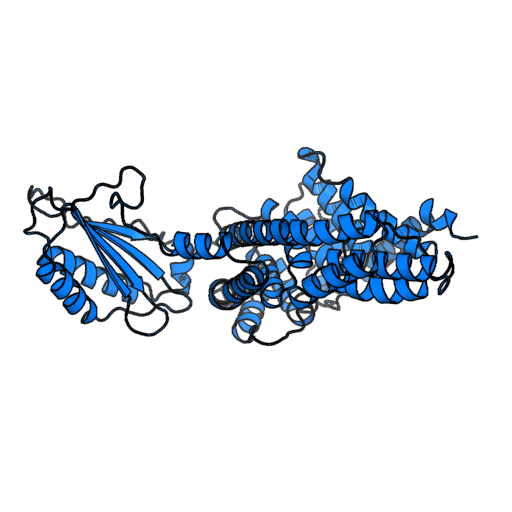
ATOM 2329 N N . GLY A 1 287 ? 23.573 11.862 0.837 1.00 98.69 287 GLY A N 1
ATOM 2330 C CA . GLY A 1 287 ? 24.316 11.118 -0.178 1.00 98.69 287 GLY A CA 1
ATOM 2331 C C . GLY A 1 287 ? 24.535 11.943 -1.445 1.00 98.69 287 GLY A C 1
ATOM 2332 O O . GLY A 1 287 ? 25.661 11.994 -1.936 1.00 98.69 287 GLY A O 1
ATOM 2333 N N . ILE A 1 288 ? 23.508 12.661 -1.908 1.00 98.62 288 ILE A N 1
ATOM 2334 C CA . ILE A 1 288 ? 23.587 13.517 -3.104 1.00 98.62 288 ILE A CA 1
ATOM 2335 C C . ILE A 1 288 ? 24.619 14.628 -2.881 1.00 98.62 288 ILE A C 1
ATOM 2337 O O . ILE A 1 288 ? 25.537 14.792 -3.676 1.00 98.62 288 ILE A O 1
ATOM 2341 N N . VAL A 1 289 ? 24.588 15.300 -1.725 1.00 98.69 289 VAL A N 1
ATOM 2342 C CA . VAL A 1 289 ? 25.584 16.330 -1.371 1.00 98.69 289 VAL A CA 1
ATOM 2343 C C . VAL A 1 289 ? 27.017 15.781 -1.363 1.00 98.69 289 VAL A C 1
ATOM 2345 O O . VAL A 1 289 ? 27.958 16.499 -1.704 1.00 98.69 289 VAL A O 1
ATOM 2348 N N . LYS A 1 290 ? 27.217 14.524 -0.949 1.00 98.75 290 LYS A N 1
ATOM 2349 C CA . LYS A 1 290 ? 28.527 13.856 -1.002 1.00 98.75 290 LYS A CA 1
ATOM 2350 C C . LYS A 1 290 ? 28.933 13.519 -2.436 1.00 98.75 290 LYS A C 1
ATOM 2352 O O . LYS A 1 290 ? 30.085 13.746 -2.809 1.00 98.75 290 LYS A O 1
ATOM 2357 N N . HIS A 1 291 ? 27.992 13.028 -3.237 1.00 98.38 291 HIS A N 1
ATOM 2358 C CA . HIS A 1 291 ? 28.196 12.759 -4.654 1.00 98.38 291 HIS A CA 1
ATOM 2359 C C . HIS A 1 291 ? 28.638 14.026 -5.396 1.00 98.38 291 HIS A C 1
ATOM 2361 O O . HIS A 1 291 ? 29.675 14.007 -6.054 1.00 98.38 291 HIS A O 1
ATOM 2367 N N . ASP A 1 292 ? 27.921 15.135 -5.216 1.00 98.06 292 ASP A N 1
ATOM 2368 C CA . ASP A 1 292 ? 28.176 16.411 -5.898 1.00 98.06 292 ASP A CA 1
ATOM 2369 C C . ASP A 1 292 ? 29.556 17.003 -5.567 1.00 98.06 292 ASP A C 1
ATOM 2371 O O . ASP A 1 292 ? 30.144 17.734 -6.363 1.00 98.06 292 ASP A O 1
ATOM 2375 N N . LYS A 1 293 ? 30.122 16.652 -4.405 1.00 98.25 293 LYS A N 1
ATOM 2376 C CA . LYS A 1 293 ? 31.496 17.012 -4.004 1.00 98.25 293 LYS A CA 1
ATOM 2377 C C . LYS A 1 293 ? 32.570 16.087 -4.589 1.00 98.25 293 LYS A C 1
ATOM 2379 O O . LYS A 1 293 ? 33.756 16.275 -4.324 1.00 98.25 293 LYS A O 1
ATOM 2384 N N . GLY A 1 294 ? 32.184 15.062 -5.347 1.00 97.75 294 GLY A N 1
ATOM 2385 C CA . GLY A 1 294 ? 33.079 14.014 -5.839 1.00 97.75 294 GLY A CA 1
ATOM 2386 C C . GLY A 1 294 ? 33.545 13.035 -4.753 1.00 97.75 294 GLY A C 1
ATOM 2387 O O . GLY A 1 294 ? 34.480 12.255 -4.983 1.00 97.75 294 GLY A O 1
ATOM 2388 N N . GLU A 1 295 ? 32.909 13.055 -3.575 1.00 98.44 295 GLU A N 1
ATOM 2389 C CA . GLU A 1 295 ? 33.164 12.172 -2.430 1.00 98.44 295 GLU A CA 1
ATOM 2390 C C . GLU A 1 295 ? 32.371 10.860 -2.592 1.00 98.44 295 GLU A C 1
ATOM 2392 O O . GLU A 1 295 ? 31.602 10.444 -1.725 1.00 98.44 295 GLU A O 1
ATOM 2397 N N . TYR A 1 296 ? 32.540 10.183 -3.734 1.00 98.50 296 TYR A N 1
ATOM 2398 C CA . TYR A 1 296 ? 31.678 9.063 -4.135 1.00 98.50 296 TYR A CA 1
ATOM 2399 C C . TYR A 1 296 ? 31.653 7.900 -3.135 1.00 98.50 296 TYR A C 1
ATOM 2401 O O . TYR A 1 296 ? 30.611 7.282 -2.944 1.00 98.50 296 TYR A O 1
ATOM 2409 N N . LYS A 1 297 ? 32.772 7.600 -2.461 1.00 98.56 297 LYS A N 1
ATOM 2410 C CA . LYS A 1 297 ? 32.823 6.524 -1.453 1.00 98.56 297 LYS A CA 1
ATOM 2411 C C . LYS A 1 297 ? 31.919 6.821 -0.252 1.00 98.56 297 LYS A C 1
ATOM 2413 O O . LYS A 1 297 ? 31.224 5.919 0.210 1.00 98.56 297 LYS A O 1
ATOM 2418 N N . ASP A 1 298 ? 31.886 8.072 0.204 1.00 98.62 298 ASP A N 1
ATOM 2419 C CA . ASP A 1 298 ? 31.005 8.507 1.291 1.00 98.62 298 ASP A CA 1
ATOM 2420 C C . ASP A 1 298 ? 29.538 8.432 0.863 1.00 98.62 298 ASP A C 1
ATOM 2422 O O . ASP A 1 298 ? 28.715 7.887 1.597 1.00 98.62 298 ASP A O 1
ATOM 2426 N N . ALA A 1 299 ? 29.220 8.907 -0.348 1.0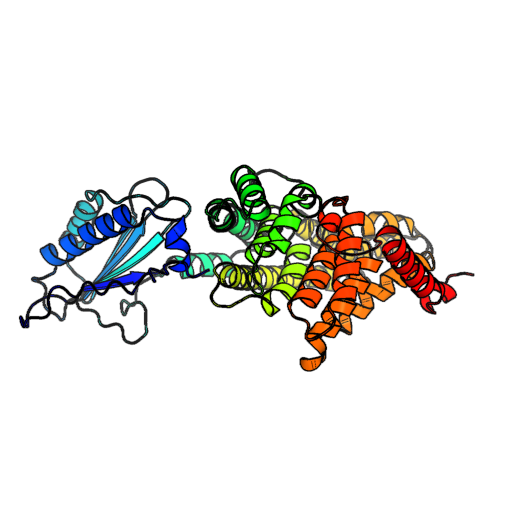0 98.81 299 ALA A N 1
ATOM 2427 C CA . ALA A 1 299 ? 27.873 8.819 -0.913 1.00 98.81 299 ALA A CA 1
ATOM 2428 C C . ALA A 1 299 ? 27.381 7.362 -0.981 1.00 98.81 299 ALA A C 1
ATOM 2430 O O . ALA A 1 299 ? 26.308 7.037 -0.476 1.00 98.81 299 ALA A O 1
ATOM 2431 N N . ILE A 1 300 ? 28.204 6.454 -1.520 1.00 98.88 300 ILE A N 1
ATOM 2432 C CA . ILE A 1 300 ? 27.896 5.017 -1.606 1.00 98.88 300 ILE A CA 1
ATOM 2433 C C . ILE A 1 300 ? 27.643 4.418 -0.218 1.00 98.88 300 ILE A C 1
ATOM 2435 O O . ILE A 1 300 ? 26.721 3.618 -0.064 1.00 98.88 300 ILE A O 1
ATOM 2439 N N . ASN A 1 301 ? 28.439 4.784 0.791 1.00 98.81 301 ASN A N 1
ATOM 2440 C CA . ASN A 1 301 ? 28.249 4.295 2.157 1.00 98.81 301 ASN A CA 1
ATOM 2441 C C . ASN A 1 301 ? 26.925 4.784 2.762 1.00 98.81 301 ASN A C 1
ATOM 2443 O O . ASN A 1 301 ? 26.231 3.992 3.396 1.00 98.81 301 ASN A O 1
ATOM 2447 N N . ILE A 1 302 ? 26.537 6.040 2.511 1.00 98.81 302 ILE A N 1
ATOM 2448 C CA . ILE A 1 302 ? 25.229 6.575 2.922 1.00 98.81 302 ILE A CA 1
ATOM 2449 C C . ILE A 1 302 ? 24.099 5.772 2.272 1.00 98.81 302 ILE A C 1
ATOM 2451 O O . ILE A 1 302 ? 23.216 5.283 2.972 1.00 98.81 302 ILE A O 1
ATOM 2455 N N . TYR A 1 303 ? 24.141 5.563 0.953 1.00 98.81 303 TYR A N 1
ATOM 2456 C CA . TYR A 1 303 ? 23.088 4.808 0.271 1.00 98.81 303 TYR A CA 1
ATOM 2457 C C . TYR A 1 303 ? 23.036 3.340 0.697 1.00 98.81 303 TYR A C 1
ATOM 2459 O O . TYR A 1 303 ? 21.949 2.785 0.825 1.00 98.81 303 TYR A O 1
ATOM 2467 N N . LYS A 1 304 ? 24.182 2.705 0.974 1.00 98.75 304 LYS A N 1
ATOM 2468 C CA . LYS A 1 304 ? 24.215 1.353 1.553 1.00 98.75 304 LYS A CA 1
ATOM 2469 C C . LYS A 1 304 ? 23.532 1.309 2.915 1.00 98.75 304 LYS A C 1
ATOM 2471 O O . LYS A 1 304 ? 22.706 0.430 3.119 1.00 98.75 304 LYS A O 1
ATOM 2476 N N . HIS A 1 305 ? 23.806 2.274 3.790 1.00 98.62 305 HIS A N 1
ATOM 2477 C CA . HIS A 1 305 ? 23.147 2.355 5.091 1.00 98.62 305 HIS A CA 1
ATOM 2478 C C . HIS A 1 305 ? 21.629 2.566 4.965 1.00 98.62 305 HIS A C 1
ATOM 2480 O O . HIS A 1 305 ? 20.844 1.906 5.642 1.00 98.62 305 HIS A O 1
ATOM 2486 N N . ILE A 1 306 ? 21.191 3.419 4.031 1.00 98.75 306 ILE A N 1
ATOM 2487 C CA . ILE A 1 306 ? 19.763 3.582 3.722 1.00 98.75 306 ILE A CA 1
ATOM 2488 C C . ILE A 1 306 ? 19.152 2.250 3.271 1.00 98.75 306 ILE A C 1
ATOM 2490 O O . ILE A 1 306 ? 18.071 1.900 3.728 1.00 98.75 306 ILE A O 1
ATOM 2494 N N . LEU A 1 307 ? 19.839 1.492 2.411 1.00 98.69 307 LEU A N 1
ATOM 2495 C CA . LEU A 1 307 ? 19.362 0.206 1.889 1.00 98.69 307 LEU A CA 1
ATOM 2496 C C . LEU A 1 307 ? 19.429 -0.942 2.913 1.00 98.69 307 LEU A C 1
ATOM 2498 O O . LEU A 1 307 ? 18.702 -1.920 2.763 1.00 98.69 307 LEU A O 1
ATOM 2502 N N . GLU A 1 308 ? 20.249 -0.834 3.961 1.00 98.50 308 GLU A N 1
ATOM 2503 C CA . GLU A 1 308 ? 20.197 -1.737 5.122 1.00 98.50 308 GLU A CA 1
ATOM 2504 C C . GLU A 1 308 ? 18.891 -1.555 5.906 1.00 98.50 308 GLU A C 1
ATOM 2506 O O . GLU A 1 308 ? 18.308 -2.532 6.376 1.00 98.50 308 GLU A O 1
ATOM 2511 N N . ILE A 1 309 ? 18.414 -0.310 6.016 1.00 98.38 309 ILE A N 1
ATOM 2512 C CA . ILE A 1 309 ? 17.148 0.021 6.675 1.00 98.38 309 ILE A CA 1
ATOM 2513 C C . ILE A 1 309 ? 15.969 -0.282 5.747 1.00 98.38 309 ILE A C 1
ATOM 2515 O O . ILE A 1 309 ? 15.056 -1.012 6.124 1.00 98.38 309 ILE A O 1
ATOM 2519 N N . TYR A 1 310 ? 15.979 0.279 4.539 1.00 98.56 310 TYR A N 1
ATOM 2520 C CA . TYR A 1 310 ? 14.904 0.211 3.554 1.00 98.56 310 TYR A CA 1
ATOM 2521 C C . TYR A 1 310 ? 15.443 -0.278 2.196 1.00 98.56 310 TYR A C 1
ATOM 2523 O O . TYR A 1 310 ? 15.729 0.530 1.307 1.00 98.56 310 TYR A O 1
ATOM 2531 N N . PRO A 1 311 ? 15.567 -1.607 2.003 1.00 97.69 311 PRO A N 1
ATOM 2532 C CA . PRO A 1 311 ? 16.156 -2.190 0.791 1.00 97.69 311 PRO A CA 1
ATOM 2533 C C . PRO A 1 311 ? 15.336 -1.940 -0.480 1.00 97.69 311 PRO A C 1
ATOM 2535 O O . PRO A 1 311 ? 15.872 -2.036 -1.579 1.00 97.69 311 PRO A O 1
ATOM 2538 N N . ASN A 1 312 ? 14.058 -1.586 -0.331 1.00 97.69 312 ASN A N 1
ATOM 2539 C CA . ASN A 1 312 ? 13.114 -1.413 -1.433 1.00 97.69 312 ASN A CA 1
ATOM 2540 C C . ASN A 1 312 ? 13.062 0.041 -1.956 1.00 97.69 312 ASN A C 1
ATOM 2542 O O . ASN A 1 312 ? 12.139 0.410 -2.677 1.00 97.69 312 ASN A O 1
ATOM 2546 N N . SER A 1 313 ? 14.027 0.890 -1.583 1.00 98.44 313 SER A N 1
ATOM 2547 C CA . SER A 1 313 ? 14.117 2.268 -2.081 1.00 98.44 313 SER A CA 1
ATOM 2548 C C . SER A 1 313 ? 14.657 2.300 -3.504 1.00 98.44 313 SER A C 1
ATOM 2550 O O . SER A 1 313 ? 15.863 2.175 -3.728 1.00 98.44 313 SER A O 1
ATOM 2552 N N . SER A 1 314 ? 13.780 2.551 -4.472 1.00 98.19 314 SER A N 1
ATOM 2553 C CA . SER A 1 314 ? 14.178 2.684 -5.880 1.00 98.19 314 SER A CA 1
ATOM 2554 C C . SER A 1 314 ? 15.115 3.876 -6.076 1.00 98.19 314 SER A C 1
ATOM 2556 O O . SER A 1 314 ? 16.067 3.799 -6.849 1.00 98.19 314 SER A O 1
ATOM 2558 N N . TRP A 1 315 ? 14.894 4.950 -5.309 1.00 98.19 315 TRP A N 1
ATOM 2559 C CA . TRP A 1 315 ? 15.735 6.142 -5.345 1.00 98.19 315 TRP A CA 1
ATOM 2560 C C . TRP A 1 315 ? 17.130 5.878 -4.767 1.00 98.19 315 TRP A C 1
ATOM 2562 O O . TRP A 1 315 ? 18.121 6.163 -5.430 1.00 98.19 315 TRP A O 1
ATOM 2572 N N . ALA A 1 316 ? 17.248 5.246 -3.595 1.00 98.44 316 ALA A N 1
ATOM 2573 C CA . ALA A 1 316 ? 18.572 4.951 -3.037 1.00 98.44 316 ALA A CA 1
ATOM 2574 C C . ALA A 1 316 ? 19.344 3.916 -3.876 1.00 98.44 316 ALA A C 1
ATOM 2576 O O . ALA A 1 316 ? 20.564 4.021 -3.999 1.00 98.44 316 ALA A O 1
ATOM 2577 N N . LEU A 1 317 ? 18.655 2.940 -4.487 1.00 98.50 317 LEU A N 1
ATOM 2578 C CA . LEU A 1 317 ? 19.264 2.008 -5.444 1.00 98.50 317 LEU A CA 1
ATOM 2579 C C . LEU A 1 317 ? 19.824 2.745 -6.669 1.00 98.50 317 LEU A C 1
ATOM 2581 O O . LEU A 1 317 ? 20.960 2.482 -7.069 1.00 98.50 317 LEU A O 1
ATOM 2585 N N . TYR A 1 318 ? 19.053 3.683 -7.226 1.00 98.00 318 TYR A N 1
ATOM 2586 C CA . TYR A 1 318 ? 19.475 4.521 -8.347 1.00 98.00 318 TYR A CA 1
ATOM 2587 C C . TYR A 1 318 ? 20.690 5.388 -7.997 1.00 98.00 318 TYR A C 1
ATOM 2589 O O . TYR A 1 318 ? 21.709 5.322 -8.682 1.00 98.00 318 TYR A O 1
ATOM 2597 N N . GLU A 1 319 ? 20.631 6.130 -6.893 1.00 98.25 319 GLU A N 1
ATOM 2598 C CA . GLU A 1 319 ? 21.713 7.031 -6.480 1.00 98.25 319 GLU A CA 1
ATOM 2599 C C . GLU A 1 319 ? 23.001 6.286 -6.109 1.00 98.25 319 GLU A C 1
ATOM 2601 O O . GLU A 1 319 ? 24.121 6.745 -6.379 1.00 98.25 319 GLU A O 1
ATOM 2606 N N . LYS A 1 320 ? 22.860 5.091 -5.521 1.00 98.19 320 LYS A N 1
ATOM 2607 C CA . LYS A 1 320 ? 23.983 4.187 -5.281 1.00 98.19 320 LYS A CA 1
ATOM 2608 C C . LYS A 1 320 ? 24.630 3.776 -6.597 1.00 98.19 320 LYS A C 1
ATOM 2610 O O . LYS A 1 320 ? 25.844 3.918 -6.722 1.00 98.19 320 LYS A O 1
ATOM 2615 N N . TYR A 1 321 ? 23.844 3.287 -7.560 1.00 96.62 321 TYR A N 1
ATOM 2616 C CA . TYR A 1 321 ? 24.356 2.923 -8.881 1.00 96.62 321 TYR A CA 1
ATOM 2617 C C . TYR A 1 321 ? 25.075 4.110 -9.534 1.00 96.62 321 TYR A C 1
ATOM 2619 O O . TYR A 1 321 ? 26.214 3.973 -9.979 1.00 96.62 321 TYR A O 1
ATOM 2627 N N . TYR A 1 322 ? 24.443 5.283 -9.525 1.00 95.50 322 TYR A N 1
ATOM 2628 C CA . TYR A 1 322 ? 24.983 6.500 -10.117 1.00 95.50 322 TYR A CA 1
ATOM 2629 C C . TYR A 1 322 ? 26.340 6.883 -9.501 1.00 95.50 322 TYR A C 1
ATOM 2631 O O . TYR A 1 322 ? 27.311 7.147 -10.213 1.00 95.50 322 TYR A O 1
ATOM 2639 N N . SER A 1 323 ? 26.459 6.795 -8.174 1.00 97.50 323 SER A N 1
ATOM 2640 C CA . SER A 1 323 ? 27.708 7.059 -7.447 1.00 97.50 323 SER A CA 1
ATOM 2641 C C . SER A 1 323 ? 28.782 5.988 -7.666 1.00 97.50 323 SER A C 1
ATOM 2643 O O . SER A 1 323 ? 29.964 6.312 -7.796 1.00 97.50 323 SER A O 1
ATOM 2645 N N . GLU A 1 324 ? 28.400 4.709 -7.732 1.00 96.62 324 GLU A N 1
ATOM 2646 C CA . GLU A 1 324 ? 29.313 3.605 -8.056 1.00 96.62 324 GLU A CA 1
ATOM 2647 C C . GLU A 1 324 ? 29.865 3.739 -9.478 1.00 96.62 324 GLU A C 1
ATOM 2649 O O . GLU A 1 324 ? 31.059 3.518 -9.696 1.00 96.62 324 GLU A O 1
ATOM 2654 N N . ASN A 1 325 ? 29.027 4.136 -10.436 1.00 94.88 325 ASN A N 1
ATOM 2655 C CA . ASN A 1 325 ? 29.443 4.364 -11.812 1.00 94.88 325 ASN A CA 1
ATOM 2656 C C . ASN A 1 325 ? 30.404 5.557 -11.922 1.00 94.88 325 ASN A C 1
ATOM 2658 O O . ASN A 1 325 ? 31.482 5.428 -12.501 1.00 94.88 325 ASN A O 1
ATOM 2662 N N . ALA A 1 326 ? 30.073 6.687 -11.287 1.00 94.94 326 ALA A N 1
ATOM 2663 C CA . ALA A 1 326 ? 30.932 7.871 -11.261 1.00 94.94 326 ALA A CA 1
ATOM 2664 C C . ALA A 1 326 ? 32.315 7.585 -10.644 1.00 94.94 326 ALA A C 1
ATOM 2666 O O . ALA A 1 326 ? 33.339 8.046 -11.155 1.00 94.94 326 ALA A O 1
ATOM 2667 N N . LEU A 1 327 ? 32.371 6.768 -9.584 1.00 96.69 327 LEU A N 1
ATOM 2668 C CA . LEU A 1 327 ? 33.635 6.327 -8.995 1.00 96.69 327 LEU A CA 1
ATOM 2669 C C . LEU A 1 327 ? 34.451 5.463 -9.963 1.00 96.69 327 LEU A C 1
ATOM 2671 O O . LEU A 1 327 ? 35.647 5.699 -10.116 1.00 96.69 327 LEU A O 1
ATOM 2675 N N . LYS A 1 328 ? 33.825 4.484 -10.626 1.00 95.56 328 LYS A N 1
ATOM 2676 C CA . LYS A 1 328 ? 34.516 3.618 -11.594 1.00 95.56 328 LYS A CA 1
ATOM 2677 C C . LYS A 1 328 ? 35.056 4.407 -12.785 1.00 95.56 328 LYS A C 1
ATOM 2679 O O . LYS A 1 328 ? 36.164 4.116 -13.221 1.00 95.56 328 LYS A O 1
ATOM 2684 N N . LEU A 1 329 ? 34.311 5.403 -13.270 1.00 94.19 329 LEU A N 1
ATOM 2685 C CA . LEU A 1 329 ? 34.761 6.313 -14.327 1.00 94.19 329 LEU A CA 1
ATOM 2686 C C . LEU A 1 329 ? 35.971 7.139 -13.870 1.00 94.19 329 LEU A C 1
ATOM 2688 O O . LEU A 1 329 ? 36.971 7.201 -14.578 1.00 94.19 329 LEU A O 1
ATOM 2692 N N . LYS A 1 330 ? 35.922 7.714 -12.660 1.00 95.06 330 LYS A N 1
ATOM 2693 C CA . LYS A 1 330 ? 37.045 8.466 -12.069 1.00 95.06 330 LYS A CA 1
ATOM 2694 C C . LYS A 1 330 ? 38.295 7.605 -11.852 1.00 95.06 330 LYS A C 1
ATOM 2696 O O . LYS A 1 330 ? 39.404 8.121 -11.908 1.00 95.06 330 LYS A O 1
ATOM 2701 N N . GLU A 1 331 ? 38.115 6.319 -11.566 1.00 95.81 331 GLU A N 1
ATOM 2702 C CA . GLU A 1 331 ? 39.196 5.340 -11.397 1.00 95.81 331 GLU A CA 1
ATOM 2703 C C . GLU A 1 331 ? 39.605 4.656 -12.719 1.00 95.81 331 GLU A C 1
ATOM 2705 O O . GLU A 1 331 ? 40.393 3.714 -12.677 1.00 95.81 331 GLU A O 1
ATOM 2710 N N . GLU A 1 332 ? 39.058 5.086 -13.865 1.00 94.12 332 GLU A N 1
ATOM 2711 C CA . GLU A 1 332 ? 39.314 4.523 -15.205 1.00 94.12 332 GLU A CA 1
ATOM 2712 C C . GLU A 1 332 ? 39.053 3.004 -15.309 1.00 94.12 332 GLU A C 1
ATOM 2714 O O . GLU A 1 332 ? 39.619 2.299 -16.142 1.00 94.12 332 GLU A O 1
ATOM 2719 N N . LYS A 1 333 ? 38.166 2.473 -14.457 1.00 93.75 333 LYS A N 1
ATOM 2720 C CA . LYS A 1 333 ? 37.800 1.044 -14.419 1.00 93.75 333 LYS A CA 1
ATOM 2721 C C . LYS A 1 333 ? 36.734 0.663 -15.438 1.00 93.75 333 LYS A C 1
ATOM 2723 O O . LYS A 1 333 ? 36.568 -0.520 -15.722 1.00 93.75 333 LYS A O 1
ATOM 2728 N N . VAL A 1 334 ? 35.985 1.645 -15.925 1.00 91.19 334 VAL A N 1
ATOM 2729 C CA . VAL A 1 334 ? 34.951 1.498 -16.953 1.00 91.19 334 VAL A CA 1
ATOM 2730 C C . VAL A 1 334 ? 35.048 2.674 -17.916 1.00 91.19 334 VAL A C 1
ATOM 2732 O O . VAL A 1 334 ? 35.548 3.740 -17.554 1.00 91.19 334 VAL A O 1
ATOM 2735 N N . SER A 1 335 ? 34.572 2.482 -19.143 1.00 88.88 335 SER A N 1
ATOM 2736 C CA . SER A 1 335 ? 34.464 3.561 -20.131 1.00 88.88 335 SER A CA 1
ATOM 2737 C C . SER A 1 335 ? 33.104 4.257 -20.038 1.00 88.88 335 SER A C 1
ATOM 2739 O O . SER A 1 335 ? 32.159 3.699 -19.487 1.00 88.88 335 SER A O 1
ATOM 2741 N N . LEU A 1 336 ? 32.977 5.448 -20.630 1.00 82.94 336 LEU A N 1
ATOM 2742 C CA . LEU A 1 336 ? 31.696 6.168 -20.724 1.00 82.94 336 LEU A CA 1
ATOM 2743 C C . LEU A 1 336 ? 30.610 5.398 -21.500 1.00 82.94 336 LEU A C 1
ATOM 2745 O O . LEU A 1 336 ? 29.427 5.697 -21.346 1.00 82.94 336 LEU A O 1
ATOM 2749 N N . ASP A 1 337 ? 31.001 4.426 -22.327 1.00 82.62 337 ASP A N 1
ATOM 2750 C CA . ASP A 1 337 ? 30.090 3.587 -23.112 1.00 82.62 337 ASP A CA 1
ATOM 2751 C C . ASP A 1 337 ? 29.757 2.246 -22.422 1.00 82.62 337 ASP A C 1
ATOM 2753 O O . ASP A 1 337 ? 28.982 1.453 -22.961 1.00 82.62 337 ASP A O 1
ATOM 2757 N N . ASP A 1 338 ? 30.317 1.972 -21.236 1.00 84.25 338 ASP A N 1
ATOM 2758 C CA . ASP A 1 338 ? 30.031 0.747 -20.483 1.00 84.25 338 ASP A CA 1
ATOM 2759 C C . ASP A 1 338 ? 28.676 0.837 -19.764 1.00 84.25 338 ASP A C 1
ATOM 2761 O O . ASP A 1 338 ? 28.509 1.571 -18.790 1.00 84.25 338 ASP A O 1
ATOM 2765 N N . ASN A 1 339 ? 27.714 0.036 -20.226 1.00 81.31 339 ASN A N 1
ATOM 2766 C CA . ASN A 1 339 ? 26.364 -0.042 -19.664 1.00 81.31 339 ASN A CA 1
ATOM 2767 C C . ASN A 1 339 ? 26.114 -1.319 -18.847 1.00 81.31 339 ASN A C 1
ATOM 2769 O O . ASN A 1 339 ? 24.999 -1.544 -18.380 1.00 81.31 339 ASN A O 1
ATOM 2773 N N . THR A 1 340 ? 27.127 -2.163 -18.635 1.00 84.81 340 THR A N 1
ATOM 2774 C CA . THR A 1 340 ? 26.932 -3.451 -17.948 1.00 84.81 340 THR A CA 1
ATOM 2775 C C . THR A 1 340 ? 26.403 -3.264 -16.527 1.00 84.81 340 THR A C 1
ATOM 2777 O O . THR A 1 340 ? 25.492 -3.970 -16.104 1.00 84.81 340 THR A O 1
ATOM 2780 N N . GLY A 1 341 ? 26.913 -2.266 -15.798 1.00 87.69 341 GLY A N 1
ATOM 2781 C CA . GLY A 1 341 ? 26.421 -1.927 -14.462 1.00 87.69 341 GLY A CA 1
ATOM 2782 C C . GLY A 1 341 ? 24.959 -1.471 -14.457 1.00 87.69 341 GLY A C 1
ATOM 2783 O O . GLY A 1 341 ? 24.210 -1.832 -13.547 1.00 87.69 341 GLY A O 1
ATOM 2784 N N . TRP A 1 342 ? 24.550 -0.722 -15.485 1.00 90.44 342 TRP A N 1
ATOM 2785 C CA . TRP A 1 342 ? 23.181 -0.234 -15.638 1.00 90.44 342 TRP A CA 1
ATOM 2786 C C . TRP A 1 342 ? 22.187 -1.380 -15.835 1.00 90.44 342 TRP A C 1
ATOM 2788 O O . TRP A 1 342 ? 21.148 -1.421 -15.174 1.00 90.44 342 TRP A O 1
ATOM 2798 N N . ASP A 1 343 ? 22.526 -2.344 -16.695 1.00 89.31 343 ASP A N 1
ATOM 2799 C CA . ASP A 1 343 ? 21.654 -3.477 -17.010 1.00 89.31 343 ASP A CA 1
ATOM 2800 C C . ASP A 1 343 ? 21.274 -4.300 -15.774 1.00 89.31 343 ASP A C 1
ATOM 2802 O O . ASP A 1 343 ? 20.141 -4.774 -15.679 1.00 89.31 343 ASP A O 1
ATOM 2806 N N . PHE A 1 344 ? 22.180 -4.415 -14.798 1.00 91.00 344 PHE A N 1
ATOM 2807 C CA . PHE A 1 344 ? 21.881 -5.045 -13.512 1.00 91.00 344 PHE A CA 1
ATOM 2808 C C . PHE A 1 344 ? 21.114 -4.117 -12.565 1.00 91.00 344 PHE A C 1
ATOM 2810 O O . PHE A 1 344 ? 20.133 -4.544 -11.954 1.00 91.00 344 PHE A O 1
ATOM 2817 N N . ALA A 1 345 ? 21.530 -2.852 -12.440 1.00 93.88 345 ALA A N 1
ATOM 2818 C CA . ALA A 1 345 ? 20.919 -1.907 -11.505 1.00 93.88 345 ALA A CA 1
ATOM 2819 C C . ALA A 1 345 ? 19.434 -1.661 -11.812 1.00 93.88 345 ALA A C 1
ATOM 2821 O O . ALA A 1 345 ? 18.601 -1.674 -10.904 1.00 93.88 345 ALA A O 1
ATOM 2822 N N . LYS A 1 346 ? 19.082 -1.505 -13.094 1.00 93.69 346 LYS A N 1
ATOM 2823 C CA . LYS A 1 346 ? 17.710 -1.193 -13.516 1.00 93.69 346 LYS A CA 1
ATOM 2824 C C . LYS A 1 346 ? 16.700 -2.278 -13.156 1.00 93.69 346 LYS A C 1
ATOM 2826 O O . LYS A 1 346 ? 15.550 -1.958 -12.871 1.00 93.69 346 LYS A O 1
ATOM 2831 N N . ILE A 1 347 ? 17.120 -3.546 -13.133 1.00 94.31 347 ILE A N 1
ATOM 2832 C CA . ILE A 1 347 ? 16.261 -4.672 -12.742 1.00 94.31 347 ILE A CA 1
ATOM 2833 C C . ILE A 1 347 ? 15.838 -4.524 -11.278 1.00 94.31 347 ILE A C 1
ATOM 2835 O O . ILE A 1 347 ? 14.649 -4.613 -10.977 1.00 94.31 347 ILE A O 1
ATOM 2839 N N . GLU A 1 348 ? 16.787 -4.258 -10.378 1.00 95.38 348 GLU A N 1
ATOM 2840 C CA . GLU A 1 348 ? 16.482 -4.093 -8.953 1.00 95.38 348 GLU A CA 1
ATOM 2841 C C . GLU A 1 348 ? 15.726 -2.787 -8.670 1.00 95.38 348 GLU A C 1
ATOM 2843 O O . GLU A 1 348 ? 14.802 -2.792 -7.863 1.00 95.38 348 GLU A O 1
ATOM 2848 N N . ILE A 1 349 ? 16.027 -1.688 -9.372 1.00 97.19 349 ILE A N 1
ATOM 2849 C CA . ILE A 1 349 ? 15.282 -0.425 -9.220 1.00 97.19 349 ILE A CA 1
ATOM 2850 C C . ILE A 1 349 ? 13.815 -0.609 -9.645 1.00 97.19 349 ILE A C 1
ATOM 2852 O O . ILE A 1 349 ? 12.891 -0.314 -8.885 1.00 97.19 349 ILE A O 1
ATOM 2856 N N . TYR A 1 350 ? 13.574 -1.150 -10.844 1.00 96.00 350 TYR A N 1
ATOM 2857 C CA . TYR A 1 350 ? 12.214 -1.310 -11.367 1.00 96.00 350 TYR A CA 1
ATOM 2858 C C . TYR A 1 350 ? 11.390 -2.381 -10.658 1.00 96.00 350 TYR A C 1
ATOM 2860 O O . TYR A 1 350 ? 10.163 -2.347 -10.723 1.00 96.00 350 TYR A O 1
ATOM 2868 N N . LYS A 1 351 ? 12.033 -3.313 -9.960 1.00 95.06 351 LYS A N 1
ATOM 2869 C CA . LYS A 1 351 ? 11.349 -4.293 -9.116 1.00 95.06 351 LYS A CA 1
ATOM 2870 C C . LYS A 1 351 ? 10.563 -3.638 -7.976 1.00 95.06 351 LYS A C 1
ATOM 2872 O O . LYS A 1 351 ? 9.484 -4.128 -7.657 1.00 95.06 351 LYS A O 1
ATOM 2877 N N . HIS A 1 352 ? 11.069 -2.541 -7.410 1.00 96.12 352 HIS A N 1
ATOM 2878 C CA . HIS A 1 352 ? 10.437 -1.840 -6.286 1.00 96.12 352 HIS A CA 1
ATOM 2879 C C . HIS A 1 352 ? 9.591 -0.637 -6.714 1.00 96.12 352 HIS A C 1
ATOM 2881 O O . HIS A 1 352 ? 8.601 -0.306 -6.062 1.00 96.12 352 HIS A O 1
ATOM 2887 N N . ASN A 1 353 ? 9.926 -0.004 -7.840 1.00 97.12 353 ASN A N 1
ATOM 2888 C CA . ASN A 1 353 ? 9.073 0.987 -8.486 1.00 97.12 353 ASN A CA 1
ATOM 2889 C C . ASN A 1 353 ? 9.214 0.891 -10.009 1.00 9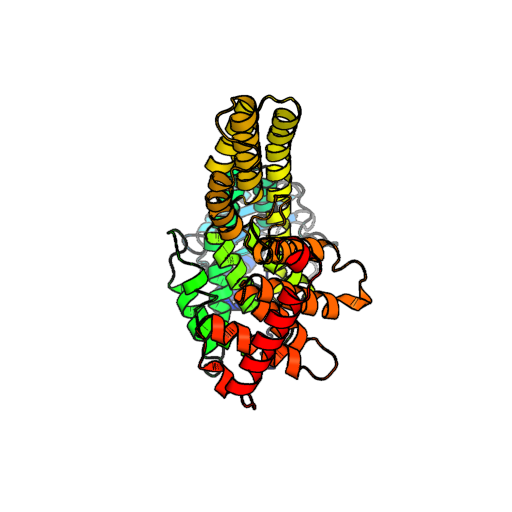7.12 353 ASN A C 1
ATOM 2891 O O . ASN A 1 353 ? 10.094 1.521 -10.603 1.00 97.12 353 ASN A O 1
ATOM 2895 N N . PRO A 1 354 ? 8.320 0.158 -10.686 1.00 95.31 354 PRO A N 1
ATOM 2896 C CA . PRO A 1 354 ? 8.453 -0.063 -12.123 1.00 95.31 354 PRO A CA 1
ATOM 2897 C C . PRO A 1 354 ? 8.215 1.215 -12.953 1.00 95.31 354 PRO A C 1
ATOM 2899 O O . PRO A 1 354 ? 8.623 1.294 -14.117 1.00 95.31 354 PRO A O 1
ATOM 2902 N N . LEU A 1 355 ? 7.618 2.243 -12.337 1.00 96.62 355 LEU A N 1
ATOM 2903 C CA . LEU A 1 355 ? 7.332 3.562 -12.909 1.00 96.62 355 LEU A CA 1
ATOM 2904 C C . LEU A 1 355 ? 8.425 4.599 -12.596 1.00 96.62 355 LEU A C 1
ATOM 2906 O O . LEU A 1 355 ? 8.256 5.772 -12.920 1.00 96.62 355 LEU A O 1
ATOM 2910 N N . TYR A 1 356 ? 9.529 4.202 -11.955 1.00 95.75 356 TYR A N 1
ATOM 2911 C CA . TYR A 1 356 ? 10.579 5.128 -11.535 1.00 95.75 356 TYR A CA 1
ATOM 2912 C C . TYR A 1 356 ? 11.265 5.799 -12.733 1.00 95.75 356 TYR A C 1
ATOM 2914 O O . TYR A 1 356 ? 11.832 5.129 -13.596 1.00 95.75 356 TYR A O 1
ATOM 2922 N N . ASN A 1 357 ? 11.204 7.128 -12.802 1.00 92.44 357 ASN A N 1
ATOM 2923 C CA . ASN A 1 357 ? 11.883 7.889 -13.845 1.00 92.44 357 ASN A CA 1
ATOM 2924 C C . ASN A 1 357 ? 13.377 8.015 -13.516 1.00 92.44 357 ASN A C 1
ATOM 2926 O O . ASN A 1 357 ? 13.727 8.306 -12.376 1.00 92.44 357 ASN A O 1
ATOM 2930 N N . MET A 1 358 ? 14.238 7.803 -14.509 1.00 89.06 358 MET A N 1
ATOM 2931 C CA . MET A 1 358 ? 15.693 7.859 -14.367 1.00 89.06 358 MET A CA 1
ATOM 2932 C C . MET A 1 358 ? 16.303 8.625 -15.526 1.00 89.06 358 MET A C 1
ATOM 2934 O O . MET A 1 358 ? 15.840 8.507 -16.661 1.00 89.06 358 MET A O 1
ATOM 2938 N N . ASP A 1 359 ? 17.366 9.363 -15.227 1.00 85.50 359 ASP A N 1
ATOM 2939 C CA . ASP A 1 359 ? 18.138 10.099 -16.220 1.00 85.50 359 ASP A CA 1
ATOM 2940 C C . ASP A 1 359 ? 19.407 9.313 -16.563 1.00 85.50 359 ASP A C 1
ATOM 2942 O O . ASP A 1 359 ? 20.482 9.504 -15.997 1.00 85.50 359 ASP A O 1
ATOM 2946 N N . VAL A 1 360 ? 19.237 8.322 -17.435 1.00 85.31 360 VAL A N 1
ATOM 2947 C CA . VAL A 1 360 ? 20.293 7.398 -17.855 1.00 85.31 360 VAL A CA 1
ATOM 2948 C C . VAL A 1 360 ? 20.310 7.283 -19.367 1.00 85.31 360 VAL A C 1
ATOM 2950 O O . VAL A 1 360 ? 19.283 7.389 -20.039 1.00 85.31 360 VAL A O 1
ATOM 2953 N N . ARG A 1 361 ? 21.495 7.027 -19.918 1.00 85.00 361 ARG A N 1
ATOM 2954 C CA . ARG A 1 361 ? 21.650 6.795 -21.351 1.00 85.00 361 ARG A CA 1
ATOM 2955 C C . ARG A 1 361 ? 20.998 5.466 -21.734 1.00 85.00 361 ARG A C 1
ATOM 2957 O O . ARG A 1 361 ? 21.302 4.427 -21.157 1.00 85.00 361 ARG A O 1
ATOM 2964 N N . ALA A 1 362 ? 20.136 5.496 -22.743 1.00 89.44 362 ALA A N 1
ATOM 2965 C CA . ALA A 1 362 ? 19.596 4.283 -23.340 1.00 89.44 362 ALA A CA 1
ATOM 2966 C C . ALA A 1 362 ? 20.654 3.537 -24.167 1.00 89.44 362 ALA A C 1
ATOM 2968 O O . ALA A 1 362 ? 21.513 4.147 -24.802 1.00 89.44 362 ALA A O 1
ATOM 2969 N N . THR A 1 363 ? 20.549 2.210 -24.215 1.00 87.56 363 THR A N 1
ATOM 2970 C CA . THR A 1 363 ? 21.428 1.343 -25.018 1.00 87.56 363 THR A CA 1
ATOM 2971 C C . THR A 1 363 ? 20.881 1.060 -26.417 1.00 87.56 363 THR A C 1
ATOM 2973 O O . THR A 1 363 ? 21.620 0.639 -27.301 1.00 87.56 363 THR A O 1
ATOM 2976 N N . ASN A 1 364 ? 19.578 1.261 -26.632 1.00 91.19 364 ASN A N 1
ATOM 2977 C CA . ASN A 1 364 ? 18.894 1.017 -27.900 1.00 91.19 364 ASN A CA 1
ATOM 2978 C C . ASN A 1 364 ? 17.587 1.823 -27.984 1.00 91.19 364 ASN A C 1
ATOM 2980 O O . ASN A 1 364 ? 17.074 2.298 -26.968 1.00 91.19 364 ASN A O 1
ATOM 2984 N N . GLY A 1 365 ? 17.005 1.916 -29.184 1.00 94.31 365 GLY A N 1
ATOM 2985 C CA . GLY A 1 365 ? 15.772 2.679 -29.417 1.00 94.31 365 GLY A CA 1
ATOM 2986 C C . GLY A 1 365 ? 14.577 2.256 -28.556 1.00 94.31 365 GLY A C 1
ATOM 2987 O O . GLY A 1 365 ? 13.797 3.109 -28.137 1.00 94.31 365 GLY A O 1
ATOM 2988 N N . LYS A 1 366 ? 14.435 0.963 -28.222 1.00 95.19 366 LYS A N 1
ATOM 2989 C CA . LYS A 1 366 ? 13.348 0.499 -27.342 1.00 95.19 366 LYS A CA 1
ATOM 2990 C C . LYS A 1 366 ? 13.537 1.019 -25.920 1.00 95.19 366 LYS A C 1
ATOM 2992 O O . LYS A 1 366 ? 12.582 1.505 -25.326 1.00 95.19 366 LYS A O 1
ATOM 2997 N N . GLU A 1 367 ? 14.742 0.924 -25.368 1.00 93.12 367 GLU A N 1
ATOM 2998 C CA . GLU A 1 367 ? 15.028 1.471 -24.038 1.00 93.12 367 GLU A CA 1
ATOM 2999 C C . GLU A 1 367 ? 14.845 2.991 -24.006 1.00 93.12 367 GLU A C 1
ATOM 3001 O O . GLU A 1 367 ? 14.215 3.496 -23.082 1.00 93.12 367 GLU A O 1
ATOM 3006 N N . ALA A 1 368 ? 15.293 3.698 -25.047 1.00 94.25 368 ALA A N 1
ATOM 3007 C CA . ALA A 1 368 ? 15.112 5.143 -25.177 1.00 94.25 368 ALA A CA 1
ATOM 3008 C C . ALA A 1 368 ? 13.633 5.535 -25.145 1.00 94.25 368 ALA A C 1
ATOM 3010 O O . ALA A 1 368 ? 13.233 6.411 -24.380 1.00 94.25 368 ALA A O 1
ATOM 3011 N N . TYR A 1 369 ? 12.807 4.826 -25.917 1.00 96.50 369 TYR A N 1
ATOM 3012 C CA . TYR A 1 369 ? 11.362 5.005 -25.901 1.00 96.50 369 TYR A CA 1
ATOM 3013 C C . TYR A 1 369 ? 10.775 4.760 -24.505 1.00 96.50 369 TYR A C 1
ATOM 3015 O O . TYR A 1 369 ? 10.042 5.599 -24.000 1.00 96.50 369 TYR A O 1
ATOM 3023 N N . LEU A 1 370 ? 11.123 3.657 -23.834 1.00 95.88 370 LEU A N 1
ATOM 3024 C CA . LEU A 1 370 ? 10.571 3.339 -22.509 1.00 95.88 370 LEU A CA 1
ATOM 3025 C C . LEU A 1 370 ? 11.035 4.305 -21.404 1.00 95.88 370 LEU A C 1
ATOM 3027 O O . LEU A 1 370 ? 10.291 4.536 -20.451 1.00 95.88 370 LEU A O 1
ATOM 3031 N N . LEU A 1 371 ? 12.243 4.865 -21.494 1.00 95.00 371 LEU A N 1
ATOM 3032 C CA . LEU A 1 371 ? 12.683 5.944 -20.601 1.00 95.00 371 LEU A CA 1
ATOM 3033 C C . LEU A 1 371 ? 11.864 7.213 -20.853 1.00 95.00 371 LEU A C 1
ATOM 3035 O O . LEU A 1 371 ? 11.336 7.793 -19.907 1.00 95.00 371 LEU A O 1
ATOM 3039 N N . PHE A 1 372 ? 11.664 7.575 -22.121 1.00 95.69 372 PHE A N 1
ATOM 3040 C CA . PHE A 1 372 ? 10.831 8.714 -22.502 1.00 95.69 372 PHE A CA 1
ATOM 3041 C C . PHE A 1 372 ? 9.381 8.571 -22.011 1.00 95.69 372 PHE A C 1
ATOM 3043 O O . PHE A 1 372 ? 8.861 9.491 -21.385 1.00 95.69 372 PHE A O 1
ATOM 3050 N N . ARG A 1 373 ? 8.767 7.386 -22.153 1.00 97.38 373 ARG A N 1
ATOM 3051 C CA . ARG A 1 373 ? 7.420 7.118 -21.611 1.00 97.38 373 ARG A CA 1
ATOM 3052 C C . ARG A 1 373 ? 7.333 7.371 -20.101 1.00 97.38 373 ARG A C 1
ATOM 3054 O O . ARG A 1 373 ? 6.315 7.854 -19.617 1.00 97.38 373 ARG A O 1
ATOM 3061 N N . ARG A 1 374 ? 8.392 7.088 -19.329 1.00 96.50 374 ARG A N 1
ATOM 3062 C CA . ARG A 1 374 ? 8.422 7.415 -17.888 1.00 96.50 374 ARG A CA 1
ATOM 3063 C C . ARG A 1 374 ? 8.549 8.910 -17.622 1.00 96.50 374 ARG A C 1
ATOM 3065 O O . ARG A 1 374 ? 7.964 9.395 -16.657 1.00 96.50 374 ARG A O 1
ATOM 3072 N N . GLN A 1 375 ? 9.285 9.639 -18.457 1.00 95.19 375 GLN A N 1
ATOM 3073 C CA . GLN A 1 375 ? 9.402 11.093 -18.338 1.00 95.19 375 GLN A CA 1
ATOM 3074 C C . GLN A 1 375 ? 8.056 11.788 -18.581 1.00 95.19 375 GLN A C 1
ATOM 3076 O O . GLN A 1 375 ? 7.722 12.730 -17.858 1.00 95.19 375 GLN A O 1
ATOM 3081 N N . GLU A 1 376 ? 7.248 11.288 -19.520 1.00 95.88 376 GLU A N 1
ATOM 3082 C CA . GLU A 1 376 ? 5.920 11.836 -19.835 1.00 95.88 376 GLU A CA 1
ATOM 3083 C C . GLU A 1 376 ? 4.955 11.826 -18.640 1.00 95.88 376 GLU A C 1
ATOM 3085 O O . GLU A 1 376 ? 4.110 12.712 -18.543 1.00 95.88 376 GLU A O 1
ATOM 3090 N N . ILE A 1 377 ? 5.146 10.934 -17.657 1.00 96.00 377 ILE A N 1
ATOM 3091 C CA . ILE A 1 377 ? 4.357 10.915 -16.410 1.00 96.00 377 ILE A CA 1
ATOM 3092 C C . ILE A 1 377 ? 4.417 12.274 -15.689 1.00 96.00 377 ILE A C 1
ATOM 3094 O O . ILE A 1 377 ? 3.422 12.714 -15.119 1.00 96.00 377 ILE A O 1
ATOM 3098 N N . SER A 1 378 ? 5.558 12.975 -15.738 1.00 92.81 378 SER A N 1
ATOM 3099 C CA . SER A 1 378 ? 5.716 14.313 -15.134 1.00 92.81 378 SER A CA 1
ATOM 3100 C C . SER A 1 378 ? 4.899 15.409 -15.836 1.00 92.81 378 SER A C 1
ATOM 3102 O O . SER A 1 378 ? 4.709 16.505 -15.299 1.00 92.81 378 SER A O 1
ATOM 3104 N N . GLY A 1 379 ? 4.428 15.129 -17.053 1.00 93.50 379 GLY A N 1
ATOM 3105 C CA . GLY A 1 379 ? 3.555 15.993 -17.834 1.00 93.50 379 GLY A CA 1
ATOM 3106 C C . GLY A 1 379 ? 2.091 15.938 -17.406 1.00 93.50 379 GLY A C 1
ATOM 3107 O O . GLY A 1 379 ? 1.375 16.909 -17.647 1.00 93.50 379 GLY A O 1
ATOM 3108 N N . LEU A 1 380 ? 1.678 14.853 -16.751 1.00 94.88 380 LEU A N 1
ATOM 3109 C CA . LEU A 1 380 ? 0.290 14.566 -16.398 1.00 94.88 380 LEU A CA 1
ATOM 3110 C C . LEU A 1 380 ? -0.170 15.338 -15.152 1.00 94.88 380 LEU A C 1
ATOM 3112 O O . LEU A 1 380 ? 0.638 15.814 -14.353 1.00 94.88 380 LEU A O 1
ATOM 3116 N N . PHE A 1 381 ? -1.487 15.429 -14.956 1.00 92.94 381 PHE A N 1
ATOM 3117 C CA . PHE A 1 381 ? -2.149 16.003 -13.778 1.00 92.94 381 PHE A CA 1
ATOM 3118 C C . PHE A 1 381 ? -1.884 17.494 -13.544 1.00 92.94 381 PHE A C 1
ATOM 3120 O O . PHE A 1 381 ? -2.092 18.004 -12.439 1.00 92.94 381 PHE A O 1
ATOM 3127 N N . LYS A 1 382 ? -1.459 18.220 -14.586 1.00 90.88 382 LYS A N 1
ATOM 3128 C CA . LYS A 1 382 ? -1.268 19.679 -14.540 1.00 90.88 382 LYS A CA 1
ATOM 3129 C C . LYS A 1 382 ? -2.595 20.434 -14.537 1.00 90.88 382 LYS A C 1
ATOM 3131 O O . LYS A 1 382 ? -2.689 21.495 -13.921 1.00 90.88 382 LYS A O 1
ATOM 3136 N N . ASN A 1 383 ? -3.616 19.882 -15.194 1.00 88.19 383 ASN A N 1
ATOM 3137 C CA . ASN A 1 383 ? -4.955 20.450 -15.267 1.00 88.19 383 ASN A CA 1
ATOM 3138 C C . ASN A 1 383 ? -5.964 19.541 -14.549 1.00 88.19 383 ASN A C 1
ATOM 3140 O O . ASN A 1 383 ? -6.061 18.347 -14.820 1.00 88.19 383 ASN A O 1
ATOM 3144 N N . LYS A 1 384 ? -6.753 20.103 -13.626 1.00 79.81 384 LYS A N 1
ATOM 3145 C CA . LYS A 1 384 ? -7.742 19.330 -12.857 1.00 79.81 384 LYS A CA 1
ATOM 3146 C C . LYS A 1 384 ? -8.890 18.806 -13.722 1.00 79.81 384 LYS A C 1
ATOM 3148 O O . LYS A 1 384 ? -9.442 17.757 -13.389 1.00 79.81 384 LYS A O 1
ATOM 3153 N N . ASP A 1 385 ? -9.225 19.504 -14.805 1.00 83.94 385 ASP A N 1
ATOM 3154 C CA . ASP A 1 385 ? -10.350 19.148 -15.677 1.00 83.94 385 ASP A CA 1
ATOM 3155 C C . ASP A 1 385 ? -10.025 17.965 -16.610 1.00 83.94 385 ASP A C 1
ATOM 3157 O O . ASP A 1 385 ? -10.928 17.268 -17.070 1.00 83.94 385 ASP A O 1
ATOM 3161 N N . GLU A 1 386 ? -8.739 17.675 -16.826 1.00 87.12 386 GLU A N 1
ATOM 3162 C CA . GLU A 1 386 ? -8.245 16.614 -17.721 1.00 87.12 386 GLU A CA 1
ATOM 3163 C C . GLU A 1 386 ? -7.927 15.307 -16.986 1.00 87.12 386 GLU A C 1
ATOM 3165 O O . GLU A 1 386 ? -7.532 14.317 -17.593 1.00 87.12 386 GLU A O 1
ATOM 3170 N N . LYS A 1 387 ? -8.186 15.251 -15.677 1.00 89.88 387 LYS A N 1
ATOM 3171 C CA . LYS A 1 387 ? -7.753 14.166 -14.791 1.00 89.88 387 LYS A CA 1
ATOM 3172 C C . LYS A 1 387 ? -8.059 12.752 -15.294 1.00 89.88 387 LYS A C 1
ATOM 3174 O O . LYS A 1 387 ? -7.236 11.862 -15.125 1.00 89.88 387 LYS A O 1
ATOM 3179 N N . LEU A 1 388 ? -9.243 12.506 -15.860 1.00 92.56 388 LEU A N 1
ATOM 3180 C CA . LEU A 1 388 ? -9.586 11.178 -16.390 1.00 92.56 388 LEU A CA 1
ATOM 3181 C C . LEU A 1 388 ? -8.817 10.841 -17.673 1.00 92.56 388 LEU A C 1
ATOM 3183 O O . LEU A 1 388 ? -8.452 9.682 -17.856 1.00 92.56 388 LEU A O 1
ATOM 3187 N N . SER A 1 389 ? -8.562 11.839 -18.523 1.00 94.06 389 SER A N 1
ATOM 3188 C CA . SER A 1 389 ? -7.716 11.689 -19.710 1.00 94.06 389 SER A CA 1
ATOM 3189 C C . SER A 1 389 ? -6.278 11.393 -19.297 1.00 94.06 389 SER A C 1
ATOM 3191 O O . SER A 1 389 ? -5.707 10.412 -19.760 1.00 94.06 389 SER A O 1
ATOM 3193 N N . ASP A 1 390 ? -5.747 12.145 -18.331 1.00 96.19 390 ASP A N 1
ATOM 3194 C CA . ASP A 1 390 ? -4.403 11.932 -17.786 1.00 96.19 390 ASP A CA 1
ATOM 3195 C C . ASP A 1 390 ? -4.234 10.524 -17.205 1.00 96.19 390 ASP A C 1
ATOM 3197 O O . ASP A 1 390 ? -3.187 9.902 -17.342 1.00 96.19 390 ASP A O 1
ATOM 3201 N N . ILE A 1 391 ? -5.272 9.975 -16.567 1.00 96.62 391 ILE A N 1
ATOM 3202 C CA . ILE A 1 391 ? -5.230 8.604 -16.033 1.00 96.62 391 ILE A CA 1
ATOM 3203 C C . ILE A 1 391 ? -5.248 7.573 -17.147 1.00 96.62 391 ILE A C 1
ATOM 3205 O O . ILE A 1 391 ? -4.585 6.544 -17.023 1.00 96.62 391 ILE A O 1
ATOM 3209 N N . PHE A 1 392 ? -6.013 7.818 -18.208 1.00 96.88 392 PHE A N 1
ATOM 3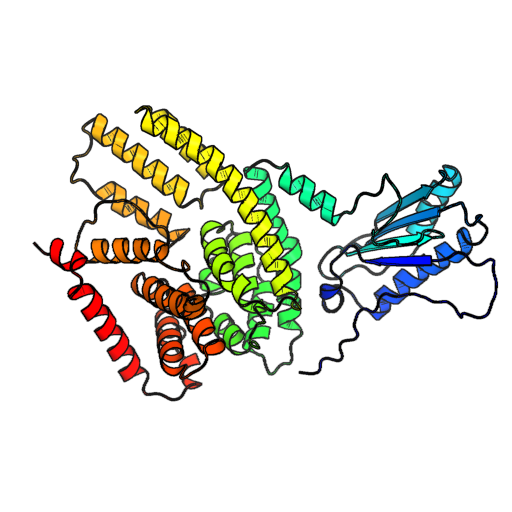210 C CA . PHE A 1 392 ? -6.013 6.940 -19.368 1.00 96.88 392 PHE A CA 1
ATOM 3211 C C . PHE A 1 392 ? -4.630 6.927 -20.027 1.00 96.88 392 PHE A C 1
ATOM 3213 O O . PHE A 1 392 ? -4.077 5.855 -20.261 1.00 96.88 392 PHE A O 1
ATOM 3220 N N . GLU A 1 393 ? -4.030 8.099 -20.225 1.00 97.62 393 GLU A N 1
ATOM 3221 C CA . GLU A 1 393 ? -2.674 8.228 -20.760 1.00 97.62 393 GLU A CA 1
ATOM 3222 C C . GLU A 1 393 ? -1.637 7.576 -19.836 1.00 97.62 393 GLU A C 1
ATOM 3224 O O . GLU A 1 393 ? -0.766 6.833 -20.291 1.00 97.62 393 GLU A O 1
ATOM 3229 N N . TYR A 1 394 ? -1.776 7.738 -18.517 1.00 98.19 394 TYR A N 1
ATOM 3230 C CA . TYR A 1 394 ? -0.918 7.053 -17.555 1.00 98.19 394 TYR A CA 1
ATOM 3231 C C . TYR A 1 394 ? -1.074 5.524 -17.631 1.00 98.19 394 TYR A C 1
ATOM 3233 O O . TYR A 1 394 ? -0.096 4.784 -17.498 1.00 98.19 394 TYR A O 1
ATOM 3241 N N . ALA A 1 395 ? -2.287 5.026 -17.885 1.00 98.44 395 ALA A N 1
ATOM 3242 C CA . ALA A 1 395 ? -2.529 3.606 -18.112 1.00 98.44 395 ALA A CA 1
ATOM 3243 C C . ALA A 1 395 ? -1.850 3.113 -19.399 1.00 98.44 395 ALA A C 1
ATOM 3245 O O . ALA A 1 395 ? -1.251 2.036 -19.388 1.00 98.44 395 ALA A O 1
ATOM 3246 N N . GLU A 1 396 ? -1.893 3.894 -20.484 1.00 98.56 396 GLU A N 1
ATOM 3247 C CA . GLU A 1 396 ? -1.182 3.588 -21.731 1.00 98.56 396 GLU A CA 1
ATOM 3248 C C . GLU A 1 396 ? 0.334 3.541 -21.507 1.00 98.56 396 GLU A C 1
ATOM 3250 O O . GLU A 1 396 ? 0.950 2.520 -21.824 1.00 98.56 396 GLU A O 1
ATOM 3255 N N . ILE A 1 397 ? 0.907 4.558 -20.849 1.00 98.56 397 ILE A N 1
ATOM 3256 C CA . ILE A 1 397 ? 2.320 4.587 -20.439 1.00 98.56 397 ILE A CA 1
ATOM 3257 C C . ILE A 1 397 ? 2.666 3.329 -19.635 1.00 98.56 397 ILE A C 1
ATOM 3259 O O . ILE A 1 397 ? 3.566 2.579 -20.007 1.00 98.56 397 ILE A O 1
ATOM 3263 N N . ALA A 1 398 ? 1.937 3.034 -18.556 1.00 98.69 398 ALA A N 1
ATOM 3264 C CA . ALA A 1 398 ? 2.199 1.859 -17.725 1.00 98.69 398 ALA A CA 1
ATOM 3265 C C . ALA A 1 398 ? 2.103 0.549 -18.527 1.00 98.69 398 ALA A C 1
ATOM 3267 O O . ALA A 1 398 ? 2.896 -0.373 -18.329 1.00 98.69 398 ALA A O 1
ATOM 3268 N N . CYS A 1 399 ? 1.169 0.475 -19.474 1.00 98.38 399 CYS A N 1
ATOM 3269 C CA . CYS A 1 399 ? 1.018 -0.665 -20.363 1.00 98.38 399 CYS A CA 1
ATOM 3270 C C . CYS A 1 399 ? 2.209 -0.795 -21.331 1.00 98.38 399 CYS A C 1
ATOM 3272 O O . CYS A 1 399 ? 2.590 -1.915 -21.670 1.00 98.38 399 CYS A O 1
ATOM 3274 N N . ASP A 1 400 ? 2.775 0.309 -21.835 1.00 98.12 400 ASP A N 1
ATOM 3275 C CA . ASP A 1 400 ? 3.977 0.311 -22.698 1.00 98.12 400 ASP A CA 1
ATOM 3276 C C . ASP A 1 400 ? 5.191 -0.222 -21.947 1.00 98.12 400 ASP A C 1
ATOM 3278 O O . ASP A 1 400 ? 5.972 -1.017 -22.472 1.00 98.12 400 ASP A O 1
ATOM 3282 N N . LEU A 1 401 ? 5.286 0.157 -20.674 1.00 97.75 401 LEU A N 1
ATOM 3283 C CA . LEU A 1 401 ? 6.311 -0.293 -19.741 1.00 97.75 401 LEU A CA 1
ATOM 3284 C C . LEU A 1 401 ? 6.142 -1.760 -19.308 1.00 97.75 401 LEU A C 1
ATOM 3286 O O . LEU A 1 401 ? 7.009 -2.292 -18.617 1.00 97.75 401 LEU A O 1
ATOM 3290 N N . GLY A 1 402 ? 5.050 -2.426 -19.702 1.00 97.62 402 GLY A N 1
ATOM 3291 C CA . GLY A 1 402 ? 4.744 -3.809 -19.321 1.00 97.62 402 GLY A CA 1
ATOM 3292 C C . GLY A 1 402 ? 4.218 -3.967 -17.890 1.00 97.62 402 GLY A C 1
ATOM 3293 O O . GLY A 1 402 ? 4.194 -5.074 -17.358 1.00 97.62 402 GLY A O 1
ATOM 3294 N N . ILE A 1 403 ? 3.776 -2.877 -17.263 1.00 98.00 403 ILE A N 1
ATOM 3295 C CA . ILE A 1 403 ? 3.281 -2.824 -15.881 1.00 98.00 403 ILE A CA 1
ATOM 3296 C C . ILE A 1 403 ? 1.770 -3.050 -15.910 1.00 98.00 403 ILE A C 1
ATOM 3298 O O . ILE A 1 403 ? 0.958 -2.172 -15.608 1.00 98.00 403 ILE A O 1
ATOM 3302 N N . TYR A 1 404 ? 1.391 -4.234 -16.391 1.00 98.62 404 TYR A N 1
ATOM 3303 C CA . TYR A 1 404 ? 0.019 -4.534 -16.789 1.00 98.62 404 TYR A CA 1
ATOM 3304 C C . TYR A 1 404 ? -0.978 -4.485 -15.633 1.00 98.62 404 TYR A C 1
ATOM 3306 O O . TYR A 1 404 ? -2.143 -4.186 -15.856 1.00 98.62 404 TYR A O 1
ATOM 3314 N N . ASP A 1 405 ? -0.557 -4.746 -14.401 1.00 98.25 405 ASP A N 1
ATOM 3315 C CA . ASP A 1 405 ? -1.444 -4.691 -13.241 1.00 98.25 405 ASP A CA 1
ATOM 3316 C C . ASP A 1 405 ? -1.791 -3.257 -12.840 1.00 98.25 405 ASP A C 1
ATOM 3318 O O . ASP A 1 405 ? -2.956 -2.947 -12.598 1.00 98.25 405 ASP A O 1
ATOM 3322 N N . PHE A 1 406 ? -0.809 -2.358 -12.843 1.00 98.62 406 PHE A N 1
ATOM 3323 C CA . PHE A 1 406 ? -1.067 -0.938 -12.639 1.00 98.62 406 PHE A CA 1
ATOM 3324 C C . PHE A 1 406 ? -1.915 -0.377 -13.785 1.00 98.62 406 PHE A C 1
ATOM 3326 O O . PHE A 1 406 ? -2.949 0.242 -13.543 1.00 98.62 406 PHE A O 1
ATOM 3333 N N . ALA A 1 407 ? -1.542 -0.680 -15.033 1.00 98.81 407 ALA A N 1
ATOM 3334 C CA . ALA A 1 407 ? -2.291 -0.258 -16.212 1.00 98.81 407 ALA A CA 1
ATOM 3335 C C . ALA A 1 407 ? -3.748 -0.750 -16.180 1.00 98.81 407 ALA A C 1
ATOM 3337 O O . ALA A 1 407 ? -4.667 0.040 -16.382 1.00 98.81 407 ALA A O 1
ATOM 3338 N N . ALA A 1 408 ? -3.980 -2.028 -15.861 1.00 98.75 408 ALA A N 1
ATOM 3339 C CA . ALA A 1 408 ? -5.322 -2.588 -15.718 1.00 98.75 408 ALA A CA 1
ATOM 3340 C C . ALA A 1 408 ? -6.143 -1.829 -14.667 1.00 98.75 408 ALA A C 1
ATOM 3342 O O . ALA A 1 408 ? -7.292 -1.478 -14.929 1.00 98.75 408 ALA A O 1
ATOM 3343 N N . GLN A 1 409 ? -5.560 -1.519 -13.505 1.00 98.44 409 GLN A N 1
ATOM 3344 C CA . GLN A 1 409 ? -6.263 -0.756 -12.474 1.00 98.44 409 GLN A CA 1
ATOM 3345 C C . GLN A 1 409 ? -6.713 0.618 -12.995 1.00 98.44 409 GLN A C 1
ATOM 3347 O O . GLN A 1 409 ? -7.857 1.011 -12.772 1.00 98.44 409 GLN A O 1
ATOM 3352 N N . LEU A 1 410 ? -5.847 1.338 -13.712 1.00 98.44 410 LEU A N 1
ATOM 3353 C CA . LEU A 1 410 ? -6.166 2.664 -14.245 1.00 98.44 410 LEU A CA 1
ATOM 3354 C C . LEU A 1 410 ? -7.170 2.599 -15.409 1.00 98.44 410 LEU A C 1
ATOM 3356 O O . LEU A 1 410 ? -8.111 3.394 -15.452 1.00 98.44 410 LEU A O 1
ATOM 3360 N N . PHE A 1 411 ? -7.052 1.619 -16.309 1.00 98.38 411 PHE A N 1
ATOM 3361 C CA . PHE A 1 411 ? -8.057 1.388 -17.350 1.00 98.38 411 PHE A CA 1
ATOM 3362 C C . PHE A 1 411 ? -9.429 1.049 -16.751 1.00 98.38 411 PHE A C 1
ATOM 3364 O O . PHE A 1 411 ? -10.447 1.536 -17.233 1.00 98.38 411 PHE A O 1
ATOM 3371 N N . TRP A 1 412 ? -9.482 0.286 -15.656 1.00 97.62 412 TRP A N 1
ATOM 3372 C CA . TRP A 1 412 ? -10.741 0.020 -14.959 1.00 97.62 412 TRP A CA 1
ATOM 3373 C C . TRP A 1 412 ? -11.353 1.284 -14.338 1.00 97.62 412 TRP A C 1
ATOM 3375 O O . TRP A 1 412 ? -12.556 1.522 -14.466 1.00 97.62 412 TRP A O 1
ATOM 3385 N N . LEU A 1 413 ? -10.537 2.140 -13.715 1.00 96.19 413 LEU A N 1
ATOM 3386 C CA . LEU A 1 413 ? -10.994 3.428 -13.179 1.00 96.19 413 LEU A CA 1
ATOM 3387 C C . LEU A 1 413 ? -11.531 4.345 -14.286 1.00 96.19 413 LEU A C 1
ATOM 3389 O O . LEU A 1 413 ? -12.608 4.917 -14.144 1.00 96.19 413 LEU A O 1
ATOM 3393 N N . THR A 1 414 ? -10.836 4.454 -15.419 1.00 96.12 414 THR A N 1
ATOM 3394 C CA . THR A 1 414 ? -11.320 5.274 -16.546 1.00 96.12 414 THR A CA 1
ATOM 3395 C C . THR A 1 414 ? -12.604 4.715 -17.153 1.00 96.12 414 THR A C 1
ATOM 3397 O O . THR A 1 414 ? -13.510 5.489 -17.452 1.00 96.12 414 THR A O 1
ATOM 3400 N N . ALA A 1 415 ? -12.742 3.387 -17.251 1.00 95.69 415 ALA A N 1
ATOM 3401 C CA . ALA A 1 415 ? -13.964 2.747 -17.736 1.00 95.69 415 ALA A CA 1
ATOM 3402 C C . ALA A 1 415 ? -15.179 3.013 -16.831 1.00 95.69 415 ALA A C 1
ATOM 3404 O O . ALA A 1 415 ? -16.290 3.183 -17.327 1.00 95.69 415 ALA A O 1
ATOM 3405 N N . THR A 1 416 ? -14.973 3.023 -15.511 1.00 94.06 416 THR A N 1
ATOM 3406 C CA . THR A 1 416 ? -16.050 3.134 -14.510 1.00 94.06 416 THR A CA 1
ATOM 3407 C C . THR A 1 416 ? -16.416 4.576 -14.159 1.00 94.06 416 THR A C 1
ATOM 3409 O O . THR A 1 416 ? -17.564 4.838 -13.813 1.00 94.06 416 THR A O 1
ATOM 3412 N N . PHE A 1 417 ? -15.475 5.521 -14.255 1.00 92.88 417 PHE A N 1
ATOM 3413 C CA . PHE A 1 417 ? -15.702 6.940 -13.943 1.00 92.88 417 PHE A CA 1
ATOM 3414 C C . PHE A 1 417 ? -15.832 7.840 -15.183 1.00 92.88 417 PHE A C 1
ATOM 3416 O O . PHE A 1 417 ? -16.229 9.000 -15.052 1.00 92.88 417 PHE A O 1
ATOM 3423 N N . GLY A 1 418 ? -15.514 7.330 -16.375 1.00 87.81 418 GLY A N 1
ATOM 3424 C CA . GLY A 1 418 ? -15.672 8.040 -17.641 1.00 87.81 418 GLY A CA 1
ATOM 3425 C C . GLY A 1 418 ? -17.133 8.353 -17.977 1.00 87.81 418 GLY A C 1
ATOM 3426 O O . GLY A 1 418 ? -18.033 7.546 -17.753 1.00 87.81 418 GLY A O 1
ATOM 3427 N N . LYS A 1 419 ? -17.376 9.534 -18.557 1.00 79.00 419 LYS A N 1
ATOM 3428 C CA . LYS A 1 419 ? -18.670 9.909 -19.145 1.00 79.00 419 LYS A CA 1
ATOM 3429 C C . LYS A 1 419 ? -18.614 9.642 -20.651 1.00 79.00 419 LYS A C 1
ATOM 3431 O O . LYS A 1 419 ? -18.174 10.508 -21.397 1.00 79.00 419 LYS A O 1
ATOM 3436 N N . GLY A 1 420 ? -19.011 8.455 -21.106 1.00 79.19 420 GLY A N 1
ATOM 3437 C CA . GLY A 1 420 ? -19.001 8.128 -22.537 1.00 79.19 420 GLY A CA 1
ATOM 3438 C C . GLY A 1 420 ? -18.817 6.643 -22.830 1.00 79.19 420 GLY A C 1
ATOM 3439 O O . GLY A 1 420 ? -19.089 5.798 -21.980 1.00 79.19 420 GLY A O 1
ATOM 3440 N N . ASP A 1 421 ? -18.369 6.342 -24.050 1.00 83.50 421 ASP A N 1
ATOM 3441 C CA . ASP A 1 421 ? -18.029 4.981 -24.464 1.00 83.50 421 ASP A CA 1
ATOM 3442 C C . ASP A 1 421 ? -16.776 4.493 -23.719 1.00 83.50 421 ASP A C 1
ATOM 3444 O O . ASP A 1 421 ? -15.669 4.979 -23.940 1.00 83.50 421 ASP A O 1
ATOM 3448 N N . SER A 1 422 ? -16.959 3.527 -22.819 1.00 92.62 422 SER A N 1
ATOM 3449 C CA . SER A 1 422 ? -15.888 2.915 -22.029 1.00 92.62 422 SER A CA 1
ATOM 3450 C C . SER A 1 422 ? -15.219 1.731 -22.732 1.00 92.62 422 SER A C 1
ATOM 3452 O O . SER A 1 422 ? -14.320 1.106 -22.162 1.00 92.62 422 SER A O 1
ATOM 3454 N N . GLN A 1 423 ? -15.626 1.398 -23.963 1.00 95.06 423 GLN A N 1
ATOM 3455 C CA . GLN A 1 423 ? -15.177 0.196 -24.659 1.00 95.06 423 GLN A CA 1
ATOM 3456 C C . GLN A 1 423 ? -13.662 0.173 -24.877 1.00 95.06 423 GLN A C 1
ATOM 3458 O O . GLN A 1 423 ? -13.054 -0.895 -24.782 1.00 95.06 423 GLN A O 1
ATOM 3463 N N . GLU A 1 424 ? -13.031 1.318 -25.147 1.00 95.94 424 GLU A N 1
ATOM 3464 C CA . GLU A 1 424 ? -11.574 1.383 -25.300 1.00 95.94 424 GLU A CA 1
ATOM 3465 C C . GLU A 1 424 ? -10.850 1.069 -23.985 1.00 95.94 424 GLU A C 1
ATOM 3467 O O . GLU A 1 424 ? -9.966 0.206 -23.965 1.00 95.94 424 GLU A O 1
ATOM 3472 N N . SER A 1 425 ? -11.267 1.683 -22.875 1.00 97.44 425 SER A N 1
ATOM 3473 C CA . SER A 1 425 ? -10.739 1.378 -21.542 1.00 97.44 425 SER A CA 1
ATOM 3474 C C . SER A 1 425 ? -10.955 -0.090 -21.169 1.00 97.44 425 SER A C 1
ATOM 3476 O O . SER A 1 425 ? -10.024 -0.751 -20.717 1.00 97.44 425 SER A O 1
ATOM 3478 N N . ILE A 1 426 ? -12.144 -0.647 -21.424 1.00 97.94 426 ILE A N 1
ATOM 3479 C CA . ILE A 1 426 ? -12.447 -2.063 -21.158 1.00 97.94 426 ILE A CA 1
ATOM 3480 C C . ILE A 1 426 ? -11.559 -2.986 -22.003 1.00 97.94 426 ILE A C 1
ATOM 3482 O O . ILE A 1 426 ? -11.020 -3.967 -21.491 1.00 97.94 426 ILE A O 1
ATOM 3486 N N . ASN A 1 427 ? -11.364 -2.682 -23.287 1.00 98.25 427 ASN A N 1
ATOM 3487 C CA . ASN A 1 427 ? -10.515 -3.486 -24.166 1.00 98.25 427 ASN A CA 1
ATOM 3488 C C . ASN A 1 427 ? -9.057 -3.504 -23.688 1.00 98.25 427 ASN A C 1
ATOM 3490 O O . ASN A 1 427 ? -8.439 -4.570 -23.666 1.00 98.25 427 ASN A O 1
ATOM 3494 N N . ASN A 1 428 ? -8.521 -2.349 -23.286 1.00 98.56 428 ASN A N 1
ATOM 3495 C CA . ASN A 1 428 ? -7.160 -2.242 -22.764 1.00 98.56 428 ASN A CA 1
ATOM 3496 C C . ASN A 1 428 ? -7.012 -2.879 -21.373 1.00 98.56 428 ASN A C 1
ATOM 3498 O O . ASN A 1 428 ? -6.013 -3.549 -21.111 1.00 98.56 428 ASN A O 1
ATOM 3502 N N . PHE A 1 429 ? -8.026 -2.762 -20.513 1.00 98.69 429 PHE A N 1
ATOM 3503 C CA . PHE A 1 429 ? -8.102 -3.491 -19.248 1.00 98.69 429 PHE A CA 1
ATOM 3504 C C . PHE A 1 429 ? -8.006 -5.007 -19.472 1.00 98.69 429 PHE A C 1
ATOM 3506 O O . PHE A 1 429 ? -7.125 -5.662 -18.916 1.00 98.69 429 PHE A O 1
ATOM 3513 N N . LEU A 1 430 ? -8.853 -5.565 -20.343 1.00 98.69 430 LEU A N 1
ATOM 3514 C CA . LEU A 1 430 ? -8.860 -7.000 -20.643 1.00 98.69 430 LEU A CA 1
ATOM 3515 C C . LEU A 1 430 ? -7.568 -7.466 -21.323 1.00 98.69 430 LEU A C 1
ATOM 3517 O O . LEU A 1 430 ? -7.119 -8.581 -21.065 1.00 98.69 430 LEU A O 1
ATOM 3521 N N . TYR A 1 431 ? -6.955 -6.621 -22.157 1.00 98.69 431 TYR A N 1
ATOM 3522 C CA . TYR A 1 431 ? -5.635 -6.886 -22.730 1.00 98.69 431 TYR A CA 1
ATOM 3523 C C . TYR A 1 431 ? -4.572 -7.021 -21.634 1.00 98.69 431 TYR A C 1
ATOM 3525 O O . TYR A 1 431 ? -3.805 -7.983 -21.632 1.00 98.69 431 TYR A O 1
ATOM 3533 N N . CYS A 1 432 ? -4.562 -6.107 -20.662 1.00 98.81 432 CYS A N 1
ATOM 3534 C CA . CYS A 1 432 ? -3.649 -6.183 -19.526 1.00 98.81 432 CYS A CA 1
ATOM 3535 C C . CYS A 1 432 ? -3.886 -7.450 -18.687 1.00 98.81 432 CYS A C 1
ATOM 3537 O O . CYS A 1 432 ? -2.926 -8.123 -18.317 1.00 98.81 432 CYS A O 1
ATOM 3539 N N . LEU A 1 433 ? -5.147 -7.830 -18.446 1.00 98.62 433 LEU A N 1
ATOM 3540 C CA . LEU A 1 433 ? -5.471 -9.079 -17.748 1.00 98.62 433 LEU A CA 1
ATOM 3541 C C . LEU A 1 433 ? -4.950 -10.316 -18.488 1.00 98.62 433 LEU A C 1
ATOM 3543 O O . LEU A 1 433 ? -4.395 -11.213 -17.856 1.00 98.62 433 LEU A O 1
ATOM 3547 N N . ASP A 1 434 ? -5.081 -10.353 -19.814 1.00 98.25 434 ASP A N 1
ATOM 3548 C CA . ASP A 1 434 ? -4.560 -11.441 -20.647 1.00 98.25 434 ASP A CA 1
ATOM 3549 C C . ASP A 1 434 ? -3.032 -11.557 -20.523 1.00 98.25 434 ASP A C 1
ATOM 3551 O O . ASP A 1 434 ? -2.513 -12.656 -20.326 1.00 98.25 434 ASP A O 1
ATOM 3555 N N . LYS A 1 435 ? -2.316 -10.421 -20.510 1.00 98.31 435 LYS A N 1
ATOM 3556 C CA . LYS A 1 435 ? -0.861 -10.374 -20.276 1.00 98.31 435 LYS A CA 1
ATOM 3557 C C . LYS A 1 435 ? -0.446 -10.809 -18.869 1.00 98.31 435 LYS A C 1
ATOM 3559 O O . LYS A 1 435 ? 0.657 -11.320 -18.704 1.00 98.31 435 LYS A O 1
ATOM 3564 N N . LEU A 1 436 ? -1.327 -10.661 -17.880 1.00 97.94 436 LEU A N 1
ATOM 3565 C CA . LEU A 1 436 ? -1.145 -11.174 -16.516 1.00 97.94 436 LEU A CA 1
ATOM 3566 C C . LEU A 1 436 ? -1.549 -12.654 -16.367 1.00 97.94 436 LEU A C 1
ATOM 3568 O O . LEU A 1 436 ? -1.516 -13.184 -15.261 1.00 97.94 436 LEU A O 1
ATOM 3572 N N . GLY A 1 437 ? -1.970 -13.323 -17.447 1.00 97.06 437 GLY A N 1
ATOM 3573 C CA . GLY A 1 437 ? -2.435 -14.715 -17.424 1.00 97.06 437 GLY A CA 1
ATOM 3574 C C . GLY A 1 437 ? -3.903 -14.897 -17.013 1.00 97.06 437 GLY A C 1
ATOM 3575 O O . GLY A 1 437 ? -4.408 -16.020 -17.005 1.00 97.06 437 GLY A O 1
ATOM 3576 N N . ASN A 1 438 ? -4.634 -13.812 -16.745 1.00 96.06 438 ASN A N 1
ATOM 3577 C CA . ASN A 1 438 ? -6.047 -13.821 -16.357 1.00 96.06 438 ASN A CA 1
ATOM 3578 C C . ASN A 1 438 ? -6.963 -13.889 -17.587 1.00 96.06 438 ASN A C 1
ATOM 3580 O O . ASN A 1 438 ? -7.722 -12.972 -17.901 1.00 96.06 438 ASN A O 1
ATOM 3584 N N . THR A 1 439 ? -6.891 -15.008 -18.305 1.00 94.81 439 THR A N 1
ATOM 3585 C CA . THR A 1 439 ? -7.524 -15.170 -19.625 1.00 94.81 439 THR A CA 1
ATOM 3586 C C . THR A 1 439 ? -9.024 -15.464 -19.580 1.00 94.81 439 THR A C 1
ATOM 3588 O O . THR A 1 439 ? -9.692 -15.353 -20.606 1.00 94.81 439 THR A O 1
ATOM 3591 N N . GLN A 1 440 ? -9.574 -15.829 -18.419 1.00 94.00 440 GLN A N 1
ATOM 3592 C CA . GLN A 1 440 ? -10.968 -16.265 -18.301 1.00 94.00 440 GLN A CA 1
ATOM 3593 C C . GLN A 1 440 ? -11.954 -15.093 -18.203 1.00 94.00 440 GLN A C 1
ATOM 3595 O O . GLN A 1 440 ? -13.020 -15.147 -18.802 1.00 94.00 440 GLN A O 1
ATOM 3600 N N . LEU A 1 441 ? -11.596 -13.997 -17.523 1.00 94.75 441 LEU A N 1
ATOM 3601 C CA . LEU A 1 441 ? -12.539 -12.908 -17.211 1.00 94.75 441 LEU A CA 1
ATOM 3602 C C . LEU A 1 441 ? -13.089 -12.179 -18.443 1.00 94.75 441 LEU A C 1
ATOM 3604 O O . LEU A 1 441 ? -14.190 -11.630 -18.392 1.00 94.75 441 LEU A O 1
ATOM 3608 N N . LYS A 1 442 ? -12.375 -12.221 -19.574 1.00 95.44 442 LYS A N 1
ATOM 3609 C CA . LYS A 1 442 ? -12.845 -11.635 -20.837 1.00 95.44 442 LYS A CA 1
ATOM 3610 C C . LYS A 1 442 ? -14.118 -12.297 -21.381 1.00 95.44 442 LYS A C 1
ATOM 3612 O O . LYS A 1 442 ? -14.820 -11.659 -22.153 1.00 95.44 442 LYS A O 1
ATOM 3617 N N . SER A 1 443 ? -14.471 -13.519 -20.955 1.00 94.81 443 SER A N 1
ATOM 3618 C CA . SER A 1 443 ? -15.734 -14.167 -21.355 1.00 94.81 443 SER A CA 1
ATOM 3619 C C . SER A 1 443 ? -16.982 -13.440 -20.850 1.00 94.81 443 SER A C 1
ATOM 3621 O O . SER A 1 443 ? -18.064 -13.644 -21.390 1.00 94.81 443 SER A O 1
ATOM 3623 N N . ASN A 1 444 ? -16.838 -12.586 -19.832 1.00 93.88 444 ASN A N 1
ATOM 3624 C CA . ASN A 1 444 ? -17.932 -11.781 -19.287 1.00 93.88 444 ASN A CA 1
ATOM 3625 C C . ASN A 1 444 ? -18.247 -10.548 -20.149 1.00 93.88 444 ASN A C 1
ATOM 3627 O O . ASN A 1 444 ? -19.199 -9.822 -19.868 1.00 93.88 444 ASN A O 1
ATOM 3631 N N . PHE A 1 445 ? -17.459 -10.304 -21.199 1.00 96.00 445 PHE A N 1
ATOM 3632 C CA . PHE A 1 445 ? -17.560 -9.135 -22.060 1.00 96.00 445 PHE A CA 1
ATOM 3633 C C . PHE A 1 445 ? -17.819 -9.556 -23.509 1.00 96.00 445 PHE A C 1
ATOM 3635 O O . PHE A 1 445 ? -17.410 -10.624 -23.961 1.00 96.00 445 PHE A O 1
ATOM 3642 N N . LYS A 1 446 ? -18.506 -8.698 -24.267 1.00 93.50 446 LYS A N 1
ATOM 3643 C CA . LYS A 1 446 ? -18.755 -8.926 -25.696 1.00 93.50 446 LYS A CA 1
ATOM 3644 C C . LYS A 1 446 ? -17.558 -8.432 -26.511 1.00 93.50 446 LYS A C 1
ATOM 3646 O O . LYS A 1 446 ? -17.175 -7.275 -26.381 1.00 93.50 446 LYS A O 1
ATOM 3651 N N . GLY A 1 447 ? -17.009 -9.274 -27.387 1.00 94.50 447 GLY A N 1
ATOM 3652 C CA . GLY A 1 447 ? -15.970 -8.863 -28.336 1.00 94.50 447 GLY A CA 1
ATOM 3653 C C . GLY A 1 447 ? -15.145 -10.018 -28.907 1.00 94.50 447 GLY A C 1
ATOM 3654 O O . GLY A 1 447 ? -14.985 -11.060 -28.276 1.00 94.50 447 GLY A O 1
ATOM 3655 N N . ASP A 1 448 ? -14.577 -9.820 -30.102 1.00 96.62 448 ASP A N 1
ATOM 3656 C CA . ASP A 1 448 ? -13.510 -10.681 -30.632 1.00 96.62 448 ASP A CA 1
ATOM 3657 C C . ASP A 1 448 ? -12.167 -10.227 -30.045 1.00 96.62 448 ASP A C 1
ATOM 3659 O O . ASP A 1 448 ? -11.408 -9.465 -30.654 1.00 96.62 448 ASP A O 1
ATOM 3663 N N . PHE A 1 449 ? -11.883 -10.679 -28.821 1.00 97.38 449 PHE A N 1
ATOM 3664 C CA . PHE A 1 449 ? -10.688 -10.259 -28.088 1.00 97.38 449 PHE A CA 1
ATOM 3665 C C . PHE A 1 449 ? -9.382 -10.692 -28.755 1.00 97.38 449 PHE A C 1
ATOM 3667 O O . PHE A 1 449 ? -8.368 -10.024 -28.589 1.00 97.38 449 PHE A O 1
ATOM 3674 N N . LYS A 1 450 ? -9.393 -11.735 -29.594 1.00 96.81 450 LYS A N 1
ATOM 3675 C CA . LYS A 1 450 ? -8.211 -12.113 -30.379 1.00 96.81 450 LYS A CA 1
ATOM 3676 C C . LYS A 1 450 ? -7.874 -11.032 -31.405 1.00 96.81 450 LYS A C 1
ATOM 3678 O O . LYS A 1 450 ? -6.707 -10.669 -31.553 1.00 96.81 450 LYS A O 1
ATOM 3683 N N . LYS A 1 451 ? -8.876 -10.509 -32.116 1.00 98.12 451 LYS A N 1
ATOM 3684 C CA . LYS A 1 451 ? -8.683 -9.415 -33.079 1.00 98.12 451 LYS A CA 1
ATOM 3685 C C . LYS A 1 451 ? -8.397 -8.084 -32.383 1.00 98.12 451 LYS A C 1
ATOM 3687 O O . LYS A 1 451 ? -7.522 -7.347 -32.836 1.00 98.12 451 LYS A O 1
ATOM 3692 N N . ILE A 1 452 ? -9.101 -7.791 -31.289 1.00 98.31 452 ILE A N 1
ATOM 3693 C CA . ILE A 1 452 ? -8.920 -6.559 -30.508 1.00 98.31 452 ILE A CA 1
ATOM 3694 C C . ILE A 1 452 ? -7.498 -6.486 -29.938 1.00 98.31 452 ILE A C 1
ATOM 3696 O O . ILE A 1 452 ? -6.818 -5.488 -30.158 1.00 98.31 452 ILE A O 1
ATOM 3700 N N . PHE A 1 453 ? -7.003 -7.546 -29.292 1.00 98.38 453 PHE A N 1
ATOM 3701 C CA . PHE A 1 453 ? -5.663 -7.541 -28.693 1.00 98.38 453 PHE A CA 1
ATOM 3702 C C . PHE A 1 453 ? -4.561 -7.412 -29.745 1.00 98.38 453 PHE A C 1
ATOM 3704 O O . PHE A 1 453 ? -3.652 -6.610 -29.566 1.00 98.38 453 PHE A O 1
ATOM 3711 N N . LYS A 1 454 ? -4.694 -8.080 -30.900 1.00 98.38 454 LYS A N 1
ATOM 3712 C CA . LYS A 1 454 ? -3.774 -7.872 -32.033 1.00 98.38 454 LYS A CA 1
ATOM 3713 C C . LYS A 1 454 ? -3.758 -6.424 -32.528 1.00 98.38 454 LYS A C 1
ATOM 3715 O O . LYS A 1 454 ? -2.715 -5.932 -32.950 1.00 98.38 454 LYS A O 1
ATOM 3720 N N . LYS A 1 455 ? -4.909 -5.738 -32.516 1.00 98.38 455 LYS A N 1
ATOM 3721 C CA . LYS A 1 455 ? -4.992 -4.319 -32.893 1.00 98.38 455 LYS A CA 1
ATOM 3722 C C . LYS A 1 455 ? -4.268 -3.440 -31.871 1.00 98.38 455 LYS A C 1
ATOM 3724 O O . LYS A 1 455 ? -3.542 -2.546 -32.294 1.00 98.38 455 LYS A O 1
ATOM 3729 N N . ILE A 1 456 ? -4.442 -3.711 -30.576 1.00 98.25 456 ILE A N 1
ATOM 3730 C CA . ILE A 1 456 ? -3.729 -3.014 -29.495 1.00 98.25 456 ILE A CA 1
ATOM 3731 C C . ILE A 1 456 ? -2.220 -3.220 -29.665 1.00 98.25 456 ILE A C 1
ATOM 3733 O O . ILE A 1 456 ? -1.500 -2.244 -29.819 1.00 98.25 456 ILE A O 1
ATOM 3737 N N . GLU A 1 457 ? -1.739 -4.462 -29.764 1.00 98.00 457 GLU A N 1
ATOM 3738 C CA . GLU A 1 457 ? -0.309 -4.760 -29.955 1.00 98.00 457 GLU A CA 1
ATOM 3739 C C . GLU A 1 457 ? 0.286 -4.031 -31.163 1.00 98.00 457 GLU A C 1
ATOM 3741 O O . GLU A 1 457 ? 1.342 -3.412 -31.053 1.00 98.00 457 GLU A O 1
ATOM 3746 N N . LYS A 1 458 ? -0.422 -4.039 -32.300 1.00 98.19 458 LYS A N 1
ATOM 3747 C CA . LYS A 1 458 ? 0.021 -3.340 -33.508 1.00 98.19 458 LYS A CA 1
ATOM 3748 C C . LYS A 1 458 ? 0.043 -1.818 -33.336 1.00 98.19 458 LYS A C 1
ATOM 3750 O O . LYS A 1 458 ? 0.981 -1.191 -33.818 1.00 98.19 458 LYS A O 1
ATOM 3755 N N . LYS A 1 459 ? -0.963 -1.220 -32.678 1.00 97.62 459 LYS A N 1
ATOM 3756 C CA . LYS A 1 459 ? -0.994 0.225 -32.363 1.00 97.62 459 LYS A CA 1
ATOM 3757 C C . LYS A 1 459 ? 0.262 0.595 -31.571 1.00 97.62 459 LYS A C 1
ATOM 3759 O O . LYS A 1 459 ? 1.040 1.423 -32.026 1.00 97.62 459 LYS A O 1
ATOM 3764 N N . LYS A 1 460 ? 0.505 -0.124 -30.476 1.00 96.44 460 LYS A N 1
ATOM 3765 C CA . LYS A 1 460 ? 1.629 0.114 -29.567 1.00 96.44 460 LYS A CA 1
ATOM 3766 C C . LYS A 1 460 ? 2.990 -0.072 -30.236 1.00 96.44 460 LYS A C 1
ATOM 3768 O O . LYS A 1 460 ? 3.890 0.744 -30.067 1.00 96.44 460 LYS A O 1
ATOM 3773 N N . GLN A 1 461 ? 3.144 -1.136 -31.029 1.00 96.81 461 GLN A N 1
ATOM 3774 C CA . GLN A 1 461 ? 4.369 -1.367 -31.794 1.00 96.81 461 GLN A CA 1
ATOM 3775 C C . GLN A 1 461 ? 4.622 -0.227 -32.787 1.00 96.81 461 GLN A C 1
ATOM 3777 O O . GLN A 1 461 ? 5.735 0.286 -32.846 1.00 96.81 461 GLN A O 1
ATOM 3782 N N . ASN A 1 462 ? 3.592 0.202 -33.520 1.00 97.31 462 ASN A N 1
ATOM 3783 C CA . ASN A 1 462 ? 3.705 1.314 -34.458 1.00 97.31 462 ASN A CA 1
ATOM 3784 C C . ASN A 1 462 ? 4.039 2.638 -33.752 1.00 97.31 462 ASN A C 1
ATOM 3786 O O . ASN A 1 462 ? 4.817 3.418 -34.286 1.00 97.31 462 ASN A O 1
ATOM 3790 N N . GLU A 1 463 ? 3.458 2.919 -32.586 1.00 96.38 463 GLU A N 1
ATOM 3791 C CA . GLU A 1 463 ? 3.749 4.133 -31.806 1.00 96.38 463 GLU A CA 1
ATOM 3792 C C . GLU A 1 463 ? 5.200 4.163 -31.324 1.00 96.38 463 GLU A C 1
ATOM 3794 O O . GLU A 1 463 ? 5.881 5.174 -31.490 1.00 96.38 463 GLU A O 1
ATOM 3799 N N . MET A 1 464 ? 5.702 3.036 -30.808 1.00 97.00 464 MET A N 1
ATOM 3800 C CA . MET A 1 464 ? 7.109 2.897 -30.438 1.00 97.00 464 MET A CA 1
ATOM 3801 C C . MET A 1 464 ? 8.018 3.068 -31.657 1.00 97.00 464 MET A C 1
ATOM 3803 O O . MET A 1 464 ? 8.924 3.894 -31.633 1.00 97.00 464 MET A O 1
ATOM 3807 N N . GLU A 1 465 ? 7.782 2.312 -32.731 1.00 96.25 465 GLU A N 1
ATOM 3808 C CA . GLU A 1 465 ? 8.646 2.332 -33.912 1.00 96.25 465 GLU A CA 1
ATOM 3809 C C . GLU A 1 465 ? 8.619 3.685 -34.629 1.00 96.25 465 GLU A C 1
ATOM 3811 O O . GLU A 1 465 ? 9.641 4.086 -35.167 1.00 96.25 465 GLU A O 1
ATOM 3816 N N . ASN A 1 466 ? 7.508 4.421 -34.625 1.00 96.19 466 ASN A N 1
ATOM 3817 C CA . ASN A 1 466 ? 7.427 5.742 -35.260 1.00 96.19 466 ASN A CA 1
ATOM 3818 C C . ASN A 1 466 ? 7.861 6.897 -34.343 1.00 96.19 466 ASN A C 1
ATOM 3820 O O . ASN A 1 466 ? 7.935 8.036 -34.806 1.00 96.19 466 ASN A O 1
ATOM 3824 N N . SER A 1 467 ? 8.156 6.637 -33.066 1.00 96.19 467 SER A N 1
ATOM 3825 C CA . SER A 1 467 ? 8.649 7.660 -32.143 1.00 96.19 467 SER A CA 1
ATOM 3826 C C . SER A 1 467 ? 10.001 8.209 -32.606 1.00 96.19 467 SER A C 1
ATOM 3828 O O . SER A 1 467 ? 10.923 7.453 -32.925 1.00 96.19 467 SER A O 1
ATOM 3830 N N . SER A 1 468 ? 10.150 9.535 -32.579 1.00 95.12 468 SER A N 1
ATOM 3831 C CA . SER A 1 468 ? 11.420 10.204 -32.885 1.00 95.12 468 SER A CA 1
ATOM 3832 C C . SER A 1 468 ? 12.556 9.740 -31.967 1.00 95.12 468 SER A C 1
ATOM 3834 O O . SER A 1 468 ? 13.688 9.600 -32.425 1.00 95.12 468 SER A O 1
ATOM 3836 N N . ILE A 1 469 ? 12.248 9.433 -30.701 1.00 94.19 469 ILE A N 1
ATOM 3837 C CA . ILE A 1 469 ? 13.208 8.933 -29.707 1.00 94.19 469 ILE A CA 1
ATOM 3838 C C . ILE A 1 469 ? 13.675 7.512 -30.039 1.00 94.19 469 ILE A C 1
ATOM 3840 O O . ILE A 1 469 ? 14.851 7.196 -29.899 1.00 94.19 469 ILE A O 1
ATOM 3844 N N . TYR A 1 470 ? 12.777 6.647 -30.513 1.00 95.38 470 TYR A N 1
ATOM 3845 C CA . TYR A 1 470 ? 13.161 5.305 -30.952 1.00 95.38 470 TYR A CA 1
ATOM 3846 C C . TYR A 1 470 ? 14.058 5.370 -32.196 1.00 95.38 470 TYR A C 1
ATOM 3848 O O . TYR A 1 470 ? 15.077 4.684 -32.282 1.00 95.38 470 TYR A O 1
ATOM 3856 N N . GLN A 1 471 ? 13.682 6.214 -33.161 1.00 94.88 471 GLN A N 1
ATOM 3857 C CA . GLN A 1 471 ? 14.375 6.344 -34.443 1.00 94.88 471 GLN A CA 1
ATOM 3858 C C . GLN A 1 471 ? 15.752 7.009 -34.318 1.00 94.88 471 GLN A C 1
ATOM 3860 O O . GLN A 1 471 ? 16.650 6.673 -35.087 1.00 94.88 471 GLN A O 1
ATOM 3865 N N . SER A 1 472 ? 15.962 7.891 -33.335 1.00 92.00 472 SER A N 1
ATOM 3866 C CA . SER A 1 472 ? 17.261 8.546 -33.116 1.00 92.00 472 SER A CA 1
ATOM 3867 C C . SER A 1 472 ? 18.378 7.584 -32.692 1.00 92.00 472 SER A C 1
ATOM 3869 O O . SER A 1 472 ? 19.550 7.913 -32.854 1.00 92.00 472 SER A O 1
ATOM 3871 N N . MET A 1 473 ? 18.030 6.392 -32.194 1.00 88.38 473 MET A N 1
ATOM 3872 C CA . MET A 1 473 ? 18.974 5.366 -31.727 1.00 88.38 473 MET A CA 1
ATOM 3873 C C . MET A 1 473 ? 18.957 4.092 -32.582 1.00 88.38 473 MET A C 1
ATOM 3875 O O . MET A 1 473 ? 19.352 3.023 -32.118 1.00 88.38 473 MET A O 1
ATOM 3879 N N . LYS A 1 474 ? 18.446 4.184 -33.815 1.00 73.81 474 LYS A N 1
ATOM 3880 C CA . LYS A 1 474 ? 18.355 3.059 -34.759 1.00 73.81 474 LYS A CA 1
ATOM 3881 C C . LYS A 1 474 ? 19.598 2.910 -35.651 1.00 73.81 474 LYS A C 1
ATOM 3883 O O . LYS A 1 474 ? 19.648 1.967 -36.439 1.00 73.81 474 LYS A O 1
ATOM 3888 N N . ASN A 1 475 ? 20.554 3.834 -35.525 1.00 54.94 475 ASN A N 1
ATOM 3889 C CA . ASN A 1 475 ? 21.793 3.890 -36.301 1.00 54.94 475 ASN A CA 1
ATOM 3890 C C . ASN A 1 475 ? 22.955 3.230 -35.571 1.00 54.94 475 ASN A C 1
ATOM 3892 O O . ASN A 1 475 ? 23.180 3.603 -34.397 1.00 54.94 475 ASN A O 1
#

Sequence (475 aa):
MKLKFTAFILILVCGNAFSQENQAELMINLLSNERIADVNVDQEKFINSISKISDYCKSNFNHLPKTQKIGLLVIVHKEGKPTYKVYSNPNIDIELKNKTLEELNTLEIANTKLVDFSLFISINSKNTGEITDFKKFENPSKLKLSEYENADLQTKLKLNKEYAINEILPVLSAYQVIVDDKFVGVKEFGKLIQETNFNTKHDIQKATSLNTNYWRATLEMDQGNQLIPTTKIYTLVSQGEFDYAKKYIEILRSFSNPETISNEYLENINYRLNLFSQDLEKEILKGIVKHDKGEYKDAINIYKHILEIYPNSSWALYEKYYSENALKLKEEKVSLDDNTGWDFAKIEIYKHNPLYNMDVRATNGKEAYLLFRRQEISGLFKNKDEKLSDIFEYAEIACDLGIYDFAAQLFWLTATFGKGDSQESINNFLYCLDKLGNTQLKSNFKGDFKKIFKKIEKKKQNEMENSSIYQSMKN